Protein AF-A0A661E0C2-F1 (afdb_monomer)

Nearest PDB structures (foldseek):
  7e7v-assembly2_B  TM=5.915E-01  e=1.975E-06  Ralstonia solanacearum
  6rgr-assembly1_A-2  TM=5.591E-01  e=2.645E-05  Photorhabdus asymbiotica
  5yzm-assembly1_A  TM=5.815E-01  e=4.990E-04  Deinococcus radiodurans R1 = ATCC 13939 = DSM 20539
  5l8s-assembly2_D  TM=5.909E-01  e=1.616E-03  Sporosarcina psychrophila
  2p4o-assembly1_A  TM=6.168E-01  e=9.417E-03  Nostoc punctiforme PCC 73102

pLDDT: mean 78.76, std 13.68, range [32.53, 97.5]

Radius of gyration: 37.27 Å; Cα contacts (8 Å, |Δi|>4): 940; chains: 1; bounding box: 94×43×140 Å

Secondary structure (DSSP, 8-state):
------SSHHHHHHHHHHHHHHHHHHHHHHHHHHHHHHHHHHHHHHHHHHHHHHHHHHHHHHHHHHHHTT--GGGGTT-EEEETTEEEEEEEEEEETTEEEEEEEEEEE-SSSSPEEEEEEEEEEE--S-SEEEEEEETTEEEEEEE-SS-EEE---TTS--TTEEEEEEEETTEEEEEE-SSSSS-EEEEE-SS-EEE------SSEEEEEEEEEETTEEEEEEEETTTEEEEEEE-SS-EEEPPPP--SSEEEEEEEEEETTEEEEEEEETTTEEEEEEE-SS-EEE--------SEEEEEEEEETTEEEEEEEETTTEEEEEEE-SS-EEE---TT---SEEEEEEEEETTEEEEEEEETTEEEEEEE-SS-EEEEE--TTS--------

Solvent-accessible surface area (backbone atoms only — not comparable to full-atom values): 20642 Å² total; per-residue (Å²): 133,91,87,83,86,90,80,70,65,65,63,54,53,52,50,54,52,50,52,51,50,51,51,51,49,52,52,51,52,54,49,51,56,52,53,55,52,48,55,53,49,54,52,50,52,50,50,42,45,52,50,5,40,55,33,14,49,51,43,46,54,52,44,52,51,43,45,73,76,69,45,54,51,63,73,47,34,72,46,70,52,77,50,92,85,25,33,21,34,27,75,40,29,41,72,62,84,76,29,30,40,33,34,18,34,2,33,22,66,47,95,89,46,100,52,67,37,74,26,75,49,76,48,78,43,75,63,53,74,28,71,44,76,49,59,26,63,58,95,85,42,41,43,43,33,34,24,60,83,85,51,78,42,78,55,88,50,94,74,34,82,55,34,40,29,53,26,67,35,63,84,45,64,40,38,30,43,36,27,5,27,58,75,56,48,37,68,36,40,31,38,34,69,38,82,52,62,40,64,52,80,60,75,92,53,71,26,17,37,30,37,20,45,32,60,69,47,95,40,37,31,42,39,27,7,25,29,64,86,35,26,62,32,43,32,38,32,68,60,82,53,53,40,81,50,80,59,58,95,55,75,36,17,40,33,37,20,42,31,50,67,41,91,41,37,32,42,36,25,6,26,24,65,87,59,25,58,34,44,32,38,33,67,62,83,53,53,40,68,63,83,88,52,74,59,81,40,22,35,29,38,22,42,36,52,77,38,91,41,38,31,40,40,27,7,31,21,78,90,57,29,59,31,41,30,40,30,67,58,82,53,55,39,61,57,85,53,97,66,54,93,39,28,29,30,43,26,54,50,64,89,43,90,40,36,32,43,36,31,26,50,38,101,88,48,66,45,40,34,33,32,68,63,85,53,64,40,63,74,51,75,66,88,84,64,73,94,64,84,64,68,73,132

Mean predicted aligned error: 16.26 Å

Foldseek 3Di:
DDDDDPPPPVVVVVVVVVVVVVVVVVVVVVVVVVVVVVVVVVVQLVVLLVVFVVQQVVLVVVLQVCVVVDDDQQNSAADKDDDDQWIKHFHGWDDDDQKIKTKMKGWHQGPPDRDIRIDIDIDIDGALQAFDWDWADDPQDIFIWGHRVDDTDTDDQVQFLSTAWQEKDDPGLQWIWIWFDNPQFATFIWTGRSHHIHTADADRQTRDTWREKDAPDLQWIWTWWAGPQQDTWIWTGRNPHIYTDDEDPAGAHTWREKDAPDSQWIWIWWAGPPQDIWIWTGRNPDIDTDPPAPQQGRIWQYKDAQHSQWIWIWWAHPPQATGIWTGRNPGIDTDDAVADGGRTWQYKDAPHSQWIWTWHDDPVAIWIWIGRNPHIHTPDGPPPDPRDGCNDD

Structure (mmCIF, N/CA/C/O backbone):
data_AF-A0A661E0C2-F1
#
_entry.id   AF-A0A661E0C2-F1
#
loop_
_atom_site.group_PDB
_atom_site.id
_atom_site.type_symbol
_atom_site.label_atom_id
_atom_site.label_alt_id
_atom_site.label_comp_id
_atom_site.label_asym_id
_atom_site.label_entity_id
_atom_site.label_seq_id
_atom_site.pdbx_PDB_ins_code
_atom_site.Cartn_x
_atom_site.Cartn_y
_atom_site.Cartn_z
_atom_site.occupancy
_atom_site.B_iso_or_equiv
_atom_site.auth_seq_id
_atom_site.auth_comp_id
_atom_site.auth_asym_id
_atom_site.auth_atom_id
_atom_site.pdbx_PDB_model_num
ATOM 1 N N . MET A 1 1 ? 69.790 -15.481 -108.328 1.00 40.19 1 MET A N 1
ATOM 2 C CA . MET A 1 1 ? 69.823 -14.517 -107.203 1.00 40.19 1 MET A CA 1
ATOM 3 C C . MET A 1 1 ? 68.924 -15.071 -106.097 1.00 40.19 1 MET A C 1
ATOM 5 O O . MET A 1 1 ? 67.857 -15.574 -106.413 1.00 40.19 1 MET A O 1
ATOM 9 N N . LYS A 1 2 ? 69.436 -15.137 -104.864 1.00 44.50 2 LYS A N 1
ATOM 10 C CA . LYS A 1 2 ? 68.994 -15.991 -103.741 1.00 44.50 2 LYS A CA 1
ATOM 11 C C . LYS A 1 2 ? 67.501 -15.893 -103.375 1.00 44.50 2 LYS A C 1
ATOM 13 O O . LYS A 1 2 ? 67.005 -14.806 -103.111 1.00 44.50 2 LYS A O 1
ATOM 18 N N . VAL A 1 3 ? 66.859 -17.052 -103.209 1.00 51.47 3 VAL A N 1
ATOM 19 C CA . VAL A 1 3 ? 65.639 -17.237 -102.405 1.00 51.47 3 VAL A CA 1
ATOM 20 C C . VAL A 1 3 ? 66.074 -17.856 -101.076 1.00 51.47 3 VAL A C 1
ATOM 22 O O . VAL A 1 3 ? 66.578 -18.976 -101.067 1.00 51.47 3 VAL A O 1
ATOM 25 N N . ALA A 1 4 ? 65.926 -17.137 -99.961 1.00 48.66 4 ALA A N 1
ATOM 26 C CA . ALA A 1 4 ? 66.115 -17.705 -98.627 1.00 48.66 4 ALA A CA 1
ATOM 27 C C . ALA A 1 4 ? 65.296 -16.965 -97.556 1.00 48.66 4 ALA A C 1
ATOM 29 O O . ALA A 1 4 ? 65.343 -15.745 -97.453 1.00 48.66 4 ALA A O 1
ATOM 30 N N . SER A 1 5 ? 64.641 -17.773 -96.715 1.00 51.69 5 SER A N 1
ATOM 31 C CA . SER A 1 5 ? 64.178 -17.489 -95.349 1.00 51.69 5 SER A CA 1
ATOM 32 C C . SER A 1 5 ? 62.956 -16.578 -95.145 1.00 51.69 5 SER A C 1
ATOM 34 O O . SER A 1 5 ? 63.067 -15.411 -94.786 1.00 51.69 5 SER A O 1
ATOM 36 N N . LYS A 1 6 ? 61.755 -17.168 -95.237 1.00 53.53 6 LYS A N 1
ATOM 37 C CA . LYS A 1 6 ? 60.510 -16.616 -94.656 1.00 53.53 6 LYS A CA 1
ATOM 38 C C . LYS A 1 6 ? 59.762 -17.627 -93.766 1.00 53.53 6 LYS A C 1
ATOM 40 O O . LYS A 1 6 ? 58.550 -17.549 -93.618 1.00 53.53 6 LYS A O 1
ATOM 45 N N . LYS A 1 7 ? 60.475 -18.615 -93.198 1.00 51.03 7 LYS A N 1
ATOM 46 C CA . LYS A 1 7 ? 59.883 -19.727 -92.417 1.00 51.03 7 LYS A CA 1
ATOM 47 C C . LYS A 1 7 ? 60.106 -19.662 -90.895 1.00 51.03 7 LYS A C 1
ATOM 49 O O . LYS A 1 7 ? 59.527 -20.476 -90.189 1.00 51.03 7 LYS A O 1
ATOM 54 N N . HIS A 1 8 ? 60.866 -18.692 -90.373 1.00 52.81 8 HIS A N 1
ATOM 55 C CA . HIS A 1 8 ? 61.188 -18.611 -88.933 1.00 52.81 8 HIS A CA 1
ATOM 56 C C . HIS A 1 8 ? 60.380 -17.590 -88.108 1.00 52.81 8 HIS A C 1
ATOM 58 O O . HIS A 1 8 ? 60.481 -17.607 -86.887 1.00 52.81 8 HIS A O 1
ATOM 64 N N . GLN A 1 9 ? 59.547 -16.736 -88.716 1.00 55.16 9 GLN A N 1
ATOM 65 C CA . GLN A 1 9 ? 58.821 -15.695 -87.965 1.00 55.16 9 GLN A CA 1
ATOM 66 C C . GLN A 1 9 ? 57.492 -16.158 -87.348 1.00 55.16 9 GLN A C 1
ATOM 68 O O . GLN A 1 9 ? 57.066 -15.588 -86.350 1.00 55.16 9 GLN A O 1
ATOM 73 N N . HIS A 1 10 ? 56.856 -17.215 -87.865 1.00 56.66 10 HIS A N 1
ATOM 74 C CA . HIS A 1 10 ? 55.578 -17.681 -87.310 1.00 56.66 10 HIS A CA 1
ATOM 75 C C . HIS A 1 10 ? 55.733 -18.345 -85.935 1.00 56.66 10 HIS A C 1
ATOM 77 O O . HIS A 1 10 ? 54.915 -18.088 -85.062 1.00 56.66 10 HIS A O 1
ATOM 83 N N . GLY A 1 11 ? 56.812 -19.107 -85.706 1.00 60.66 11 GLY A N 1
ATOM 84 C CA . GLY A 1 11 ? 57.054 -19.787 -84.425 1.00 60.66 11 GLY A CA 1
ATOM 85 C C . GLY A 1 11 ? 57.294 -18.826 -83.254 1.00 60.66 11 GLY A C 1
ATOM 86 O O . GLY A 1 11 ? 56.762 -19.038 -82.166 1.00 60.66 11 GLY A O 1
ATOM 87 N N . ALA A 1 12 ? 58.033 -17.737 -83.491 1.00 66.50 12 ALA A N 1
ATOM 88 C CA . ALA A 1 12 ? 58.304 -16.716 -82.479 1.00 66.50 12 ALA A CA 1
ATOM 89 C C . ALA A 1 12 ? 57.042 -15.920 -82.103 1.00 66.50 12 ALA A C 1
ATOM 91 O O . ALA A 1 12 ? 56.810 -15.667 -80.926 1.00 66.50 12 ALA A O 1
ATOM 92 N N . VAL A 1 13 ? 56.191 -15.584 -83.080 1.00 71.38 13 VAL A N 1
ATOM 93 C CA . VAL A 1 13 ? 54.929 -14.864 -82.831 1.00 71.38 13 VAL A CA 1
ATOM 94 C C . VAL A 1 13 ? 53.941 -15.728 -82.042 1.00 71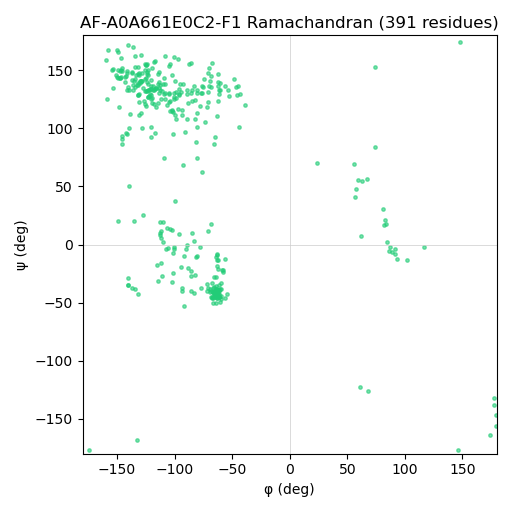.38 13 VAL A C 1
ATOM 96 O O . VAL A 1 13 ? 53.335 -15.235 -81.093 1.00 71.38 13 VAL A O 1
ATOM 99 N N . THR A 1 14 ? 53.827 -17.027 -82.347 1.00 76.31 14 THR A N 1
ATOM 100 C CA . THR A 1 14 ? 53.008 -17.951 -81.540 1.00 76.31 14 THR A CA 1
ATOM 101 C C . THR A 1 14 ? 53.551 -18.152 -80.127 1.00 76.31 14 THR A C 1
ATOM 103 O O . THR A 1 14 ? 52.761 -18.241 -79.194 1.00 76.31 14 THR A O 1
ATOM 106 N N . LEU A 1 15 ? 54.876 -18.184 -79.941 1.00 79.81 15 LEU A N 1
ATOM 107 C CA . LEU A 1 15 ? 55.485 -18.324 -78.614 1.00 79.81 15 LEU A CA 1
ATOM 108 C C . LEU A 1 15 ? 55.246 -17.074 -77.755 1.00 79.81 15 LEU A C 1
ATOM 110 O O . LEU A 1 15 ? 54.854 -17.190 -76.598 1.00 79.81 15 LEU A O 1
ATOM 114 N N . VAL A 1 16 ? 55.431 -15.880 -78.326 1.00 81.00 16 VAL A N 1
ATOM 115 C CA . VAL A 1 16 ? 55.163 -14.607 -77.638 1.00 81.00 16 VAL A CA 1
ATOM 116 C C . VAL A 1 16 ? 53.672 -14.466 -77.317 1.00 81.00 16 VAL A C 1
ATOM 118 O O . VAL A 1 16 ? 53.330 -14.072 -76.206 1.00 81.00 16 VAL A O 1
ATOM 121 N N . GLY A 1 17 ? 52.784 -14.861 -78.237 1.00 82.44 17 GLY A N 1
ATOM 122 C CA . GLY A 1 17 ? 51.341 -14.908 -77.987 1.00 82.44 17 GLY A CA 1
ATOM 123 C C . GLY A 1 17 ? 50.959 -15.877 -76.863 1.00 82.44 17 GLY A C 1
ATOM 124 O O . GLY A 1 17 ? 50.168 -15.520 -75.994 1.00 82.44 17 GLY A O 1
ATOM 125 N N . ALA A 1 18 ? 51.564 -17.069 -76.822 1.00 82.56 18 ALA A N 1
ATOM 126 C CA . ALA A 1 18 ? 51.344 -18.044 -75.754 1.00 82.56 18 ALA A CA 1
ATOM 127 C C . ALA A 1 18 ? 51.868 -17.551 -74.395 1.00 82.56 18 ALA A C 1
ATOM 129 O O . ALA A 1 18 ? 51.183 -17.699 -73.388 1.00 82.56 18 ALA A O 1
ATOM 130 N N . LEU A 1 19 ? 53.043 -16.914 -74.356 1.00 87.12 19 LEU A N 1
ATOM 131 C CA . LEU A 1 19 ? 53.600 -16.326 -73.132 1.00 87.12 19 LEU A CA 1
ATOM 132 C C . LEU A 1 19 ? 52.747 -15.164 -72.612 1.00 87.12 19 LEU A C 1
ATOM 134 O O . LEU A 1 19 ? 52.526 -15.066 -71.407 1.00 87.12 19 LEU A O 1
ATOM 138 N N . PHE A 1 20 ? 52.225 -14.319 -73.505 1.00 88.81 20 PHE A N 1
ATOM 139 C CA . PHE A 1 20 ? 51.297 -13.253 -73.133 1.00 88.81 20 PHE A CA 1
ATOM 140 C C . PHE A 1 20 ? 49.986 -13.818 -72.576 1.00 88.81 20 PHE A C 1
ATOM 142 O O . PHE A 1 20 ? 49.498 -13.340 -71.556 1.00 88.81 20 PHE A O 1
ATOM 149 N N . LEU A 1 21 ? 49.450 -14.879 -73.190 1.00 89.81 21 LEU A N 1
ATOM 150 C CA . LEU A 1 21 ? 48.253 -15.560 -72.698 1.00 89.81 21 LEU A CA 1
ATOM 151 C C . LEU A 1 21 ? 48.485 -16.176 -71.309 1.00 89.81 21 LEU A C 1
ATOM 153 O O . LEU A 1 21 ? 47.658 -16.004 -70.421 1.00 89.81 21 LEU A O 1
ATOM 157 N N . ILE A 1 22 ? 49.623 -16.846 -71.098 1.00 89.62 22 ILE A N 1
ATOM 158 C CA . ILE A 1 22 ? 49.996 -17.417 -69.795 1.00 89.62 22 ILE A CA 1
ATOM 159 C C . ILE A 1 22 ? 50.127 -16.310 -68.744 1.00 89.62 22 ILE A C 1
ATOM 161 O O . ILE A 1 22 ? 49.585 -16.449 -67.653 1.00 89.62 22 ILE A O 1
ATOM 165 N N . MET A 1 23 ? 50.786 -15.196 -69.074 1.00 91.12 23 MET A N 1
ATOM 166 C CA . MET A 1 23 ? 50.917 -14.044 -68.176 1.00 91.12 23 MET A CA 1
ATOM 167 C C . MET A 1 23 ? 49.556 -13.416 -67.840 1.00 91.12 23 MET A C 1
ATOM 169 O O . MET A 1 23 ? 49.294 -13.083 -66.688 1.00 91.12 23 MET A O 1
ATOM 173 N N . ALA A 1 24 ? 48.660 -13.284 -68.819 1.00 88.50 24 ALA A N 1
ATOM 174 C CA . ALA A 1 24 ? 47.310 -12.784 -68.581 1.00 88.50 24 ALA A CA 1
ATOM 175 C C . ALA A 1 24 ? 46.512 -13.729 -67.667 1.00 88.50 24 ALA A C 1
ATOM 177 O O . ALA A 1 24 ? 45.854 -13.276 -66.733 1.00 88.50 24 ALA A O 1
ATOM 178 N N . ILE A 1 25 ? 46.614 -15.043 -67.887 1.00 89.25 25 ILE A N 1
ATOM 179 C CA . ILE A 1 25 ? 45.956 -16.063 -67.063 1.00 89.25 25 ILE A CA 1
ATOM 180 C C . ILE A 1 25 ? 46.483 -16.035 -65.622 1.00 89.25 25 ILE A C 1
ATOM 182 O O . ILE A 1 25 ? 45.681 -16.079 -64.692 1.00 89.25 25 ILE A O 1
ATOM 186 N N . THR A 1 26 ? 47.797 -15.914 -65.403 1.00 91.25 26 THR A N 1
ATOM 187 C CA . THR A 1 26 ? 48.362 -15.856 -64.042 1.00 91.25 26 THR A CA 1
ATOM 188 C C . THR A 1 26 ? 47.954 -14.588 -63.296 1.00 91.25 26 THR A C 1
ATOM 190 O O . THR A 1 26 ? 47.647 -14.661 -62.106 1.00 91.25 26 THR A O 1
ATOM 193 N N . ILE A 1 27 ? 47.879 -13.443 -63.983 1.00 89.69 27 ILE A N 1
ATOM 194 C CA . ILE A 1 27 ? 47.374 -12.192 -63.400 1.00 89.69 27 ILE A CA 1
ATOM 195 C C . ILE A 1 27 ? 45.896 -12.336 -63.012 1.00 89.69 27 ILE A C 1
ATOM 197 O O . ILE A 1 27 ? 45.518 -11.963 -61.902 1.00 89.69 27 ILE A O 1
ATOM 201 N N . LEU A 1 28 ? 45.069 -12.919 -63.887 1.00 86.50 28 LEU A N 1
ATOM 202 C CA . LEU A 1 28 ? 43.647 -13.148 -63.613 1.00 86.50 28 LEU A CA 1
ATOM 203 C C . LEU A 1 28 ? 43.431 -14.125 -62.447 1.00 86.50 28 LEU A C 1
ATOM 205 O O . LEU A 1 28 ? 42.621 -13.845 -61.568 1.00 86.50 28 LEU A O 1
ATOM 209 N N . LEU A 1 29 ? 44.189 -15.224 -62.383 1.00 86.88 29 LEU A N 1
ATOM 210 C CA . LEU A 1 29 ? 44.165 -16.163 -61.253 1.00 86.88 29 LEU A CA 1
ATOM 211 C C . LEU A 1 29 ? 44.546 -15.474 -59.937 1.00 86.88 29 LEU A C 1
ATOM 213 O O . LEU A 1 29 ? 43.859 -15.653 -58.933 1.00 86.88 29 LEU A O 1
ATOM 217 N N . GLY A 1 30 ? 45.592 -14.643 -59.951 1.00 84.44 30 GLY A N 1
ATOM 218 C CA . GLY A 1 30 ? 46.001 -13.867 -58.781 1.00 84.44 30 GLY A CA 1
ATOM 219 C C . GLY A 1 30 ? 44.938 -12.861 -58.330 1.00 84.44 30 GLY A C 1
ATOM 220 O O . GLY A 1 30 ? 44.724 -12.693 -57.131 1.00 84.44 30 GLY A O 1
ATOM 221 N N . ALA A 1 31 ? 44.234 -12.223 -59.269 1.00 75.88 31 ALA A N 1
ATOM 222 C CA . ALA A 1 31 ? 43.127 -11.323 -58.956 1.00 75.88 31 ALA A CA 1
ATOM 223 C C . ALA A 1 31 ? 41.937 -12.075 -58.335 1.00 75.88 31 ALA A C 1
ATOM 225 O O . ALA A 1 31 ? 41.418 -11.641 -57.311 1.00 75.88 31 ALA A O 1
ATOM 226 N N . VAL A 1 32 ? 41.547 -13.227 -58.892 1.00 77.94 32 VAL A N 1
ATOM 227 C CA . VAL A 1 32 ? 40.449 -14.059 -58.363 1.00 77.94 32 VAL A CA 1
ATOM 228 C C . VAL A 1 32 ? 40.761 -14.584 -56.962 1.00 77.94 32 VAL A C 1
ATOM 230 O O . VAL A 1 32 ? 39.904 -14.522 -56.086 1.00 77.94 32 VAL A O 1
ATOM 233 N N . GLN A 1 33 ? 41.994 -15.037 -56.713 1.00 77.88 33 GLN A N 1
ATOM 234 C CA . GLN A 1 33 ? 42.417 -15.475 -55.378 1.00 77.88 33 GLN A CA 1
ATOM 235 C C . GLN A 1 33 ? 42.367 -14.340 -54.350 1.00 77.88 33 GLN A C 1
ATOM 237 O O . GLN A 1 33 ? 41.954 -14.565 -53.214 1.00 77.88 33 GLN A O 1
ATOM 242 N N . ARG A 1 34 ? 42.760 -13.121 -54.742 1.00 71.44 34 ARG A N 1
ATOM 243 C CA . ARG A 1 34 ? 42.685 -11.943 -53.868 1.00 71.44 34 ARG A CA 1
ATOM 244 C C . ARG A 1 34 ? 41.243 -11.546 -53.566 1.00 71.44 34 ARG A C 1
ATOM 246 O O . ARG A 1 34 ? 40.947 -11.339 -52.399 1.00 71.44 34 ARG A O 1
ATOM 253 N N . MET A 1 35 ? 40.370 -11.504 -54.577 1.00 68.88 35 MET A N 1
ATOM 254 C CA . MET A 1 35 ? 38.944 -11.186 -54.399 1.00 68.88 35 MET A CA 1
ATOM 255 C C . MET A 1 35 ? 38.240 -12.205 -53.491 1.00 68.88 35 MET A C 1
ATOM 257 O O . MET A 1 35 ? 37.550 -11.825 -52.554 1.00 68.88 35 MET A O 1
ATOM 261 N N . ALA A 1 36 ? 38.487 -13.504 -53.694 1.00 68.25 36 ALA A N 1
ATOM 262 C CA . ALA A 1 36 ? 37.910 -14.542 -52.842 1.00 68.25 36 ALA A CA 1
ATOM 263 C C . ALA A 1 36 ? 38.397 -14.444 -51.383 1.00 68.25 36 ALA A C 1
ATOM 265 O O . ALA A 1 36 ? 37.619 -14.642 -50.454 1.00 68.25 36 ALA A O 1
ATOM 266 N N . ALA A 1 37 ? 39.676 -14.121 -51.162 1.00 66.25 37 ALA A N 1
ATOM 267 C CA . ALA A 1 37 ? 40.227 -13.965 -49.817 1.00 66.25 37 ALA A CA 1
ATOM 268 C C . ALA A 1 37 ? 39.681 -12.722 -49.092 1.00 66.25 37 ALA A C 1
ATOM 270 O O . ALA A 1 37 ? 39.419 -12.787 -47.888 1.00 66.25 37 ALA A O 1
ATOM 271 N N . THR A 1 38 ? 39.492 -11.606 -49.805 1.00 68.75 38 THR A N 1
ATOM 272 C CA . THR A 1 38 ? 38.895 -10.392 -49.232 1.00 68.75 38 THR A CA 1
ATOM 273 C C . THR A 1 38 ? 37.436 -10.615 -48.857 1.00 68.75 38 THR A C 1
ATOM 275 O O . THR A 1 38 ? 37.079 -10.343 -47.716 1.00 68.75 38 THR A O 1
ATOM 278 N N . ASP A 1 39 ? 36.632 -11.223 -49.735 1.00 66.94 39 ASP A N 1
ATOM 279 C CA . ASP A 1 39 ? 35.205 -11.463 -49.469 1.00 66.94 39 ASP A CA 1
ATOM 280 C C . ASP A 1 39 ? 34.988 -12.376 -48.250 1.00 66.94 39 ASP A C 1
ATOM 282 O O . ASP A 1 39 ? 34.105 -12.133 -47.424 1.00 66.94 39 ASP A O 1
ATOM 286 N N . ILE A 1 40 ? 35.823 -13.413 -48.095 1.00 68.88 40 ILE A N 1
ATOM 287 C CA . ILE A 1 40 ? 35.782 -14.313 -46.931 1.00 68.88 40 ILE A CA 1
ATOM 288 C C . ILE A 1 40 ? 36.136 -13.558 -45.644 1.00 68.88 40 ILE A C 1
ATOM 290 O O . ILE A 1 40 ? 35.476 -13.749 -44.622 1.00 68.88 40 ILE A O 1
ATOM 294 N N . THR A 1 41 ? 37.158 -12.700 -45.690 1.00 73.19 41 THR A N 1
ATOM 295 C CA . THR A 1 41 ? 37.607 -11.933 -44.519 1.00 73.19 41 THR A CA 1
ATOM 296 C C . THR A 1 41 ? 36.553 -10.910 -44.099 1.00 73.19 41 THR A C 1
ATOM 298 O O . THR A 1 41 ? 36.215 -10.839 -42.919 1.00 73.19 41 THR A O 1
ATOM 301 N N . ASP A 1 42 ? 35.976 -10.178 -45.053 1.00 73.75 42 ASP A N 1
ATOM 302 C CA . ASP A 1 42 ? 34.936 -9.181 -44.786 1.00 73.75 42 ASP A CA 1
ATOM 303 C C . ASP A 1 42 ? 33.658 -9.835 -44.249 1.00 73.75 42 ASP A C 1
ATOM 305 O O . ASP A 1 42 ? 33.059 -9.336 -43.296 1.00 73.75 42 ASP A O 1
ATOM 309 N N . THR A 1 43 ? 33.274 -10.998 -44.786 1.00 77.06 43 THR A N 1
ATOM 310 C CA . THR A 1 43 ? 32.116 -11.759 -44.290 1.00 77.06 43 THR A CA 1
ATOM 311 C C . THR A 1 43 ? 32.351 -12.284 -42.871 1.00 77.06 43 THR A C 1
ATOM 313 O O . THR A 1 43 ? 31.458 -12.205 -42.027 1.00 77.06 43 THR A O 1
ATOM 316 N N . ALA A 1 44 ? 33.549 -12.798 -42.576 1.00 75.88 44 ALA A N 1
ATOM 317 C CA . ALA A 1 44 ? 33.894 -13.281 -41.240 1.00 75.88 44 ALA A CA 1
ATOM 318 C C . ALA A 1 44 ? 33.910 -12.142 -40.208 1.00 75.88 44 ALA A C 1
ATOM 320 O O . ALA A 1 44 ? 33.297 -12.270 -39.152 1.00 75.88 44 ALA A O 1
ATOM 321 N N . LEU A 1 45 ? 34.523 -11.001 -40.543 1.00 79.88 45 LEU A N 1
ATOM 322 C CA . LEU A 1 45 ? 34.528 -9.813 -39.685 1.00 79.88 45 LEU A CA 1
ATOM 323 C C . LEU A 1 45 ? 33.124 -9.233 -39.489 1.00 79.88 45 LEU A C 1
ATOM 325 O O . LEU A 1 45 ? 32.806 -8.760 -38.400 1.00 79.88 45 LEU A O 1
ATOM 329 N N . HIS A 1 46 ? 32.274 -9.278 -40.517 1.00 81.81 46 HIS A N 1
ATOM 330 C CA . HIS A 1 46 ? 30.877 -8.873 -40.396 1.00 81.81 46 HIS A CA 1
ATOM 331 C C . HIS A 1 46 ? 30.118 -9.766 -39.407 1.00 81.81 46 HIS A C 1
ATOM 333 O O . HIS A 1 46 ? 29.436 -9.247 -38.527 1.00 81.81 46 HIS A O 1
ATOM 339 N N . ASN A 1 47 ? 30.285 -11.087 -39.501 1.00 83.19 47 ASN A N 1
ATOM 340 C CA . ASN A 1 47 ? 29.655 -12.032 -38.578 1.00 83.19 47 ASN A CA 1
ATOM 341 C C . ASN A 1 47 ? 30.151 -11.845 -37.136 1.00 83.19 47 ASN A C 1
ATOM 343 O O . ASN A 1 47 ? 29.328 -11.743 -36.228 1.00 83.19 47 ASN A O 1
ATOM 347 N N . ASP A 1 48 ? 31.466 -11.710 -36.931 1.00 87.25 48 ASP A N 1
ATOM 348 C CA . ASP A 1 48 ? 32.051 -11.448 -35.607 1.00 87.25 48 ASP A CA 1
ATOM 349 C C . ASP A 1 48 ? 31.546 -10.109 -35.029 1.00 87.25 48 ASP A C 1
ATOM 351 O O . ASP A 1 48 ? 31.306 -9.981 -33.829 1.00 87.25 48 ASP A O 1
ATOM 355 N N . ALA A 1 49 ? 31.315 -9.107 -35.884 1.00 84.94 49 ALA A N 1
ATOM 356 C CA . ALA A 1 49 ? 30.756 -7.822 -35.477 1.00 84.94 49 ALA A CA 1
ATOM 357 C C . ALA A 1 49 ? 29.268 -7.883 -35.106 1.00 84.94 49 ALA A C 1
ATOM 359 O O . ALA A 1 49 ? 28.845 -7.129 -34.231 1.00 84.94 49 ALA A O 1
ATOM 360 N N . VAL A 1 50 ? 28.480 -8.733 -35.767 1.00 85.44 50 VAL A N 1
ATOM 361 C CA . VAL A 1 50 ? 27.079 -8.994 -35.398 1.00 85.44 50 VAL A CA 1
ATOM 362 C C . VAL A 1 50 ? 27.020 -9.757 -34.074 1.00 85.44 50 VAL A C 1
ATOM 364 O O . VAL A 1 50 ? 26.221 -9.423 -33.205 1.00 85.44 50 VAL A O 1
ATOM 367 N N . GLU A 1 51 ? 27.906 -10.728 -33.867 1.00 87.50 51 GLU A N 1
ATOM 368 C CA . GLU A 1 51 ? 27.985 -11.475 -32.609 1.00 87.50 51 GLU A CA 1
ATOM 369 C C . GLU A 1 51 ? 28.405 -10.576 -31.434 1.00 87.50 51 GLU A C 1
ATOM 371 O O . GLU A 1 51 ? 27.785 -10.616 -30.372 1.00 87.50 51 GLU A O 1
ATOM 376 N N . ALA A 1 52 ? 29.377 -9.681 -31.637 1.00 87.69 52 ALA A N 1
ATOM 377 C CA . ALA A 1 52 ? 29.757 -8.680 -30.640 1.00 87.69 52 ALA A CA 1
ATOM 378 C C . ALA A 1 52 ? 28.596 -7.739 -30.263 1.00 87.69 52 ALA A C 1
ATOM 380 O O . ALA A 1 52 ? 28.504 -7.323 -29.109 1.00 87.69 52 ALA A O 1
ATOM 381 N N . LEU A 1 53 ? 27.693 -7.427 -31.203 1.00 87.31 53 LEU A N 1
ATOM 382 C CA . LEU A 1 53 ? 26.484 -6.649 -30.922 1.00 87.31 53 LEU A CA 1
ATOM 383 C C . LEU A 1 53 ? 25.517 -7.421 -30.012 1.00 87.31 53 LEU A C 1
ATOM 385 O O . LEU A 1 53 ? 25.126 -6.890 -28.977 1.00 87.31 53 LEU A O 1
ATOM 389 N N . PHE A 1 54 ? 25.197 -8.677 -30.338 1.00 90.12 54 PHE A N 1
ATOM 390 C CA . PHE A 1 54 ? 24.312 -9.510 -29.507 1.00 90.12 54 PHE A CA 1
ATOM 391 C C . PHE A 1 54 ? 24.854 -9.714 -28.086 1.00 90.12 54 PHE A C 1
ATOM 393 O O . PHE A 1 54 ? 24.101 -9.691 -27.113 1.00 90.12 54 PHE A O 1
ATOM 400 N N . ILE A 1 55 ? 26.171 -9.871 -27.943 1.00 91.88 55 ILE A N 1
ATOM 401 C CA . ILE A 1 55 ? 26.817 -9.970 -26.628 1.00 91.88 55 ILE A CA 1
ATOM 402 C C . ILE A 1 55 ? 26.669 -8.658 -25.845 1.00 91.88 55 ILE A C 1
ATOM 404 O O . ILE A 1 55 ? 26.405 -8.684 -24.642 1.00 91.88 55 ILE A O 1
ATOM 408 N N . ALA A 1 56 ? 26.800 -7.510 -26.513 1.00 89.88 56 ALA A N 1
ATOM 409 C CA . ALA A 1 56 ? 26.568 -6.216 -25.883 1.00 89.88 56 ALA A CA 1
ATOM 410 C C . ALA A 1 56 ? 25.098 -6.054 -25.440 1.00 89.88 56 ALA A C 1
ATOM 412 O O . ALA A 1 56 ? 24.845 -5.551 -24.345 1.00 89.88 56 ALA A O 1
ATOM 413 N N . GLU A 1 57 ? 24.137 -6.538 -26.238 1.00 89.06 57 GLU A N 1
ATOM 414 C CA . GLU A 1 57 ? 22.707 -6.567 -25.887 1.00 89.06 57 GLU A CA 1
ATOM 415 C C . GLU A 1 57 ? 22.440 -7.451 -24.664 1.00 89.06 57 GLU A C 1
ATOM 417 O O . GLU A 1 57 ? 21.742 -7.026 -23.748 1.00 89.06 57 GLU A O 1
ATOM 422 N N . SER A 1 58 ? 23.079 -8.621 -24.564 1.00 91.75 58 SER A N 1
ATOM 423 C CA . SER A 1 58 ? 22.983 -9.474 -23.367 1.00 91.75 58 SER A CA 1
ATOM 424 C C . SER A 1 58 ? 23.495 -8.767 -22.103 1.00 91.75 58 SER A C 1
ATOM 426 O O . SER A 1 58 ? 22.917 -8.902 -21.023 1.00 91.75 58 SER A O 1
ATOM 428 N N . GLY A 1 59 ? 24.568 -7.977 -22.220 1.00 91.94 59 GLY A N 1
ATOM 429 C CA . GLY A 1 59 ? 25.061 -7.164 -21.107 1.00 91.94 59 GLY A CA 1
ATOM 430 C C . GLY A 1 59 ? 24.099 -6.034 -20.719 1.00 91.94 59 GLY A C 1
ATOM 431 O O . GLY A 1 59 ? 23.969 -5.725 -19.532 1.00 91.94 59 GLY A O 1
ATOM 432 N N . LEU A 1 60 ? 23.368 -5.458 -21.682 1.00 91.75 60 LEU A N 1
ATOM 433 C CA . LEU A 1 60 ? 22.258 -4.550 -21.385 1.00 91.75 60 LEU A CA 1
ATOM 434 C C . LEU A 1 60 ? 21.131 -5.289 -20.649 1.00 91.75 60 LEU A C 1
ATOM 436 O O . LEU A 1 60 ? 20.744 -4.851 -19.570 1.00 91.75 60 LEU A O 1
ATOM 440 N N . GLU A 1 61 ? 20.664 -6.437 -21.138 1.00 91.38 61 GLU A N 1
ATOM 441 C CA . GLU A 1 61 ? 19.619 -7.228 -20.465 1.00 91.38 61 GLU A CA 1
ATOM 442 C C . GLU A 1 61 ? 19.989 -7.565 -19.012 1.00 91.38 61 GLU A C 1
ATOM 444 O O . GLU A 1 61 ? 19.174 -7.411 -18.097 1.00 91.38 61 GLU A O 1
ATOM 449 N N . ARG A 1 62 ? 21.251 -7.943 -18.774 1.00 91.19 62 ARG A N 1
ATOM 450 C CA . ARG A 1 62 ? 21.801 -8.172 -17.433 1.00 91.19 62 ARG A CA 1
ATOM 451 C C . ARG A 1 62 ? 21.726 -6.922 -16.554 1.00 91.19 62 ARG A C 1
ATOM 453 O O . ARG A 1 62 ? 21.283 -7.011 -15.405 1.00 91.19 62 ARG A O 1
ATOM 460 N N . ALA A 1 63 ? 22.139 -5.770 -17.084 1.00 89.75 63 ALA A N 1
ATOM 461 C CA . ALA A 1 63 ? 22.071 -4.488 -16.387 1.00 89.75 63 ALA A CA 1
ATOM 462 C C . ALA A 1 63 ? 20.621 -4.106 -16.053 1.00 89.75 63 ALA A C 1
ATOM 464 O O . ALA A 1 63 ? 20.334 -3.722 -14.920 1.00 89.75 63 ALA A O 1
ATOM 465 N N . GLY A 1 64 ? 19.705 -4.277 -17.010 1.00 84.06 64 GLY A N 1
ATOM 466 C CA . GLY A 1 64 ? 18.277 -4.022 -16.846 1.00 84.06 64 GLY A CA 1
ATOM 467 C C . GLY A 1 64 ? 17.652 -4.900 -15.765 1.00 84.06 64 GLY A C 1
ATOM 468 O O . GLY A 1 64 ? 16.958 -4.387 -14.888 1.00 84.06 64 GLY A O 1
ATOM 469 N N . TRP A 1 65 ? 17.966 -6.200 -15.750 1.00 85.56 65 TRP A N 1
ATOM 470 C CA . TRP A 1 65 ? 17.506 -7.110 -14.700 1.00 85.56 65 TRP A CA 1
ATOM 471 C C . TRP A 1 65 ? 18.006 -6.677 -13.318 1.00 85.56 65 TRP A C 1
ATOM 473 O O . TRP A 1 65 ? 17.205 -6.514 -12.402 1.00 85.56 65 TRP A O 1
ATOM 483 N N . ARG A 1 66 ? 19.308 -6.398 -13.168 1.00 85.81 66 ARG A N 1
ATOM 484 C CA . ARG A 1 66 ? 19.881 -5.942 -11.888 1.00 85.81 66 ARG A CA 1
ATOM 485 C C . ARG A 1 66 ? 19.288 -4.617 -11.414 1.00 85.81 66 ARG A C 1
ATOM 487 O O . ARG A 1 66 ? 19.078 -4.430 -10.213 1.00 85.81 66 ARG A O 1
ATOM 494 N N . TYR A 1 67 ? 19.049 -3.698 -12.345 1.00 80.69 67 TYR A N 1
ATOM 495 C CA . TYR A 1 67 ? 18.444 -2.402 -12.066 1.00 80.69 67 TYR A CA 1
ATOM 496 C C . TYR A 1 67 ? 16.985 -2.550 -11.611 1.00 80.69 67 TYR A C 1
ATOM 498 O O . TYR A 1 67 ? 16.575 -1.925 -10.628 1.00 80.69 67 TYR A O 1
ATOM 506 N N . ALA A 1 68 ? 16.227 -3.456 -12.238 1.00 70.56 68 ALA A N 1
ATOM 507 C CA . ALA A 1 68 ? 14.876 -3.815 -11.816 1.00 70.56 68 ALA A CA 1
ATOM 508 C C . ALA A 1 68 ? 14.861 -4.481 -10.426 1.00 70.56 68 ALA A C 1
ATOM 510 O O . ALA A 1 68 ? 14.030 -4.142 -9.586 1.00 70.56 68 ALA A O 1
ATOM 511 N N . THR A 1 69 ? 15.829 -5.351 -10.119 1.00 74.44 69 THR A N 1
ATOM 512 C CA . THR A 1 69 ? 15.889 -6.088 -8.843 1.00 74.44 69 THR A CA 1
ATOM 513 C C . THR A 1 69 ? 16.560 -5.331 -7.689 1.00 74.44 69 THR A C 1
ATOM 515 O O . THR A 1 69 ? 16.813 -5.930 -6.647 1.00 74.44 69 THR A O 1
ATOM 518 N N . GLY A 1 70 ? 16.858 -4.031 -7.831 1.00 66.38 70 GLY A N 1
ATOM 519 C CA . GLY A 1 70 ? 17.283 -3.183 -6.701 1.00 66.38 70 GLY A CA 1
ATOM 520 C C . GLY A 1 70 ? 18.697 -2.604 -6.761 1.00 66.38 70 GLY A C 1
ATOM 521 O O . GLY A 1 70 ? 19.064 -1.852 -5.862 1.00 66.38 70 GLY A O 1
ATOM 522 N N . SER A 1 71 ? 19.501 -2.908 -7.784 1.00 77.38 71 SER A N 1
ATOM 523 C CA . SER A 1 71 ? 20.823 -2.276 -7.925 1.00 77.38 71 SER A CA 1
ATOM 524 C C . SER A 1 71 ? 20.674 -0.797 -8.299 1.00 77.38 71 SER A C 1
ATOM 526 O O . SER A 1 71 ? 19.886 -0.456 -9.179 1.00 77.38 71 SER A O 1
ATOM 528 N N . SER A 1 72 ? 21.451 0.089 -7.667 1.00 81.12 72 SER A N 1
ATOM 529 C CA . SER A 1 72 ? 21.518 1.500 -8.073 1.00 81.12 72 SER A CA 1
ATOM 530 C C . SER A 1 72 ? 22.169 1.642 -9.454 1.00 81.12 72 SER A C 1
ATOM 532 O O . SER A 1 72 ? 22.960 0.790 -9.857 1.00 81.12 72 SER A O 1
ATOM 534 N N . CYS A 1 73 ? 21.878 2.733 -10.175 1.00 83.75 73 CYS A N 1
ATOM 535 C CA . CYS A 1 73 ? 22.409 2.944 -11.530 1.00 83.75 73 CYS A CA 1
ATOM 536 C C . CYS A 1 73 ? 23.948 2.879 -11.567 1.00 83.75 73 CYS A C 1
ATOM 538 O O . CYS A 1 73 ? 24.523 2.157 -12.374 1.00 83.75 73 CYS A O 1
ATOM 540 N N . ALA A 1 74 ? 24.627 3.545 -10.627 1.00 86.25 74 ALA A N 1
ATOM 541 C CA . ALA A 1 74 ? 26.089 3.533 -10.549 1.00 86.25 74 ALA A CA 1
ATOM 542 C C . ALA A 1 74 ? 26.676 2.137 -10.252 1.00 86.25 74 ALA A C 1
ATOM 544 O O . ALA A 1 74 ? 27.794 1.842 -10.667 1.00 86.25 74 ALA A O 1
ATOM 545 N N . ALA A 1 75 ? 25.927 1.264 -9.566 1.00 86.50 75 ALA A N 1
ATOM 546 C CA . ALA A 1 75 ? 26.366 -0.088 -9.213 1.00 86.50 75 ALA A CA 1
ATOM 547 C C . ALA A 1 75 ? 26.291 -1.096 -10.378 1.00 86.50 75 ALA A C 1
ATOM 549 O O . ALA A 1 75 ? 26.652 -2.266 -10.201 1.00 86.50 75 ALA A O 1
ATOM 550 N N . LEU A 1 76 ? 25.800 -0.669 -11.547 1.00 90.38 76 LEU A N 1
ATOM 551 C CA . LEU A 1 76 ? 25.798 -1.473 -12.770 1.00 90.38 76 LEU A CA 1
ATOM 552 C C . LEU A 1 76 ? 27.154 -1.416 -13.493 1.00 90.38 76 LEU A C 1
ATOM 554 O O . LEU A 1 76 ? 27.502 -2.347 -14.212 1.00 90.38 76 LEU A O 1
ATOM 558 N N . ALA A 1 77 ? 27.931 -0.344 -13.312 1.00 94.62 77 ALA A N 1
ATOM 559 C CA . ALA A 1 77 ? 29.207 -0.171 -14.000 1.00 94.62 77 ALA A CA 1
ATOM 560 C C . ALA A 1 77 ? 30.270 -1.174 -13.517 1.00 94.62 77 ALA A C 1
ATOM 562 O O . ALA A 1 77 ? 30.348 -1.504 -12.334 1.00 94.62 77 ALA A O 1
ATOM 563 N N . GLY A 1 78 ? 31.132 -1.617 -14.435 1.00 91.44 78 GLY A N 1
ATOM 564 C CA . GLY A 1 78 ? 32.276 -2.480 -14.134 1.00 91.44 78 GLY A CA 1
ATOM 565 C C . GLY A 1 78 ? 31.987 -3.983 -14.133 1.00 91.44 78 GLY A C 1
ATOM 566 O O . GLY A 1 78 ? 32.920 -4.765 -13.964 1.00 91.44 78 GLY A O 1
ATOM 567 N N . GLU A 1 79 ? 30.740 -4.415 -14.352 1.00 92.12 79 GLU A N 1
ATOM 568 C CA . GLU A 1 79 ? 30.426 -5.839 -14.526 1.00 92.12 79 GLU A CA 1
ATOM 569 C C . GLU A 1 79 ? 30.993 -6.357 -15.852 1.00 92.12 79 GLU A C 1
ATOM 571 O O . GLU A 1 79 ? 30.983 -5.667 -16.874 1.00 92.12 79 GLU A O 1
ATOM 576 N N . THR A 1 80 ? 31.516 -7.579 -15.821 1.00 94.88 80 THR A N 1
ATOM 577 C CA . THR A 1 80 ? 32.032 -8.294 -16.988 1.00 94.88 80 THR A CA 1
ATOM 578 C C . THR A 1 80 ? 31.614 -9.748 -16.872 1.00 94.88 80 THR A C 1
ATOM 580 O O . THR A 1 80 ? 31.786 -10.342 -15.807 1.00 94.88 80 THR A O 1
ATOM 583 N N . ASP A 1 81 ? 31.091 -10.320 -17.952 1.00 93.69 81 ASP A N 1
ATOM 584 C CA . ASP A 1 81 ? 30.769 -11.745 -18.010 1.00 93.69 81 ASP A CA 1
ATOM 585 C C . ASP A 1 81 ? 30.983 -12.299 -19.424 1.00 93.69 81 ASP A C 1
ATOM 587 O O . ASP A 1 81 ? 31.036 -11.557 -20.411 1.00 93.69 81 ASP A O 1
ATOM 591 N N . ASN A 1 82 ? 31.124 -13.618 -19.512 1.00 92.81 82 ASN A N 1
ATOM 592 C CA . ASN A 1 82 ? 31.326 -14.334 -20.763 1.00 92.81 82 ASN A CA 1
ATOM 593 C C . ASN A 1 82 ? 29.989 -14.835 -21.312 1.00 92.81 82 ASN A C 1
ATOM 595 O O . ASN A 1 82 ? 29.220 -15.494 -20.614 1.00 92.81 82 ASN A O 1
ATOM 599 N N . VAL A 1 83 ? 29.742 -14.582 -22.595 1.00 85.12 83 VAL A N 1
ATOM 600 C CA . VAL A 1 83 ? 28.541 -15.026 -23.307 1.00 85.12 83 VAL A CA 1
ATOM 601 C C . VAL A 1 83 ? 28.979 -15.680 -24.611 1.00 85.12 83 VAL A C 1
ATOM 603 O O . VAL A 1 83 ? 29.517 -15.034 -25.511 1.00 85.12 83 VAL A O 1
ATOM 606 N N . GLY A 1 84 ? 28.783 -16.995 -24.707 1.00 84.69 84 GLY A N 1
ATOM 607 C CA . GLY A 1 84 ? 29.225 -17.767 -25.867 1.00 84.69 84 GLY A CA 1
ATOM 608 C C . GLY A 1 84 ? 30.743 -17.695 -26.062 1.00 84.69 84 GLY A C 1
ATOM 609 O O . GLY A 1 84 ? 31.503 -18.082 -25.177 1.00 84.69 84 GLY A O 1
ATOM 610 N N . ARG A 1 85 ? 31.187 -17.231 -27.239 1.00 85.44 85 ARG A N 1
ATOM 611 C CA . ARG A 1 85 ? 32.616 -17.108 -27.596 1.00 85.44 85 ARG A CA 1
ATOM 612 C C . ARG A 1 85 ? 33.251 -15.765 -27.219 1.00 85.44 85 ARG A C 1
ATOM 614 O O . ARG A 1 85 ? 34.417 -15.541 -27.541 1.00 85.44 85 ARG A O 1
ATOM 621 N N . GLY A 1 86 ? 32.482 -14.854 -26.634 1.00 89.69 86 GLY A N 1
ATOM 622 C CA . GLY A 1 86 ? 32.934 -13.510 -26.305 1.00 89.69 86 GLY A CA 1
ATOM 623 C C . GLY A 1 86 ? 32.561 -13.110 -24.886 1.00 89.69 86 GLY A C 1
ATOM 624 O O . GLY A 1 86 ? 32.142 -13.930 -24.070 1.00 89.69 86 GLY A O 1
ATOM 625 N N . SER A 1 87 ? 32.723 -11.827 -24.599 1.00 94.06 87 SER A N 1
ATOM 626 C CA . SER A 1 87 ? 32.449 -11.243 -23.288 1.00 94.06 87 SER A CA 1
ATOM 627 C C . SER A 1 87 ? 31.812 -9.874 -23.441 1.00 94.06 87 SER A C 1
ATOM 629 O O . SER A 1 87 ? 32.152 -9.152 -24.382 1.00 94.06 87 SER A O 1
ATOM 631 N N . PHE A 1 88 ? 30.958 -9.483 -22.502 1.00 96.44 88 PHE A N 1
ATOM 632 C CA . PHE A 1 88 ? 30.526 -8.093 -22.383 1.00 96.44 88 PHE A CA 1
ATOM 633 C C . PHE A 1 88 ? 31.210 -7.413 -21.201 1.00 96.44 88 PHE A C 1
ATOM 635 O O . PHE A 1 88 ? 31.548 -8.059 -20.212 1.00 96.44 88 PHE A O 1
ATOM 642 N N . GLN A 1 89 ? 31.349 -6.095 -21.289 1.00 97.19 89 GLN A N 1
ATOM 643 C CA . GLN A 1 89 ? 31.747 -5.225 -20.192 1.00 97.19 89 GLN A CA 1
ATOM 644 C C . GLN A 1 89 ? 30.791 -4.034 -20.117 1.00 97.19 89 GLN A C 1
ATOM 646 O O . GLN A 1 89 ? 30.576 -3.335 -21.112 1.00 97.19 89 GLN A O 1
ATOM 651 N N . ILE A 1 90 ? 30.247 -3.766 -18.930 1.00 96.94 90 ILE A N 1
ATOM 652 C CA . ILE A 1 90 ? 29.491 -2.540 -18.665 1.00 96.94 90 ILE A CA 1
ATOM 653 C C . ILE A 1 90 ? 30.498 -1.420 -18.394 1.00 96.94 90 ILE A C 1
ATOM 655 O O . ILE A 1 90 ? 31.079 -1.334 -17.310 1.00 96.94 90 ILE A O 1
ATOM 659 N N . ASN A 1 91 ? 30.740 -0.574 -19.395 1.00 95.44 91 ASN A N 1
ATOM 660 C CA . ASN A 1 91 ? 31.780 0.457 -19.336 1.00 95.44 91 ASN A CA 1
ATOM 661 C C . ASN A 1 91 ? 31.395 1.591 -18.386 1.00 95.44 91 ASN A C 1
ATOM 663 O O . ASN A 1 91 ? 32.238 2.123 -17.666 1.00 95.44 91 ASN A O 1
ATOM 667 N N . SER A 1 92 ? 30.123 1.983 -18.418 1.00 95.62 92 SER A N 1
ATOM 668 C CA . SER A 1 92 ? 29.596 3.087 -17.630 1.00 95.62 92 SER A CA 1
ATOM 669 C C . SER A 1 92 ? 28.104 2.895 -17.377 1.00 95.62 92 SER A C 1
ATOM 671 O O . SER A 1 92 ? 27.391 2.266 -18.163 1.00 95.62 92 SER A O 1
ATOM 673 N N . ALA A 1 93 ? 27.645 3.438 -16.255 1.00 93.94 93 ALA A N 1
ATOM 674 C CA . ALA A 1 93 ? 26.239 3.538 -15.915 1.00 93.94 93 ALA A CA 1
ATOM 675 C C . ALA A 1 93 ? 26.032 4.809 -15.087 1.00 93.94 93 ALA A C 1
ATOM 677 O O . ALA A 1 93 ? 26.642 4.971 -14.026 1.00 93.94 93 ALA A O 1
ATOM 678 N N . ALA A 1 94 ? 25.233 5.740 -15.601 1.00 87.19 94 ALA A N 1
ATOM 679 C CA . ALA A 1 94 ? 25.031 7.048 -14.993 1.00 87.19 94 ALA A CA 1
ATOM 680 C C . ALA A 1 94 ? 23.606 7.557 -15.217 1.00 87.19 94 ALA A C 1
ATOM 682 O O . ALA A 1 94 ? 22.966 7.257 -16.223 1.00 87.19 94 ALA A O 1
ATOM 683 N N . LEU A 1 95 ? 23.114 8.359 -14.275 1.00 80.75 95 LEU A N 1
ATOM 684 C CA . LEU A 1 95 ? 21.814 9.005 -14.411 1.00 80.75 95 LEU A CA 1
ATOM 685 C C . LEU A 1 95 ? 21.903 10.197 -15.371 1.00 80.75 95 LEU A C 1
ATOM 687 O O . LEU A 1 95 ? 22.756 11.071 -15.218 1.00 80.75 95 LEU A O 1
ATOM 691 N N . VAL A 1 96 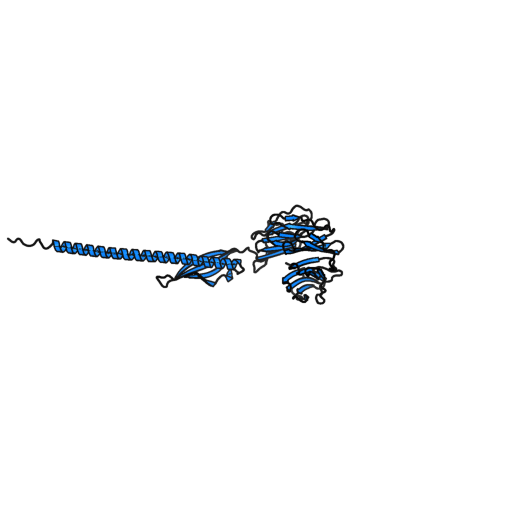? 20.980 10.246 -16.329 1.00 78.19 96 VAL A N 1
ATOM 692 C CA . VAL A 1 96 ? 20.721 11.383 -17.216 1.00 78.19 96 VAL A CA 1
ATOM 693 C C . VAL A 1 96 ? 19.268 11.799 -16.990 1.00 78.19 96 VAL A C 1
ATOM 695 O O . VAL A 1 96 ? 18.338 11.241 -17.571 1.00 78.19 96 VAL A O 1
ATOM 698 N N . GLY A 1 97 ? 19.058 12.746 -16.073 1.00 72.12 97 GLY A N 1
ATOM 699 C CA . GLY A 1 97 ? 17.723 13.026 -15.537 1.00 72.12 97 GLY A CA 1
ATOM 700 C C . GLY A 1 97 ? 17.221 11.857 -14.682 1.00 72.12 97 GLY A C 1
ATOM 701 O O . GLY A 1 97 ? 17.916 11.431 -13.764 1.00 72.12 97 GLY A O 1
ATOM 702 N N . THR A 1 98 ? 16.031 11.336 -14.990 1.00 64.81 98 THR A N 1
ATOM 703 C CA . THR A 1 98 ? 15.422 10.170 -14.314 1.00 64.81 98 THR A CA 1
ATOM 704 C C . THR A 1 98 ? 15.779 8.828 -14.960 1.00 64.81 98 THR A C 1
ATOM 706 O O . THR A 1 98 ? 15.383 7.778 -14.457 1.00 64.81 98 THR A O 1
ATOM 709 N N . LEU A 1 99 ? 16.514 8.843 -16.076 1.00 76.94 99 LEU A N 1
ATOM 710 C CA . LEU A 1 99 ? 16.911 7.639 -16.801 1.00 76.94 99 LEU A CA 1
ATOM 711 C C . LEU A 1 99 ? 18.319 7.214 -16.392 1.00 76.94 99 LEU A C 1
ATOM 713 O O . LEU A 1 99 ? 19.240 8.027 -16.363 1.00 76.94 99 LEU A O 1
ATOM 717 N N . CYS A 1 100 ? 18.506 5.926 -16.131 1.00 83.12 100 CYS A N 1
ATOM 718 C CA . CYS A 1 100 ? 19.818 5.307 -16.041 1.00 83.12 100 CYS A CA 1
ATOM 719 C C . CYS A 1 100 ? 20.314 4.973 -17.452 1.00 83.12 100 CYS A C 1
ATOM 721 O O . CYS A 1 100 ? 19.800 4.060 -18.095 1.00 83.12 100 CYS A O 1
ATOM 723 N N . LEU A 1 101 ? 21.301 5.728 -17.931 1.00 93.62 101 LEU A N 1
ATOM 724 C CA . LEU A 1 101 ? 22.020 5.458 -19.171 1.00 93.62 101 LEU A CA 1
ATOM 725 C C . LEU A 1 101 ? 23.150 4.469 -18.883 1.00 93.62 101 LEU A C 1
ATOM 727 O O . LEU A 1 101 ? 24.011 4.739 -18.045 1.00 93.62 101 LEU A O 1
ATOM 731 N N . VAL A 1 102 ? 23.164 3.348 -19.595 1.00 95.12 102 VAL A N 1
ATOM 732 C CA . VAL A 1 102 ? 24.172 2.292 -19.468 1.00 95.12 102 VAL A CA 1
ATOM 733 C C . VAL A 1 102 ? 24.852 2.081 -20.813 1.00 95.12 102 VAL A C 1
ATOM 735 O O . VAL A 1 102 ? 24.175 1.894 -21.822 1.00 95.12 102 VAL A O 1
ATOM 738 N N . GLN A 1 103 ? 26.186 2.084 -20.831 1.00 97.50 103 GLN A N 1
ATOM 739 C CA . GLN A 1 103 ? 26.981 1.773 -22.019 1.00 97.50 103 GLN A CA 1
ATOM 740 C C . GLN A 1 103 ? 27.655 0.412 -21.859 1.00 97.50 103 GLN A C 1
ATOM 742 O O . GLN A 1 103 ? 28.431 0.202 -20.922 1.00 97.50 103 GLN A O 1
ATOM 747 N N . VAL A 1 104 ? 27.437 -0.491 -22.811 1.00 97.00 104 VAL A N 1
ATOM 748 C CA . VAL A 1 104 ? 27.976 -1.857 -22.781 1.00 97.00 104 VAL A CA 1
ATOM 749 C C . VAL A 1 104 ? 28.797 -2.117 -24.030 1.00 97.00 104 VAL A C 1
ATOM 751 O O . VAL A 1 104 ? 28.357 -1.810 -25.134 1.00 97.00 104 VAL A O 1
ATOM 754 N N . THR A 1 105 ? 29.989 -2.688 -23.857 1.00 97.31 105 THR A N 1
ATOM 755 C CA . THR A 1 105 ? 30.824 -3.176 -24.959 1.00 97.31 105 THR A CA 1
ATOM 756 C C . THR A 1 105 ? 30.787 -4.695 -24.984 1.00 97.31 105 THR A C 1
ATOM 758 O O . THR A 1 105 ? 31.195 -5.326 -24.014 1.00 97.31 105 THR A O 1
ATOM 761 N N . GLY A 1 106 ? 30.327 -5.277 -26.087 1.00 94.19 106 GLY A N 1
ATOM 762 C CA . GLY A 1 106 ? 30.506 -6.691 -26.398 1.00 94.19 106 GLY A CA 1
ATOM 763 C C . GLY A 1 106 ? 31.761 -6.896 -27.238 1.00 94.19 106 GLY A C 1
ATOM 764 O O . GLY A 1 106 ? 32.032 -6.111 -28.150 1.00 94.19 106 GLY A O 1
ATOM 765 N N . SER A 1 107 ? 32.521 -7.940 -26.925 1.00 93.69 107 SER A N 1
ATOM 766 C CA . SER A 1 107 ? 33.827 -8.224 -27.520 1.00 93.69 107 SER A CA 1
ATOM 767 C C . SER A 1 107 ? 33.901 -9.681 -27.968 1.00 93.69 107 SER A C 1
ATOM 769 O O . SER A 1 107 ? 33.644 -10.589 -27.176 1.00 93.69 107 SER A O 1
ATOM 771 N N . VAL A 1 108 ? 34.298 -9.910 -29.221 1.00 91.38 108 VAL A N 1
ATOM 772 C CA . VAL A 1 108 ? 34.514 -11.246 -29.802 1.00 91.38 108 VAL A CA 1
ATOM 773 C C . VAL A 1 108 ? 35.943 -11.344 -30.319 1.00 91.38 108 VAL A C 1
ATOM 775 O O . VAL A 1 108 ? 36.389 -10.507 -31.102 1.00 91.38 108 VAL A O 1
ATOM 778 N N . VAL A 1 109 ? 36.682 -12.368 -29.890 1.00 83.12 109 VAL A N 1
ATOM 779 C CA . VAL A 1 109 ? 38.033 -12.633 -30.406 1.00 83.12 109 VAL A CA 1
ATOM 780 C C . VAL A 1 109 ? 37.910 -13.305 -31.770 1.00 83.12 109 VAL A C 1
ATOM 782 O O . VAL A 1 109 ? 37.335 -14.389 -31.871 1.00 83.12 109 VAL A O 1
ATOM 785 N N . THR A 1 110 ? 38.439 -12.670 -32.822 1.00 70.38 110 THR A N 1
ATOM 786 C CA . THR A 1 110 ? 38.313 -13.224 -34.178 1.00 70.38 110 THR A CA 1
ATOM 787 C C . THR A 1 110 ? 39.159 -14.481 -34.343 1.00 70.38 110 THR A C 1
ATOM 789 O O . THR A 1 110 ? 40.214 -14.649 -33.728 1.00 70.38 110 THR A O 1
ATOM 792 N N . THR A 1 111 ? 38.723 -15.365 -35.235 1.00 64.50 111 THR A N 1
ATOM 793 C CA . THR A 1 111 ? 39.439 -16.615 -35.536 1.00 64.50 111 THR A CA 1
ATOM 794 C C . THR A 1 111 ? 40.622 -16.429 -36.496 1.00 64.50 111 THR A C 1
ATOM 796 O O . THR A 1 111 ? 41.417 -17.351 -36.670 1.00 64.50 111 THR A O 1
ATOM 799 N N . ILE A 1 112 ? 40.757 -15.247 -37.112 1.00 59.72 112 ILE A N 1
ATOM 800 C CA . ILE A 1 112 ? 41.666 -14.989 -38.246 1.00 59.72 112 ILE A CA 1
ATOM 801 C C . ILE A 1 112 ? 42.779 -13.981 -37.874 1.00 59.72 112 ILE A C 1
ATOM 803 O O . ILE A 1 112 ? 43.824 -13.942 -38.522 1.00 59.72 112 ILE A O 1
ATOM 807 N N . ALA A 1 113 ? 42.616 -13.216 -36.787 1.00 55.69 113 ALA A N 1
ATOM 808 C CA . ALA A 1 113 ? 43.647 -12.363 -36.195 1.00 55.69 113 ALA A CA 1
ATOM 809 C C . ALA A 1 113 ? 43.455 -12.256 -34.669 1.00 55.69 113 ALA A C 1
ATOM 811 O O . ALA A 1 113 ? 42.332 -12.271 -34.180 1.00 55.69 113 ALA A O 1
ATOM 812 N N . ALA A 1 114 ? 44.526 -12.066 -33.894 1.00 58.59 114 ALA A N 1
ATOM 813 C CA . ALA A 1 114 ? 44.455 -11.906 -32.429 1.00 58.59 114 ALA A CA 1
ATOM 814 C C . ALA A 1 114 ? 43.790 -10.586 -31.958 1.00 58.59 114 ALA A C 1
ATOM 816 O O . ALA A 1 114 ? 43.980 -10.163 -30.820 1.00 58.59 114 ALA A O 1
ATOM 817 N N . ASN A 1 115 ? 43.038 -9.918 -32.833 1.00 67.81 115 ASN A N 1
ATOM 818 C CA . ASN A 1 115 ? 42.328 -8.684 -32.539 1.00 67.81 115 ASN A CA 1
ATOM 819 C C . ASN A 1 115 ? 40.885 -9.015 -32.146 1.00 67.81 115 ASN A C 1
ATOM 821 O O . ASN A 1 115 ? 40.245 -9.862 -32.771 1.00 67.81 115 ASN A O 1
ATOM 825 N N . ALA A 1 116 ? 40.376 -8.341 -31.117 1.00 78.00 116 ALA A N 1
ATOM 826 C CA . ALA A 1 116 ? 38.971 -8.418 -30.742 1.00 78.00 116 ALA A CA 1
ATOM 827 C C . ALA A 1 116 ? 38.140 -7.451 -31.597 1.00 78.00 116 ALA A C 1
ATOM 829 O O . ALA A 1 116 ? 38.540 -6.303 -31.815 1.00 78.00 116 ALA A O 1
ATOM 830 N N . VAL A 1 117 ? 36.984 -7.913 -32.069 1.00 87.75 117 VAL A N 1
ATOM 831 C CA . VAL A 1 117 ? 35.940 -7.057 -32.633 1.00 87.75 117 VAL A CA 1
ATOM 832 C C . VAL A 1 117 ? 35.042 -6.616 -31.491 1.00 87.75 117 VAL A C 1
ATOM 834 O O . VAL A 1 117 ? 34.457 -7.448 -30.800 1.00 87.75 117 VAL A O 1
ATOM 837 N N . ASN A 1 118 ? 34.934 -5.301 -31.316 1.00 91.69 118 ASN A N 1
ATOM 838 C CA . ASN A 1 118 ? 34.173 -4.696 -30.233 1.00 91.69 118 ASN A CA 1
ATOM 839 C C . ASN A 1 118 ? 32.971 -3.931 -30.793 1.00 91.69 118 ASN A C 1
ATOM 841 O O . ASN A 1 118 ? 33.092 -3.198 -31.780 1.00 91.69 118 ASN A O 1
ATOM 845 N N . ARG A 1 119 ? 31.820 -4.055 -30.131 1.00 92.00 119 ARG A N 1
ATOM 846 C CA . ARG A 1 119 ? 30.630 -3.235 -30.374 1.00 92.00 119 ARG A CA 1
ATOM 847 C C . ARG A 1 119 ? 30.168 -2.621 -29.070 1.00 92.00 119 ARG A C 1
ATOM 849 O O . ARG A 1 119 ? 29.892 -3.339 -28.117 1.00 92.00 119 ARG A O 1
ATOM 856 N N . THR A 1 120 ? 30.073 -1.298 -29.052 1.00 95.25 120 THR A N 1
ATOM 857 C CA . THR A 1 120 ? 29.546 -0.550 -27.913 1.00 95.25 120 THR A CA 1
ATOM 858 C C . THR A 1 120 ? 28.149 -0.055 -28.243 1.00 95.25 120 THR A C 1
ATOM 860 O O . THR A 1 120 ? 27.948 0.551 -29.297 1.00 95.25 120 THR A O 1
ATOM 863 N N . ILE A 1 121 ? 27.203 -0.319 -27.348 1.00 89.38 121 ILE A N 1
ATOM 864 C CA . ILE A 1 121 ? 25.815 0.136 -27.439 1.00 89.38 121 ILE A CA 1
ATOM 865 C C . ILE A 1 121 ? 25.381 0.806 -26.139 1.00 89.38 121 ILE A C 1
ATOM 867 O O . ILE A 1 121 ? 26.012 0.635 -25.093 1.00 89.38 121 ILE A O 1
ATOM 871 N N . GLU A 1 122 ? 24.288 1.556 -26.221 1.00 93.44 122 GLU A N 1
ATOM 872 C CA . GLU A 1 122 ? 23.707 2.287 -25.101 1.00 93.44 122 GLU A CA 1
ATOM 873 C C . GLU A 1 122 ? 22.270 1.825 -24.854 1.00 93.44 122 GLU A C 1
ATOM 875 O O . GLU A 1 122 ? 21.519 1.582 -25.799 1.00 93.44 122 GLU A O 1
ATOM 880 N N . GLY A 1 123 ? 21.888 1.727 -23.583 1.00 83.56 123 GLY A N 1
ATOM 881 C CA . GLY A 1 123 ? 20.520 1.459 -23.154 1.00 83.56 123 GLY A CA 1
ATOM 882 C C . GLY A 1 123 ? 20.077 2.447 -22.082 1.00 83.56 123 GLY A C 1
ATOM 883 O O . GLY A 1 123 ? 20.880 2.877 -21.253 1.00 83.56 123 GLY A O 1
ATOM 884 N N . TYR A 1 124 ? 18.793 2.798 -22.100 1.00 85.12 124 TYR A N 1
ATOM 885 C CA . TYR A 1 124 ? 18.170 3.666 -21.105 1.00 85.12 124 TYR A CA 1
ATOM 886 C C . TYR A 1 124 ? 17.187 2.853 -20.267 1.00 85.12 124 TYR A C 1
ATOM 888 O O . TYR A 1 124 ? 16.264 2.249 -20.813 1.00 85.12 124 TYR A O 1
ATOM 896 N N . TYR A 1 125 ? 17.353 2.882 -18.947 1.00 81.06 125 TYR A N 1
ATOM 897 C CA . TYR A 1 125 ? 16.425 2.271 -18.001 1.00 81.06 125 TYR A CA 1
ATOM 898 C C . TYR A 1 125 ? 15.745 3.338 -17.157 1.00 81.06 125 TYR A C 1
ATOM 900 O O . TYR A 1 125 ? 16.404 4.182 -16.556 1.00 81.06 125 TYR A O 1
ATOM 908 N N . SER A 1 126 ? 14.425 3.274 -17.061 1.00 70.81 126 SER A N 1
ATOM 909 C CA . SER A 1 126 ? 13.655 4.006 -16.061 1.00 70.81 126 SER A CA 1
ATOM 910 C C . SER A 1 126 ? 13.293 3.053 -14.929 1.00 70.81 126 SER A C 1
ATOM 912 O O . SER A 1 126 ? 12.751 1.978 -15.181 1.00 70.81 126 SER A O 1
ATOM 914 N N . ARG A 1 127 ? 13.550 3.452 -13.688 1.00 64.94 127 ARG A N 1
ATOM 915 C CA . ARG A 1 127 ? 12.839 2.921 -12.523 1.00 64.94 127 ARG A CA 1
ATOM 916 C C . ARG A 1 127 ? 11.782 3.964 -12.169 1.00 64.94 127 ARG A C 1
ATOM 918 O O . ARG A 1 127 ? 12.089 5.153 -12.287 1.00 64.94 127 ARG A O 1
ATOM 925 N N . GLY A 1 128 ? 10.572 3.550 -11.780 1.00 55.22 128 GLY A N 1
ATOM 926 C CA . GLY A 1 128 ? 9.606 4.471 -11.171 1.00 55.22 128 GLY A CA 1
ATOM 927 C C . GLY A 1 128 ? 10.343 5.346 -10.155 1.00 55.22 128 GLY A C 1
ATOM 928 O O . GLY A 1 128 ? 11.171 4.845 -9.389 1.00 55.22 128 GLY A O 1
ATOM 929 N N . SER A 1 129 ? 10.163 6.665 -10.243 1.00 60.78 129 SER A N 1
ATOM 930 C CA . SER A 1 129 ? 11.060 7.656 -9.624 1.00 60.78 129 SER A CA 1
ATOM 931 C C . SER A 1 129 ? 11.107 7.590 -8.096 1.00 60.78 129 SER A C 1
ATOM 933 O O . SER A 1 129 ? 11.950 8.241 -7.484 1.00 60.78 129 SER A O 1
ATOM 935 N N . PHE A 1 130 ? 10.220 6.804 -7.484 1.00 65.62 130 PHE A N 1
ATOM 936 C CA . PHE A 1 130 ? 10.092 6.656 -6.047 1.00 65.62 130 PHE A CA 1
ATOM 937 C C . PHE A 1 130 ? 9.966 5.179 -5.660 1.00 65.62 130 PHE A C 1
ATOM 939 O O . PHE A 1 130 ? 9.243 4.410 -6.282 1.00 65.62 130 PHE A O 1
ATOM 946 N N . THR A 1 131 ? 10.690 4.781 -4.619 1.00 67.44 131 THR A N 1
ATOM 947 C CA . THR A 1 131 ? 10.677 3.437 -4.022 1.00 67.44 131 THR A CA 1
ATOM 948 C C . THR A 1 131 ? 9.942 3.396 -2.680 1.00 67.44 131 THR A C 1
ATOM 950 O O . THR A 1 131 ? 9.787 2.325 -2.103 1.00 67.44 131 THR A O 1
ATOM 953 N N . GLY A 1 132 ? 9.472 4.548 -2.196 1.00 73.44 132 GLY A N 1
ATOM 954 C CA . GLY A 1 132 ? 8.665 4.682 -0.989 1.00 73.44 132 GLY A CA 1
ATOM 955 C C . GLY A 1 132 ? 7.893 5.997 -0.984 1.00 73.44 132 GLY A C 1
ATOM 956 O O . GLY A 1 132 ? 8.259 6.943 -1.686 1.00 73.44 132 GLY A O 1
ATOM 957 N N . TRP A 1 133 ? 6.829 6.044 -0.187 1.00 81.56 133 TRP A N 1
ATOM 958 C CA . TRP A 1 133 ? 5.930 7.189 -0.087 1.00 81.56 133 TRP A CA 1
ATOM 959 C C . TRP A 1 133 ? 5.650 7.525 1.371 1.00 81.56 133 TRP A C 1
ATOM 961 O O . TRP A 1 133 ? 5.552 6.633 2.207 1.00 81.56 133 TRP A O 1
ATOM 971 N N . ALA A 1 134 ? 5.494 8.812 1.660 1.00 80.81 134 ALA A N 1
ATOM 972 C CA . ALA A 1 134 ? 5.003 9.297 2.939 1.00 80.81 134 ALA A CA 1
ATOM 973 C C . ALA A 1 134 ? 3.923 10.348 2.692 1.00 80.81 134 ALA A C 1
ATOM 975 O O . ALA A 1 134 ? 4.061 11.208 1.816 1.00 80.81 134 ALA A O 1
ATOM 976 N N . VAL A 1 135 ? 2.850 10.269 3.471 1.00 80.88 135 VAL A N 1
ATOM 977 C CA . VAL A 1 135 ? 1.719 11.194 3.398 1.00 80.88 135 VAL A CA 1
ATOM 978 C C . VAL A 1 135 ? 1.446 11.806 4.762 1.00 80.88 135 VAL A C 1
ATOM 980 O O . VAL A 1 135 ? 1.788 11.226 5.790 1.00 80.88 135 VAL A O 1
ATOM 983 N N . GLY A 1 136 ? 0.828 12.979 4.775 1.00 73.12 136 GLY A N 1
ATOM 984 C CA . GLY A 1 136 ? 0.367 13.598 6.008 1.00 73.12 136 GLY A CA 1
ATOM 985 C C . GLY A 1 136 ? -0.174 14.998 5.787 1.00 73.12 136 GLY A C 1
ATOM 986 O O . GLY A 1 136 ? -0.440 15.416 4.660 1.00 73.12 136 GLY A O 1
ATOM 987 N N . ASP A 1 137 ? -0.292 15.740 6.880 1.00 69.88 137 ASP A N 1
ATOM 988 C CA . ASP A 1 137 ? -0.713 17.136 6.887 1.00 69.88 137 ASP A CA 1
ATOM 989 C C . ASP A 1 137 ? 0.240 17.975 7.744 1.00 69.88 137 ASP A C 1
ATOM 991 O O . ASP A 1 137 ? 0.624 17.576 8.845 1.00 69.88 137 ASP A O 1
ATOM 995 N N . ALA A 1 138 ? 0.604 19.156 7.249 1.00 62.03 138 ALA A N 1
ATOM 996 C CA . ALA A 1 138 ? 1.247 20.197 8.033 1.00 62.03 138 ALA A CA 1
ATOM 997 C C . ALA A 1 138 ? 0.387 21.461 8.016 1.00 62.03 138 ALA A C 1
ATOM 999 O O . ALA A 1 138 ? 0.425 22.252 7.074 1.00 62.03 138 ALA A O 1
ATOM 1000 N N . SER A 1 139 ? -0.349 21.683 9.108 1.00 64.44 139 SER A N 1
ATOM 1001 C CA . SER A 1 139 ? -1.164 22.890 9.321 1.00 64.44 139 SER A CA 1
ATOM 1002 C C . SER A 1 139 ? -2.197 23.142 8.210 1.00 64.44 139 SER A C 1
ATOM 1004 O O . SER A 1 139 ? -2.385 24.284 7.790 1.00 64.44 139 SER A O 1
ATOM 1006 N N . GLY A 1 140 ? -2.859 22.088 7.722 1.00 57.25 140 GLY A N 1
ATOM 1007 C CA . GLY A 1 140 ? -3.847 22.161 6.643 1.00 57.25 140 GLY A CA 1
ATOM 1008 C C . GLY A 1 140 ? -3.255 22.125 5.232 1.00 57.25 140 GLY A C 1
ATOM 1009 O O . GLY A 1 140 ? -4.001 22.232 4.261 1.00 57.25 140 GLY A O 1
ATOM 1010 N N . THR A 1 141 ? -1.930 21.996 5.098 1.00 60.56 141 THR A N 1
ATOM 1011 C CA . THR A 1 141 ? -1.283 21.691 3.820 1.00 60.56 141 THR A CA 1
ATOM 1012 C C . THR A 1 141 ? -0.900 20.228 3.799 1.00 60.56 141 THR A C 1
ATOM 1014 O O . THR A 1 141 ? -0.014 19.790 4.535 1.00 60.56 141 THR A O 1
ATOM 1017 N N . ALA A 1 142 ? -1.524 19.484 2.901 1.00 64.81 142 ALA A N 1
ATOM 1018 C CA . ALA A 1 142 ? -1.138 18.111 2.694 1.00 64.81 142 ALA A CA 1
ATOM 1019 C C . ALA A 1 142 ? 0.295 17.963 2.203 1.00 64.81 142 ALA A C 1
ATOM 1021 O O . ALA A 1 142 ? 0.768 18.691 1.326 1.00 64.81 142 ALA A O 1
ATOM 1022 N N . ILE A 1 143 ? 0.945 16.948 2.749 1.00 73.56 143 ILE A N 1
ATOM 1023 C CA . ILE A 1 143 ? 2.284 16.536 2.395 1.00 73.56 143 ILE A CA 1
ATOM 1024 C C . ILE A 1 143 ? 2.186 15.207 1.656 1.00 73.56 143 ILE A C 1
ATOM 1026 O O . ILE A 1 143 ? 1.579 14.253 2.137 1.00 73.56 143 ILE A O 1
ATOM 1030 N N . LEU A 1 144 ? 2.839 15.156 0.500 1.00 78.31 144 LEU A N 1
ATOM 1031 C CA . LEU A 1 144 ? 3.134 13.939 -0.238 1.00 78.31 144 LEU A CA 1
ATOM 1032 C C . LEU A 1 144 ? 4.629 13.951 -0.555 1.00 78.31 144 LEU A C 1
ATOM 1034 O O . LEU A 1 144 ? 5.102 14.813 -1.303 1.00 78.31 144 LEU A O 1
ATOM 1038 N N . LEU A 1 145 ? 5.374 13.026 0.045 1.00 80.75 145 LEU A N 1
ATOM 1039 C CA . LEU A 1 145 ? 6.805 12.857 -0.186 1.00 80.75 145 LEU A CA 1
ATOM 1040 C C . LEU A 1 145 ? 7.066 11.533 -0.893 1.00 80.75 145 LEU A C 1
ATOM 1042 O O . LEU A 1 145 ? 6.516 10.503 -0.506 1.00 80.75 145 LEU A O 1
ATOM 1046 N N . GLY A 1 146 ? 7.947 11.568 -1.884 1.00 79.62 146 GLY A N 1
ATOM 1047 C CA . GLY A 1 146 ? 8.486 10.385 -2.539 1.00 79.62 146 GLY A CA 1
ATOM 1048 C C . GLY A 1 146 ? 9.945 10.165 -2.144 1.00 79.62 146 GLY A C 1
ATOM 1049 O O . GLY A 1 146 ? 10.729 11.117 -2.077 1.00 79.62 146 GLY A O 1
ATOM 1050 N N . TRP A 1 147 ? 10.305 8.910 -1.882 1.00 74.69 147 TRP A N 1
ATOM 1051 C CA . TRP A 1 147 ? 11.672 8.470 -1.601 1.00 74.69 147 TRP A CA 1
ATOM 1052 C C . TRP A 1 147 ? 12.328 7.925 -2.865 1.00 74.69 147 TRP A C 1
ATOM 1054 O O . TRP A 1 147 ? 11.899 6.898 -3.384 1.00 74.69 147 TRP A O 1
ATOM 1064 N N . ASP A 1 148 ? 13.394 8.552 -3.350 1.00 67.81 148 ASP A N 1
ATOM 1065 C CA . ASP A 1 148 ? 14.080 8.127 -4.585 1.00 67.81 148 ASP A CA 1
ATOM 1066 C C . ASP A 1 148 ? 15.095 6.977 -4.381 1.00 67.81 148 ASP A C 1
ATOM 1068 O O . ASP A 1 148 ? 15.778 6.563 -5.317 1.00 67.81 148 ASP A O 1
ATOM 1072 N N . GLY A 1 149 ? 15.202 6.443 -3.158 1.00 66.19 149 GLY A N 1
ATOM 1073 C CA . GLY A 1 149 ? 16.256 5.503 -2.757 1.00 66.19 149 GLY A CA 1
ATOM 1074 C C . GLY A 1 149 ? 17.381 6.151 -1.938 1.00 66.19 149 GLY A C 1
ATOM 1075 O O . GLY A 1 149 ? 18.168 5.438 -1.317 1.00 66.19 149 GLY A O 1
ATOM 1076 N N . SER A 1 150 ? 17.450 7.483 -1.911 1.00 68.81 150 SER A N 1
ATOM 1077 C CA . SER A 1 150 ? 18.499 8.261 -1.242 1.00 68.81 150 SER A CA 1
ATOM 1078 C C . SER A 1 150 ? 18.002 9.519 -0.527 1.00 68.81 150 SER A C 1
ATOM 1080 O O . SER A 1 150 ? 18.608 9.934 0.464 1.00 68.81 150 SER A O 1
ATOM 1082 N N . SER A 1 151 ? 16.915 10.128 -1.002 1.00 66.31 151 SER A N 1
ATOM 1083 C CA . SER A 1 151 ? 16.364 11.359 -0.452 1.00 66.31 151 SER A CA 1
ATOM 1084 C C . SER A 1 151 ? 14.837 11.401 -0.533 1.00 66.31 151 SER A C 1
ATOM 1086 O O . SER A 1 151 ? 14.219 10.820 -1.429 1.00 66.31 151 SER A O 1
ATOM 1088 N N . TRP A 1 152 ? 14.227 12.088 0.436 1.00 75.94 152 TRP A N 1
ATOM 1089 C CA . TRP A 1 152 ? 12.807 12.427 0.413 1.00 75.94 152 TRP A CA 1
ATOM 1090 C C . TRP A 1 152 ? 12.624 13.760 -0.300 1.00 75.94 152 TRP A C 1
ATOM 1092 O O . TRP A 1 152 ? 13.271 14.749 0.050 1.00 75.94 152 TRP A O 1
ATOM 1102 N N . SER A 1 153 ? 11.709 13.804 -1.262 1.00 74.31 153 SER A N 1
ATOM 1103 C CA . SER A 1 153 ? 11.353 15.033 -1.971 1.00 74.31 153 SER A CA 1
ATOM 1104 C C . SER A 1 153 ? 9.842 15.205 -2.039 1.00 74.31 153 SER A C 1
ATOM 1106 O O . SER A 1 153 ? 9.097 14.225 -2.088 1.00 74.31 153 SER A O 1
ATOM 1108 N N . SER A 1 154 ? 9.376 16.456 -2.000 1.00 76.44 154 SER A N 1
ATOM 1109 C CA . SER A 1 154 ? 7.954 16.748 -2.150 1.00 76.44 154 SER A CA 1
ATOM 1110 C C . SER A 1 154 ? 7.508 16.505 -3.585 1.00 76.44 154 SER A C 1
ATOM 1112 O O . SER A 1 154 ? 8.122 16.980 -4.542 1.00 76.44 154 SER A O 1
ATOM 1114 N N . VAL A 1 155 ? 6.406 15.777 -3.732 1.00 72.00 155 VAL A N 1
ATOM 1115 C CA . VAL A 1 155 ? 5.798 15.504 -5.030 1.00 72.00 155 VAL A CA 1
ATOM 1116 C C . VAL A 1 155 ? 4.592 16.411 -5.182 1.00 72.00 155 VAL A C 1
ATOM 1118 O O . VAL A 1 155 ? 3.621 16.327 -4.432 1.00 72.00 155 VAL A O 1
ATOM 1121 N N . SER A 1 156 ? 4.656 17.308 -6.163 1.00 66.00 156 SER A N 1
ATOM 1122 C CA . SER A 1 156 ? 3.484 18.081 -6.554 1.00 66.00 156 SER A CA 1
ATOM 1123 C C . SER A 1 156 ? 2.517 17.143 -7.273 1.00 66.00 156 SER A C 1
ATOM 1125 O O . SER A 1 156 ? 2.855 16.595 -8.321 1.00 66.00 156 SER A O 1
ATOM 1127 N N . ALA A 1 157 ? 1.321 16.962 -6.717 1.00 58.97 157 ALA A N 1
ATOM 1128 C CA . ALA A 1 157 ? 0.235 16.220 -7.350 1.00 58.97 157 ALA A CA 1
ATOM 1129 C C . ALA A 1 157 ? -0.875 17.199 -7.781 1.00 58.97 157 ALA A C 1
ATOM 1131 O O . ALA A 1 157 ? -1.918 17.264 -7.137 1.00 58.97 157 ALA A O 1
ATOM 1132 N N . PRO A 1 158 ? -0.678 17.991 -8.855 1.00 52.88 158 PRO A N 1
ATOM 1133 C CA . PRO A 1 158 ? -1.623 19.037 -9.261 1.00 52.88 158 PRO A CA 1
ATOM 1134 C C . PRO A 1 158 ? -3.012 18.512 -9.674 1.00 52.88 158 PRO A C 1
ATOM 1136 O O . PRO A 1 158 ? -3.941 19.305 -9.793 1.00 52.88 158 PRO A O 1
ATOM 1139 N N . ALA A 1 159 ? -3.164 17.199 -9.886 1.00 52.69 159 ALA A N 1
ATOM 1140 C CA . ALA A 1 159 ? -4.425 16.538 -10.237 1.00 52.69 159 ALA A CA 1
ATOM 1141 C C . ALA A 1 159 ? -5.131 15.849 -9.050 1.00 52.69 159 ALA A C 1
ATOM 1143 O O . ALA A 1 159 ? -6.226 15.315 -9.215 1.00 52.69 159 ALA A O 1
ATOM 1144 N N . VAL A 1 160 ? -4.518 15.846 -7.865 1.00 56.88 160 VAL A N 1
ATOM 1145 C CA . VAL A 1 160 ? -5.056 15.202 -6.666 1.00 56.88 160 VAL A CA 1
ATOM 1146 C C . VAL A 1 160 ? -5.404 16.292 -5.663 1.00 56.88 160 VAL A C 1
ATOM 1148 O O . VAL A 1 160 ? -4.572 17.167 -5.422 1.00 56.88 160 VAL A O 1
ATOM 1151 N N . PRO A 1 161 ? -6.593 16.266 -5.035 1.00 61.84 161 PRO A N 1
ATOM 1152 C CA . PRO A 1 161 ? -6.786 16.995 -3.797 1.00 61.84 161 PRO A CA 1
ATOM 1153 C C . PRO A 1 161 ? -5.879 16.317 -2.774 1.00 61.84 161 PRO A C 1
ATOM 1155 O O . PRO A 1 161 ? -6.277 15.365 -2.114 1.00 61.84 161 PRO A O 1
ATOM 1158 N N . VAL A 1 162 ? -4.612 16.730 -2.714 1.00 59.28 162 VAL A N 1
ATOM 1159 C CA . VAL A 1 162 ? -3.631 16.143 -1.794 1.00 59.28 162 VAL A CA 1
ATOM 1160 C C . VAL A 1 162 ? -4.076 16.380 -0.356 1.00 59.28 162 VAL A C 1
ATOM 1162 O O . VAL A 1 162 ? -3.676 15.636 0.521 1.00 59.28 162 VAL A O 1
ATOM 1165 N N . GLU A 1 163 ? -4.942 17.373 -0.134 1.00 65.44 163 GLU A N 1
ATOM 1166 C CA . GLU A 1 163 ? -5.540 17.757 1.140 1.00 65.44 163 GLU A CA 1
ATOM 1167 C C . GLU A 1 163 ? -5.901 16.543 2.021 1.00 65.44 163 GLU A C 1
ATOM 1169 O O . GLU A 1 163 ? -6.706 15.676 1.661 1.00 65.44 163 GLU A O 1
ATOM 1174 N N . ASN A 1 164 ? -5.282 16.524 3.206 1.00 72.69 164 ASN A N 1
ATOM 1175 C CA . ASN A 1 164 ? -5.594 15.652 4.329 1.00 72.69 164 ASN A CA 1
ATOM 1176 C C . ASN A 1 164 ? -5.519 14.137 4.034 1.00 72.69 164 ASN A C 1
ATOM 1178 O O . ASN A 1 164 ? -6.439 13.384 4.377 1.00 72.69 164 ASN A O 1
ATOM 1182 N N . LEU A 1 165 ? -4.434 13.691 3.389 1.00 81.00 165 LEU A N 1
ATOM 1183 C CA . LEU A 1 165 ? -4.062 12.273 3.321 1.00 81.00 165 LEU A CA 1
ATOM 1184 C C . LEU A 1 165 ? -3.626 11.761 4.702 1.00 81.00 165 LEU A C 1
ATOM 1186 O O . LEU A 1 165 ? -2.868 12.417 5.410 1.00 81.00 165 LEU A O 1
ATOM 1190 N N . GLN A 1 166 ? -4.121 10.581 5.061 1.00 81.56 166 GLN A N 1
ATOM 1191 C CA . GLN A 1 166 ? -3.975 9.956 6.378 1.00 81.56 166 GLN A CA 1
ATOM 1192 C C . GLN A 1 166 ? -3.144 8.672 6.329 1.00 81.56 166 GLN A C 1
ATOM 1194 O O . GLN A 1 166 ? -2.460 8.345 7.289 1.00 81.56 166 GLN A O 1
ATOM 1199 N N . SER A 1 167 ? -3.191 7.941 5.215 1.00 86.12 167 SER A N 1
ATOM 1200 C CA . SER A 1 167 ? -2.481 6.671 5.070 1.00 86.12 167 SER A CA 1
ATOM 1201 C C . SER A 1 167 ? -2.109 6.426 3.617 1.00 86.12 167 SER A C 1
ATOM 1203 O O . SER A 1 167 ? -2.846 6.813 2.707 1.00 86.12 167 SER A O 1
ATOM 1205 N N . VAL A 1 168 ? -0.957 5.789 3.413 1.00 89.12 168 VAL A N 1
ATOM 1206 C CA . VAL A 1 168 ? -0.476 5.310 2.119 1.00 89.12 168 VAL A CA 1
ATOM 1207 C C . VAL A 1 168 ? -0.042 3.856 2.253 1.00 89.12 168 VAL A C 1
ATOM 1209 O O . VAL A 1 168 ? 0.570 3.483 3.248 1.00 89.12 168 VAL A O 1
ATOM 1212 N N . TYR A 1 169 ? -0.363 3.037 1.258 1.00 90.12 169 TYR A N 1
ATOM 1213 C CA . TYR A 1 169 ? 0.084 1.653 1.171 1.00 90.12 169 TYR A CA 1
ATOM 1214 C C . TYR A 1 169 ? 0.540 1.344 -0.247 1.00 90.12 169 TYR A C 1
ATOM 1216 O O . TYR A 1 169 ? -0.165 1.649 -1.208 1.00 90.12 169 TYR A O 1
ATOM 1224 N N . CYS A 1 170 ? 1.702 0.714 -0.371 1.00 86.62 170 CYS A N 1
ATOM 1225 C CA . CYS A 1 170 ? 2.285 0.325 -1.646 1.00 86.62 170 CYS A CA 1
ATOM 1226 C C . CYS A 1 170 ? 2.467 -1.183 -1.702 1.00 86.62 170 CYS A C 1
ATOM 1228 O O . CYS A 1 170 ? 3.128 -1.764 -0.847 1.00 86.62 170 CYS A O 1
ATOM 1230 N N . ILE A 1 171 ? 1.920 -1.798 -2.745 1.00 86.56 171 ILE A N 1
ATOM 1231 C CA . ILE A 1 171 ? 2.138 -3.219 -3.046 1.00 86.56 171 ILE A CA 1
ATOM 1232 C C . ILE A 1 171 ? 3.455 -3.372 -3.801 1.00 86.56 171 ILE A C 1
ATOM 1234 O O . ILE A 1 171 ? 4.253 -4.272 -3.552 1.00 86.56 171 ILE A O 1
ATOM 1238 N N . THR A 1 172 ? 3.680 -2.457 -4.740 1.00 82.06 172 THR A N 1
ATOM 1239 C CA . THR A 1 172 ? 4.908 -2.323 -5.516 1.00 82.06 172 THR A CA 1
ATOM 1240 C C . THR A 1 172 ? 5.278 -0.842 -5.581 1.00 82.06 172 THR A C 1
ATOM 1242 O O . THR A 1 172 ? 4.481 0.022 -5.215 1.00 82.06 172 THR A O 1
ATOM 1245 N N . ALA A 1 173 ? 6.480 -0.527 -6.072 1.00 79.00 173 ALA A N 1
ATOM 1246 C CA . ALA A 1 173 ? 6.906 0.863 -6.275 1.00 79.00 173 ALA A CA 1
ATOM 1247 C C . ALA A 1 173 ? 5.971 1.652 -7.217 1.00 79.00 173 ALA A C 1
ATOM 1249 O O . ALA A 1 173 ? 5.883 2.877 -7.127 1.00 79.00 173 ALA A O 1
ATOM 1250 N N . ASP A 1 174 ? 5.241 0.933 -8.071 1.00 82.06 174 ASP A N 1
ATOM 1251 C CA . ASP A 1 174 ? 4.397 1.488 -9.125 1.00 82.06 174 ASP A CA 1
ATOM 1252 C C . ASP A 1 174 ? 2.901 1.251 -8.872 1.00 82.06 174 ASP A C 1
ATOM 1254 O O . ASP A 1 174 ? 2.077 1.504 -9.743 1.00 82.06 174 ASP A O 1
ATOM 1258 N N . TYR A 1 175 ? 2.540 0.742 -7.691 1.00 85.75 175 TYR A N 1
ATOM 1259 C CA . TYR A 1 175 ? 1.153 0.474 -7.332 1.00 85.75 175 TYR A CA 1
ATOM 1260 C C . TYR A 1 175 ? 0.920 0.798 -5.863 1.00 85.75 175 TYR A C 1
ATOM 1262 O O . TYR A 1 175 ? 1.185 -0.017 -4.968 1.00 85.75 175 TYR A O 1
ATOM 1270 N N . CYS A 1 176 ? 0.423 2.010 -5.626 1.00 89.81 176 CYS A N 1
ATOM 1271 C CA . CYS A 1 176 ? 0.124 2.495 -4.287 1.00 89.81 176 CYS A CA 1
ATOM 1272 C C . CYS A 1 176 ? -1.266 3.110 -4.199 1.00 89.81 176 CYS A C 1
ATOM 1274 O O . CYS A 1 176 ? -1.779 3.694 -5.151 1.00 89.81 176 CYS A O 1
ATOM 1276 N N . TRP A 1 177 ? -1.828 3.048 -3.000 1.00 91.69 177 TRP A N 1
ATOM 1277 C CA . TRP A 1 177 ? -3.055 3.727 -2.627 1.00 91.69 177 TRP A CA 1
ATOM 1278 C C . TRP A 1 177 ? -2.781 4.708 -1.502 1.00 91.69 177 TRP A C 1
ATOM 1280 O O . TRP A 1 177 ? -2.100 4.367 -0.541 1.00 91.69 177 TRP A O 1
ATOM 1290 N N . ALA A 1 178 ? -3.345 5.906 -1.600 1.00 88.69 178 ALA A N 1
ATOM 1291 C CA . ALA A 1 178 ? -3.341 6.891 -0.530 1.00 88.69 178 ALA A CA 1
ATOM 1292 C C . ALA A 1 178 ? -4.774 7.316 -0.215 1.00 88.69 178 ALA A C 1
ATOM 1294 O O . ALA A 1 178 ? -5.548 7.631 -1.123 1.00 88.69 178 ALA A O 1
ATOM 1295 N N . VAL A 1 179 ? -5.131 7.331 1.068 1.00 88.12 179 VAL A N 1
ATOM 1296 C CA . VAL A 1 179 ? -6.487 7.644 1.529 1.00 88.12 179 VAL A CA 1
ATOM 1297 C C . VAL A 1 179 ? -6.507 8.790 2.526 1.00 88.12 179 VAL A C 1
ATOM 1299 O O . VAL A 1 179 ? -5.519 9.049 3.207 1.00 88.12 179 VAL A O 1
ATOM 1302 N N . GLY A 1 180 ? -7.640 9.482 2.613 1.00 84.88 180 GLY A N 1
ATOM 1303 C CA . GLY A 1 180 ? -7.811 10.617 3.513 1.00 84.88 180 GLY A CA 1
ATOM 1304 C C . GLY A 1 180 ? -9.191 11.263 3.433 1.00 84.88 180 GLY A C 1
ATOM 1305 O O . GLY A 1 180 ? -10.170 10.634 3.014 1.00 84.88 180 GLY A O 1
ATOM 1306 N N . ALA A 1 181 ? -9.267 12.540 3.815 1.00 77.25 181 ALA A N 1
ATOM 1307 C CA . ALA A 1 181 ? -10.513 13.310 3.824 1.00 77.25 181 ALA A CA 1
ATOM 1308 C C . ALA A 1 181 ? -10.282 14.786 3.476 1.00 77.25 181 ALA A C 1
ATOM 1310 O O . ALA A 1 181 ? -10.070 15.586 4.390 1.00 77.25 181 ALA A O 1
ATOM 1311 N N . PRO A 1 182 ? -10.404 15.203 2.203 1.00 63.66 182 PRO A N 1
ATOM 1312 C CA . PRO A 1 182 ? -9.917 16.510 1.782 1.00 63.66 182 PRO A CA 1
ATOM 1313 C C . PRO A 1 182 ? -10.698 17.647 2.451 1.00 63.66 182 PRO A C 1
ATOM 1315 O O . PRO A 1 182 ? -10.147 18.702 2.702 1.00 63.66 182 PRO A O 1
ATOM 1318 N N . ASN A 1 183 ? -11.969 17.415 2.813 1.00 65.25 183 ASN A N 1
ATOM 1319 C CA . ASN A 1 183 ? -12.857 18.420 3.406 1.00 65.25 183 ASN A CA 1
ATOM 1320 C C . ASN A 1 183 ? -13.894 17.821 4.380 1.00 65.25 183 ASN A C 1
ATOM 1322 O O . ASN A 1 183 ? -14.965 18.390 4.579 1.00 65.25 183 ASN A O 1
ATOM 1326 N N . GLY A 1 184 ? -13.648 16.612 4.907 1.00 62.56 184 GLY A N 1
ATOM 1327 C CA . GLY A 1 184 ? -14.579 15.893 5.799 1.00 62.56 184 GLY A CA 1
ATOM 1328 C C . GLY A 1 184 ? -15.943 15.526 5.187 1.00 62.56 184 GLY A C 1
ATOM 1329 O O . GLY A 1 184 ? -16.832 15.060 5.893 1.00 62.56 184 GLY A O 1
ATOM 1330 N N . THR A 1 185 ? -16.138 15.746 3.883 1.00 63.81 185 THR A N 1
ATOM 1331 C CA . THR A 1 185 ? -17.423 15.576 3.181 1.00 63.81 185 THR A CA 1
ATOM 1332 C C . THR A 1 185 ? -17.426 14.417 2.187 1.00 63.81 185 THR A C 1
ATOM 1334 O O . THR A 1 185 ? -18.502 13.973 1.784 1.00 63.81 185 THR A O 1
ATOM 1337 N N . SER A 1 186 ? -16.263 13.894 1.789 1.00 71.62 186 SER A N 1
ATOM 1338 C CA . SER A 1 186 ? -16.117 12.796 0.823 1.00 71.62 186 SER A CA 1
ATOM 1339 C C . SER A 1 186 ? -14.815 12.032 1.056 1.00 71.62 186 SER A C 1
ATOM 1341 O O . SER A 1 186 ? -13.825 12.623 1.492 1.00 71.62 186 SER A O 1
ATOM 1343 N N . ALA A 1 187 ? -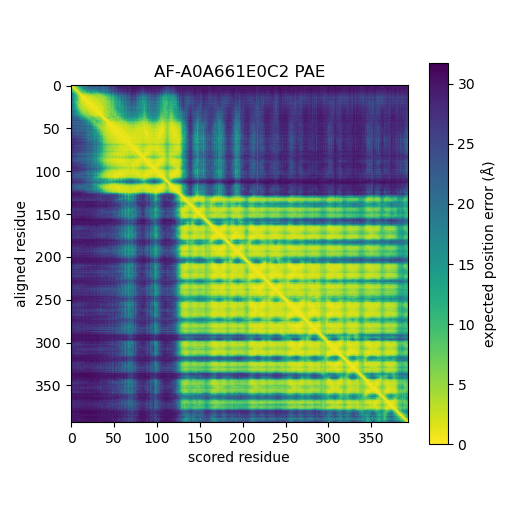14.820 10.737 0.731 1.00 77.56 187 ALA A N 1
ATOM 1344 C CA . ALA A 1 187 ? -13.621 9.909 0.754 1.00 77.56 187 ALA A CA 1
ATOM 1345 C C . ALA A 1 187 ? -12.577 10.452 -0.231 1.00 77.56 187 ALA A C 1
ATOM 1347 O O . ALA A 1 187 ? -12.893 10.659 -1.404 1.00 77.56 187 ALA A O 1
ATOM 1348 N N . ASN A 1 188 ? -11.340 10.639 0.231 1.00 82.50 188 ASN A N 1
ATOM 1349 C CA . ASN A 1 188 ? -10.196 10.834 -0.652 1.00 82.50 188 ASN A CA 1
ATOM 1350 C C . ASN A 1 188 ? -9.542 9.475 -0.880 1.00 82.50 188 ASN A C 1
ATOM 1352 O O . ASN A 1 188 ? -9.058 8.891 0.087 1.00 82.50 188 ASN A O 1
ATOM 1356 N N . ILE A 1 189 ? -9.534 8.970 -2.110 1.00 87.44 189 ILE A N 1
ATOM 1357 C CA . ILE A 1 189 ? -8.772 7.774 -2.474 1.00 87.44 189 ILE A CA 1
ATOM 1358 C C . ILE A 1 189 ? -7.987 8.093 -3.738 1.00 87.44 189 ILE A C 1
ATOM 1360 O O . ILE A 1 189 ? -8.566 8.472 -4.754 1.00 87.44 189 ILE A O 1
ATOM 1364 N N . ASN A 1 190 ? -6.671 7.941 -3.673 1.00 87.69 190 ASN A N 1
ATOM 1365 C CA . ASN A 1 190 ? -5.763 8.235 -4.769 1.00 87.69 190 ASN A CA 1
ATOM 1366 C C . ASN A 1 190 ? -4.916 7.015 -5.086 1.00 87.69 190 ASN A C 1
ATOM 1368 O O . ASN A 1 190 ? -4.508 6.292 -4.180 1.00 87.69 190 ASN A O 1
ATOM 1372 N N . HIS A 1 191 ? -4.655 6.821 -6.370 1.00 88.12 191 HIS A N 1
ATOM 1373 C CA . HIS A 1 191 ? -3.884 5.717 -6.905 1.00 88.12 191 HIS A CA 1
ATOM 1374 C C . HIS A 1 191 ? -2.610 6.229 -7.566 1.00 88.12 191 HIS A C 1
ATOM 1376 O O . HIS A 1 191 ? -2.659 7.190 -8.338 1.00 88.12 191 HIS A O 1
ATOM 1382 N N . TRP A 1 192 ? -1.494 5.573 -7.275 1.00 87.62 192 TRP A N 1
ATOM 1383 C CA . TRP A 1 192 ? -0.216 5.751 -7.950 1.00 87.62 192 TRP A CA 1
ATOM 1384 C C . TRP A 1 192 ? -0.016 4.627 -8.954 1.00 87.62 192 TRP A C 1
ATOM 1386 O O . TRP A 1 192 ? -0.047 3.461 -8.569 1.00 87.62 192 TRP A O 1
ATOM 1396 N N . ASP A 1 193 ? 0.225 4.989 -10.212 1.00 82.94 193 ASP A N 1
ATOM 1397 C CA . ASP A 1 193 ? 0.419 4.047 -11.322 1.00 82.94 193 ASP A CA 1
ATOM 1398 C C . ASP A 1 193 ? 1.892 3.843 -11.734 1.00 82.94 193 ASP A C 1
ATOM 1400 O O . ASP A 1 193 ? 2.168 3.321 -12.814 1.00 82.94 193 ASP A O 1
ATOM 1404 N N . GLY A 1 194 ? 2.846 4.306 -10.917 1.00 80.44 194 GLY A N 1
ATOM 1405 C CA . GLY A 1 194 ? 4.277 4.331 -11.259 1.00 80.44 194 GLY A CA 1
ATOM 1406 C C . GLY A 1 194 ? 4.754 5.639 -11.877 1.00 80.44 194 GLY A C 1
ATOM 1407 O O . GLY A 1 194 ? 5.961 5.880 -11.956 1.00 80.44 194 GLY A O 1
ATOM 1408 N N . SER A 1 195 ? 3.831 6.515 -12.275 1.00 78.38 195 SER A N 1
ATOM 1409 C CA . SER A 1 195 ? 4.160 7.785 -12.921 1.00 78.38 195 SER A CA 1
ATOM 1410 C C . SER A 1 195 ? 3.422 8.979 -12.329 1.00 78.38 195 SER A C 1
ATOM 1412 O O . SER A 1 195 ? 4.021 10.039 -12.130 1.00 78.38 195 SER A O 1
ATOM 1414 N N . THR A 1 196 ? 2.131 8.828 -12.037 1.00 79.69 196 THR A N 1
ATOM 1415 C CA . THR A 1 196 ? 1.282 9.913 -11.562 1.00 79.69 196 THR A CA 1
ATOM 1416 C C . THR A 1 196 ? 0.308 9.433 -10.501 1.00 79.69 196 THR A C 1
ATOM 1418 O O . THR A 1 196 ? -0.156 8.293 -10.505 1.00 79.69 196 THR A O 1
ATOM 1421 N N . TRP A 1 197 ? -0.006 10.333 -9.571 1.00 84.88 197 TRP A N 1
ATOM 1422 C CA . TRP A 1 197 ? -1.118 10.134 -8.658 1.00 84.88 197 TRP A CA 1
ATOM 1423 C C . TRP A 1 197 ? -2.410 10.606 -9.322 1.00 84.88 197 TRP A C 1
ATOM 1425 O O . TRP A 1 197 ? -2.469 11.715 -9.861 1.00 84.88 197 TRP A O 1
ATOM 1435 N N . SER A 1 198 ? -3.451 9.785 -9.244 1.00 84.06 198 SER A N 1
ATOM 1436 C CA . SER A 1 198 ? -4.784 10.087 -9.762 1.00 84.06 198 SER A CA 1
ATOM 1437 C C . SER A 1 198 ? -5.850 9.826 -8.703 1.00 84.06 198 SER A C 1
ATOM 1439 O O . SER A 1 198 ? -5.764 8.862 -7.944 1.00 84.06 198 SER A O 1
ATOM 1441 N N . ASN A 1 199 ? -6.860 10.694 -8.628 1.00 84.56 199 ASN A N 1
ATOM 1442 C CA . ASN A 1 199 ? -7.992 10.475 -7.735 1.00 84.56 199 ASN A CA 1
ATOM 1443 C C . ASN A 1 199 ? -8.926 9.415 -8.324 1.00 84.56 199 ASN A C 1
ATOM 1445 O O . ASN A 1 199 ? -9.326 9.510 -9.486 1.00 84.56 199 ASN A O 1
ATOM 1449 N N . VAL A 1 200 ? -9.286 8.419 -7.519 1.00 85.00 200 VAL A N 1
ATOM 1450 C CA . VAL A 1 200 ? -10.200 7.351 -7.918 1.00 85.00 200 VAL A CA 1
ATOM 1451 C C . VAL A 1 200 ? -11.555 7.603 -7.284 1.00 85.00 200 VAL A C 1
ATOM 1453 O O . VAL A 1 200 ? -11.694 7.712 -6.065 1.00 85.00 200 VAL A O 1
ATOM 1456 N N . SER A 1 201 ? -12.579 7.683 -8.132 1.00 76.44 201 SER A N 1
ATOM 1457 C CA . SER A 1 201 ? -13.945 7.923 -7.687 1.00 76.44 201 SER A CA 1
ATOM 1458 C C . SER A 1 201 ? -14.426 6.810 -6.760 1.00 76.44 201 SER A C 1
ATOM 1460 O O . SER A 1 201 ? -14.334 5.627 -7.093 1.00 76.44 201 SER A O 1
ATOM 1462 N N . THR A 1 202 ? -15.026 7.199 -5.641 1.00 70.81 202 THR A N 1
ATOM 1463 C CA . THR A 1 202 ? -15.786 6.304 -4.766 1.00 70.81 202 THR A CA 1
ATOM 1464 C C . THR A 1 202 ? -17.283 6.543 -4.960 1.00 70.81 202 THR A C 1
ATOM 1466 O O . THR A 1 202 ? -17.684 7.641 -5.366 1.00 70.81 202 THR A O 1
ATOM 1469 N N . PRO A 1 203 ? -18.149 5.554 -4.674 1.00 67.38 203 PRO A N 1
ATOM 1470 C CA . PRO A 1 203 ? -19.573 5.811 -4.537 1.00 67.38 203 PRO A CA 1
ATOM 1471 C C . PRO A 1 203 ? -19.774 6.941 -3.525 1.00 67.38 203 PRO A C 1
ATOM 1473 O O . PRO A 1 203 ? -19.233 6.882 -2.421 1.00 67.38 203 PRO A O 1
ATOM 1476 N N . ALA A 1 204 ? -20.523 7.977 -3.905 1.00 58.56 204 ALA A N 1
ATOM 1477 C CA . ALA A 1 204 ? -20.722 9.160 -3.078 1.00 58.56 204 ALA A CA 1
ATOM 1478 C C . ALA A 1 204 ? -21.480 8.798 -1.790 1.00 58.56 204 ALA A C 1
ATOM 1480 O O . ALA A 1 204 ? -22.709 8.793 -1.752 1.00 58.56 204 ALA A O 1
ATOM 1481 N N . VAL A 1 205 ? -20.741 8.491 -0.725 1.00 57.09 205 VAL A N 1
ATOM 1482 C CA . VAL A 1 205 ? -21.264 8.415 0.638 1.00 57.09 205 VAL A CA 1
ATOM 1483 C C . VAL A 1 205 ? -20.899 9.737 1.320 1.00 57.09 205 VAL A C 1
ATOM 1485 O O . VAL A 1 205 ? -19.713 10.003 1.526 1.00 57.09 205 VAL A O 1
ATOM 1488 N N . PRO A 1 206 ? -21.877 10.605 1.635 1.00 54.00 206 PRO A N 1
ATOM 1489 C CA . PRO A 1 206 ? -21.599 11.893 2.262 1.00 54.00 206 PRO A CA 1
ATOM 1490 C C . PRO A 1 206 ? -20.941 11.748 3.641 1.00 54.00 206 PRO A C 1
ATOM 1492 O O . PRO A 1 206 ? -21.397 10.962 4.473 1.00 54.00 206 PRO A O 1
ATOM 1495 N N . GLY A 1 207 ? -19.917 12.567 3.896 1.00 59.66 207 GLY A N 1
ATOM 1496 C CA . GLY A 1 207 ? -19.220 12.676 5.183 1.00 59.66 207 GLY A CA 1
ATOM 1497 C C . GLY A 1 207 ? -18.439 11.432 5.565 1.00 59.66 207 GLY A C 1
ATOM 1498 O O . GLY A 1 207 ? -18.675 10.820 6.606 1.00 59.66 207 GLY A O 1
ATOM 1499 N N . VAL A 1 208 ? -17.535 11.049 4.674 1.00 76.06 208 VAL A N 1
ATOM 1500 C CA . VAL A 1 208 ? -16.609 9.946 4.872 1.00 76.06 208 VAL A CA 1
ATOM 1501 C C . VAL A 1 208 ? -15.220 10.490 5.166 1.00 76.06 208 VAL A C 1
ATOM 1503 O O . VAL A 1 208 ? -14.697 11.289 4.391 1.00 76.06 208 VAL A O 1
ATOM 1506 N N . THR A 1 209 ? -14.612 9.971 6.230 1.00 84.56 209 THR A N 1
ATOM 1507 C CA . THR A 1 209 ? -13.172 10.061 6.476 1.00 84.56 209 THR A CA 1
ATOM 1508 C C . THR A 1 209 ? -12.566 8.669 6.400 1.00 84.56 209 THR A C 1
ATOM 1510 O O . THR A 1 209 ? -13.135 7.724 6.949 1.00 84.56 209 THR A O 1
ATOM 1513 N N . LEU A 1 210 ? -11.432 8.538 5.712 1.00 87.81 210 LEU A N 1
ATOM 1514 C CA . LEU A 1 210 ? -10.629 7.317 5.670 1.00 87.81 210 LEU A CA 1
ATOM 1515 C C . LEU A 1 210 ? -9.320 7.554 6.415 1.00 87.81 210 LEU A C 1
ATOM 1517 O O . LEU A 1 210 ? -8.668 8.572 6.192 1.00 87.81 210 LEU A O 1
ATOM 1521 N N . TYR A 1 211 ? -8.965 6.617 7.289 1.00 87.81 211 TYR A N 1
ATOM 1522 C CA . TYR A 1 211 ? -7.787 6.711 8.152 1.00 87.81 211 TYR A CA 1
ATOM 1523 C C . TYR A 1 211 ? -6.701 5.708 7.774 1.00 87.81 211 TYR A C 1
ATOM 1525 O O . TYR A 1 211 ? -5.529 5.978 7.994 1.00 87.81 211 TYR A O 1
ATOM 1533 N N . SER A 1 212 ? -7.068 4.573 7.178 1.00 91.31 212 SER A N 1
ATOM 1534 C CA . SER A 1 212 ? -6.113 3.519 6.844 1.00 91.31 212 SER A CA 1
ATOM 1535 C C . SER A 1 212 ? -6.516 2.788 5.573 1.00 91.31 212 SER A C 1
ATOM 1537 O O . SER A 1 212 ? -7.707 2.587 5.316 1.00 91.31 212 SER A O 1
ATOM 1539 N N . VAL A 1 213 ? -5.512 2.411 4.782 1.00 93.25 213 VAL A N 1
ATOM 1540 C CA . VAL A 1 213 ? -5.641 1.537 3.617 1.00 93.25 213 VAL A CA 1
ATOM 1541 C C . VAL A 1 213 ? -4.619 0.409 3.701 1.00 93.25 213 VAL A C 1
ATOM 1543 O O . VAL A 1 213 ? -3.482 0.628 4.108 1.00 93.25 213 VAL A O 1
ATOM 1546 N N . HIS A 1 214 ? -5.022 -0.794 3.306 1.00 95.06 214 HIS A N 1
ATOM 1547 C CA . HIS A 1 214 ? -4.136 -1.943 3.175 1.00 95.06 214 HIS A CA 1
ATOM 1548 C C . HIS A 1 214 ? -4.551 -2.778 1.968 1.00 95.06 214 HIS A C 1
ATOM 1550 O O . HIS A 1 214 ? -5.742 -3.005 1.751 1.00 95.06 214 HIS A O 1
ATOM 1556 N N . CYS A 1 215 ? -3.577 -3.273 1.211 1.00 94.12 215 CYS A N 1
ATOM 1557 C CA . CYS A 1 215 ? -3.816 -4.152 0.074 1.00 94.12 215 CYS A CA 1
ATOM 1558 C C . CYS A 1 215 ? -3.098 -5.480 0.261 1.00 94.12 215 CYS A C 1
ATOM 1560 O O . CYS A 1 215 ? -1.921 -5.504 0.595 1.00 94.12 215 CYS A O 1
ATOM 1562 N N . VAL A 1 216 ? -3.792 -6.584 0.004 1.00 93.00 216 VAL A N 1
ATOM 1563 C CA . VAL A 1 216 ? -3.160 -7.913 -0.065 1.00 93.00 216 VAL A CA 1
ATOM 1564 C C . VAL A 1 216 ? -2.609 -8.149 -1.466 1.00 93.00 216 VAL A C 1
ATOM 1566 O O . VAL A 1 216 ? -1.523 -8.693 -1.647 1.00 93.00 216 VAL A O 1
ATOM 1569 N N . THR A 1 217 ? -3.370 -7.726 -2.472 1.00 92.94 217 THR A N 1
ATOM 1570 C CA . THR A 1 217 ? -3.017 -7.817 -3.890 1.00 92.94 217 THR A CA 1
ATOM 1571 C C . THR A 1 217 ? -3.462 -6.544 -4.599 1.00 92.94 217 THR A C 1
ATOM 1573 O O . THR A 1 217 ? -4.169 -5.722 -4.015 1.00 92.94 217 THR A O 1
ATOM 1576 N N . THR A 1 218 ? -3.070 -6.363 -5.863 1.00 92.75 218 THR A N 1
ATOM 1577 C CA . THR A 1 218 ? -3.525 -5.214 -6.667 1.00 92.75 218 THR A CA 1
ATOM 1578 C C . THR A 1 218 ? -5.045 -5.155 -6.797 1.00 92.75 218 THR A C 1
ATOM 1580 O O . THR A 1 218 ? -5.598 -4.074 -6.996 1.00 92.75 218 THR A O 1
ATOM 1583 N N . ASP A 1 219 ? -5.717 -6.290 -6.603 1.00 93.25 219 ASP A N 1
ATOM 1584 C CA . ASP A 1 219 ? -7.151 -6.452 -6.815 1.00 93.25 219 ASP A CA 1
ATOM 1585 C C . ASP A 1 219 ? -7.939 -6.646 -5.514 1.00 93.25 219 ASP A C 1
ATOM 1587 O O . ASP A 1 219 ? -9.155 -6.811 -5.559 1.00 93.25 219 ASP A O 1
ATOM 1591 N N . ASP A 1 220 ? -7.269 -6.606 -4.360 1.00 95.00 220 ASP A N 1
ATOM 1592 C CA . ASP A 1 220 ? -7.903 -6.752 -3.052 1.00 95.00 220 ASP A CA 1
ATOM 1593 C C . ASP A 1 220 ? -7.286 -5.773 -2.055 1.00 95.00 220 ASP A C 1
ATOM 1595 O O . ASP A 1 220 ? -6.194 -5.996 -1.511 1.00 95.00 220 ASP A O 1
ATOM 1599 N N . CYS A 1 221 ? -8.004 -4.671 -1.846 1.00 95.56 221 CYS A N 1
ATOM 1600 C CA . CYS A 1 221 ? -7.642 -3.650 -0.878 1.00 95.56 221 CYS A CA 1
ATOM 1601 C C . CYS A 1 221 ? -8.822 -3.271 0.003 1.00 95.56 221 CYS A C 1
ATOM 1603 O O . CYS A 1 221 ? -9.965 -3.180 -0.448 1.00 95.56 221 CYS A O 1
ATOM 1605 N N . TRP A 1 222 ? -8.512 -2.929 1.246 1.00 95.56 222 TRP A N 1
ATOM 1606 C CA . TRP A 1 222 ? -9.452 -2.393 2.212 1.00 95.56 222 TRP A CA 1
ATOM 1607 C C . TRP A 1 222 ? -9.049 -0.988 2.621 1.00 95.56 222 TRP A C 1
ATOM 1609 O O . TRP A 1 222 ? -7.892 -0.740 2.942 1.00 95.56 222 TRP A O 1
ATOM 1619 N N . ALA A 1 223 ? -10.022 -0.082 2.648 1.00 93.06 223 ALA A N 1
ATOM 1620 C CA . ALA A 1 223 ? -9.876 1.246 3.221 1.00 93.06 223 ALA A CA 1
ATOM 1621 C C . ALA A 1 223 ? -10.936 1.460 4.300 1.00 93.06 223 ALA A C 1
ATOM 1623 O O . ALA A 1 223 ? -12.138 1.280 4.057 1.00 93.06 223 ALA A O 1
ATOM 1624 N N . VAL A 1 224 ? -10.494 1.855 5.491 1.00 92.06 224 VAL A N 1
ATOM 1625 C CA . VAL A 1 224 ? -11.356 1.966 6.668 1.00 92.06 224 VAL A CA 1
ATOM 1626 C C . VAL A 1 224 ? -11.398 3.376 7.223 1.00 92.06 224 VAL A C 1
ATOM 1628 O O . VAL A 1 224 ? -10.461 4.165 7.085 1.00 92.06 224 VAL A O 1
ATOM 1631 N N . GLY A 1 225 ? -12.519 3.691 7.860 1.00 90.19 225 GLY A N 1
ATOM 1632 C CA . GLY A 1 225 ? -12.654 4.919 8.612 1.00 90.19 225 GLY A CA 1
ATOM 1633 C C . GLY A 1 225 ? -14.033 5.114 9.210 1.00 90.19 225 GLY A C 1
ATOM 1634 O O . GLY A 1 225 ? -14.598 4.204 9.821 1.00 90.19 225 GLY A O 1
ATOM 1635 N N . GLN A 1 226 ? -14.582 6.308 9.023 1.00 86.56 226 GLN A N 1
ATOM 1636 C CA . GLN A 1 226 ? -15.828 6.737 9.642 1.00 86.56 226 GLN A CA 1
ATOM 1637 C C . GLN A 1 226 ? -16.758 7.414 8.636 1.00 86.56 226 GLN A C 1
ATOM 1639 O O . GLN A 1 226 ? -16.319 8.158 7.760 1.00 86.56 226 GLN A O 1
ATOM 1644 N N . LYS A 1 227 ? -18.059 7.157 8.792 1.00 82.44 227 LYS A N 1
ATOM 1645 C CA . LYS A 1 227 ? -19.160 7.875 8.141 1.00 82.44 227 LYS A CA 1
ATOM 1646 C C . LYS A 1 227 ? -19.791 8.880 9.108 1.00 82.44 227 LYS A C 1
ATOM 1648 O O . LYS A 1 227 ? -19.703 8.731 10.333 1.00 82.44 227 LYS A O 1
ATOM 1653 N N . ASN A 1 228 ? -20.522 9.846 8.555 1.00 74.50 228 ASN A N 1
ATOM 1654 C CA . ASN A 1 228 ? -21.398 10.748 9.301 1.00 74.50 228 ASN A CA 1
ATOM 1655 C C . ASN A 1 228 ? -22.254 10.004 10.340 1.00 74.50 228 ASN A C 1
ATOM 1657 O O . ASN A 1 228 ? -22.833 8.956 10.055 1.00 74.50 228 ASN A O 1
ATOM 1661 N N . GLY A 1 229 ? -22.358 10.579 11.543 1.00 68.88 229 GLY A N 1
ATOM 1662 C CA . GLY A 1 229 ? -23.098 9.977 12.657 1.00 68.88 229 GLY A CA 1
ATOM 1663 C C . GLY A 1 229 ? -22.324 8.908 13.436 1.00 68.88 229 GLY A C 1
ATOM 1664 O O . GLY A 1 229 ? -22.943 8.162 14.191 1.00 68.88 229 GLY A O 1
ATOM 1665 N N . ASN A 1 230 ? -20.994 8.853 13.278 1.00 70.00 230 ASN A N 1
ATOM 1666 C CA . ASN A 1 230 ? -20.102 7.893 13.939 1.00 70.00 230 ASN A CA 1
ATOM 1667 C C . ASN A 1 230 ? -20.477 6.448 13.581 1.00 70.00 230 ASN A C 1
ATOM 1669 O O . ASN A 1 230 ? -20.785 5.642 14.454 1.00 70.00 230 ASN A O 1
ATOM 1673 N N . ALA A 1 231 ? -20.516 6.131 12.290 1.00 79.94 231 ALA A N 1
ATOM 1674 C CA . ALA A 1 231 ? -20.720 4.762 11.825 1.00 79.94 231 ALA A CA 1
ATOM 1675 C C . ALA A 1 231 ? -19.467 4.240 11.121 1.00 79.94 231 ALA A C 1
ATOM 1677 O O . ALA A 1 231 ? -18.758 5.003 10.462 1.00 79.94 231 ALA A O 1
ATOM 1678 N N . GLU A 1 232 ? -19.235 2.931 11.223 1.00 84.31 232 GLU A N 1
ATOM 1679 C CA . GLU A 1 232 ? -18.120 2.269 10.552 1.00 84.31 232 GLU A CA 1
ATOM 1680 C C . GLU A 1 232 ? -18.146 2.521 9.045 1.00 84.31 232 GLU A C 1
ATOM 1682 O O . GLU A 1 232 ? -19.189 2.427 8.375 1.00 84.31 232 GLU A O 1
ATOM 1687 N N . ASN A 1 233 ? -16.966 2.809 8.503 1.00 87.12 233 ASN A N 1
ATOM 1688 C CA . ASN A 1 233 ? -16.761 2.851 7.074 1.00 87.12 233 ASN A CA 1
ATOM 1689 C C . ASN A 1 233 ? -15.769 1.783 6.640 1.00 87.12 233 ASN A C 1
ATOM 1691 O O . ASN A 1 233 ? -14.608 1.832 7.032 1.00 87.12 233 ASN A O 1
ATOM 1695 N N . LEU A 1 234 ? -16.236 0.859 5.808 1.00 90.06 234 LEU A N 1
ATOM 1696 C CA . LEU A 1 234 ? -15.446 -0.211 5.216 1.00 90.06 234 LEU A CA 1
ATOM 1697 C C . LEU A 1 234 ? -15.609 -0.110 3.703 1.00 90.06 234 LEU A C 1
ATOM 1699 O O . LEU A 1 234 ? -16.729 -0.197 3.197 1.00 90.06 234 LEU A O 1
ATOM 1703 N N . ASN A 1 235 ? -14.514 0.109 2.986 1.00 91.31 235 ASN A N 1
ATOM 1704 C CA . ASN A 1 235 ? -14.510 0.161 1.529 1.00 91.31 235 ASN A CA 1
ATOM 1705 C C . ASN A 1 235 ? -13.583 -0.919 1.001 1.00 91.31 235 ASN A C 1
ATOM 1707 O O . ASN A 1 235 ? -12.484 -1.091 1.524 1.00 91.31 235 ASN A O 1
ATOM 1711 N 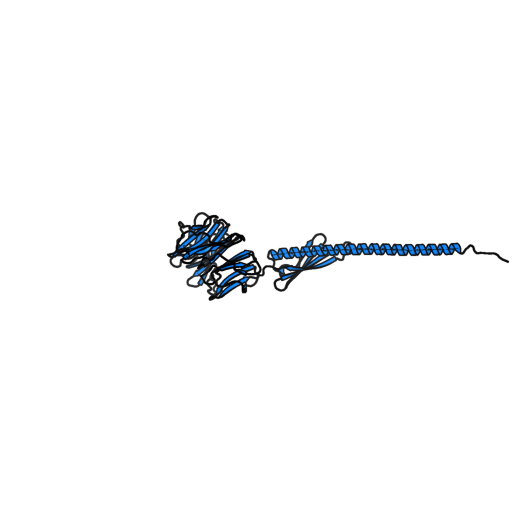N . HIS A 1 236 ? -14.040 -1.619 -0.029 1.00 93.00 236 HIS A N 1
ATOM 1712 C CA . HIS A 1 236 ? -13.325 -2.711 -0.668 1.00 93.00 236 HIS A CA 1
ATOM 1713 C C . HIS A 1 236 ? -13.045 -2.379 -2.124 1.00 93.00 236 HIS A C 1
ATOM 1715 O O . HIS A 1 236 ? -13.940 -1.924 -2.845 1.00 93.00 236 HIS A O 1
ATOM 1721 N N . TRP A 1 237 ? -11.806 -2.604 -2.532 1.00 94.56 237 TRP A N 1
ATOM 1722 C CA . TRP A 1 237 ? -11.366 -2.599 -3.915 1.00 94.56 237 TRP A CA 1
ATOM 1723 C C . TRP A 1 237 ? -11.355 -4.028 -4.435 1.00 94.56 237 TRP A C 1
ATOM 1725 O O . TRP A 1 237 ? -10.762 -4.901 -3.811 1.00 94.56 237 TRP A O 1
ATOM 1735 N N . ASN A 1 238 ? -11.977 -4.236 -5.591 1.00 91.31 238 ASN A N 1
ATOM 1736 C CA . ASN A 1 238 ? -12.107 -5.543 -6.236 1.00 91.31 238 ASN A CA 1
ATOM 1737 C C . ASN A 1 238 ? -11.275 -5.677 -7.528 1.00 91.31 238 ASN A C 1
ATOM 1739 O O . ASN A 1 238 ? -11.629 -6.473 -8.398 1.00 91.31 238 ASN A O 1
ATOM 1743 N N . GLY A 1 239 ? -10.263 -4.826 -7.723 1.00 91.50 239 GLY A N 1
ATOM 1744 C CA . GLY A 1 239 ? -9.486 -4.751 -8.970 1.00 91.50 239 GLY A CA 1
ATOM 1745 C C . GLY A 1 239 ? -10.060 -3.803 -10.022 1.00 91.50 239 GLY A C 1
ATOM 1746 O O . GLY A 1 239 ? -9.437 -3.573 -11.054 1.00 91.50 239 GLY A O 1
ATOM 1747 N N . SER A 1 240 ? -11.251 -3.237 -9.809 1.00 90.75 240 SER A N 1
ATOM 1748 C CA . SER A 1 240 ? -11.872 -2.332 -10.790 1.00 90.75 240 SER A CA 1
ATOM 1749 C C . SER A 1 240 ? -12.583 -1.130 -10.183 1.00 90.75 240 SER A C 1
ATOM 1751 O O . SER A 1 240 ? -12.597 -0.056 -10.782 1.00 90.75 240 SER A O 1
ATOM 1753 N N . SER A 1 241 ? -13.199 -1.286 -9.014 1.00 90.50 241 SER A N 1
ATOM 1754 C CA . SER A 1 241 ? -13.944 -0.209 -8.366 1.00 90.50 241 SER A CA 1
ATOM 1755 C C . SER A 1 241 ? -13.907 -0.332 -6.852 1.00 90.50 241 SER A C 1
ATOM 1757 O O . SER A 1 241 ? -14.036 -1.431 -6.312 1.00 90.50 241 SER A O 1
ATOM 1759 N N . TRP A 1 242 ? -13.833 0.810 -6.171 1.00 92.00 242 TRP A N 1
ATOM 1760 C CA . TRP A 1 242 ? -14.087 0.880 -4.738 1.00 92.00 242 TRP A CA 1
ATOM 1761 C C . TRP A 1 242 ? -15.586 0.782 -4.475 1.00 92.00 242 TRP A C 1
ATOM 1763 O O . TRP A 1 242 ? -16.391 1.448 -5.127 1.00 92.00 242 TRP A O 1
ATOM 1773 N N . SER A 1 243 ? -15.969 -0.022 -3.492 1.00 88.94 243 SER A N 1
ATOM 1774 C CA . SER A 1 243 ? -17.358 -0.171 -3.067 1.00 88.94 243 SER A CA 1
ATOM 1775 C C . SER A 1 243 ? -17.465 -0.198 -1.551 1.00 88.94 243 SER A C 1
ATOM 1777 O O . SER A 1 243 ? -16.555 -0.647 -0.859 1.00 88.94 243 SER A O 1
ATOM 1779 N N . ASN A 1 244 ? -18.574 0.310 -1.018 1.00 87.44 244 ASN A N 1
ATOM 1780 C CA . ASN A 1 244 ? -18.818 0.261 0.414 1.00 87.44 244 ASN A CA 1
ATOM 1781 C C . ASN A 1 244 ? -19.346 -1.118 0.812 1.00 87.44 244 ASN A C 1
ATOM 1783 O O . ASN A 1 244 ? -20.318 -1.596 0.226 1.00 87.44 244 ASN A O 1
ATOM 1787 N N . VAL A 1 245 ? -18.745 -1.725 1.830 1.00 88.56 245 VAL A N 1
ATOM 1788 C CA . VAL A 1 245 ? -19.163 -3.026 2.354 1.00 88.56 245 VAL A CA 1
ATOM 1789 C C . VAL A 1 245 ? -19.951 -2.832 3.642 1.00 88.56 245 VAL A C 1
ATOM 1791 O O . VAL A 1 245 ? -19.709 -1.909 4.424 1.00 88.56 245 VAL A O 1
ATOM 1794 N N . SER A 1 246 ? -20.933 -3.708 3.852 1.00 86.50 246 SER A N 1
ATOM 1795 C CA . SER A 1 246 ? -21.736 -3.699 5.072 1.00 86.50 246 SER A CA 1
ATOM 1796 C C . SER A 1 246 ? -20.857 -3.973 6.287 1.00 86.50 246 SER A C 1
ATOM 1798 O O . SER A 1 246 ? -20.176 -4.994 6.363 1.00 86.50 246 SER A O 1
ATOM 1800 N N . ALA A 1 247 ? -20.903 -3.047 7.235 1.00 81.62 247 ALA A N 1
ATOM 1801 C CA . ALA A 1 247 ? -20.246 -3.156 8.521 1.00 81.62 247 ALA A CA 1
ATOM 1802 C C . ALA A 1 247 ? -21.140 -3.867 9.550 1.00 81.62 247 ALA A C 1
ATOM 1804 O O . ALA A 1 247 ? -22.373 -3.801 9.436 1.00 81.62 247 ALA A O 1
ATOM 1805 N N . PRO A 1 248 ? -20.557 -4.495 10.587 1.00 81.75 248 PRO A N 1
ATOM 1806 C CA . PRO A 1 248 ? -21.275 -4.818 11.810 1.00 81.75 248 PRO A CA 1
ATOM 1807 C C . PRO A 1 248 ? -22.095 -3.616 12.302 1.00 81.75 248 PRO A C 1
ATOM 1809 O O . PRO A 1 248 ? -21.622 -2.482 12.314 1.00 81.75 248 PRO A O 1
ATOM 1812 N N . ALA A 1 249 ? -23.344 -3.850 12.713 1.00 72.75 249 ALA A N 1
ATOM 1813 C CA . ALA A 1 249 ? -24.264 -2.795 13.144 1.00 72.75 249 ALA A CA 1
ATOM 1814 C C . ALA A 1 249 ? -23.930 -2.279 14.559 1.00 72.75 249 ALA A C 1
ATOM 1816 O O . ALA A 1 249 ? -24.726 -2.413 15.490 1.00 72.75 249 ALA A O 1
ATOM 1817 N N . VAL A 1 250 ? -22.738 -1.706 14.725 1.00 72.44 250 VAL A N 1
ATOM 1818 C CA . VAL A 1 250 ? -22.250 -1.126 15.977 1.00 72.44 250 VAL A CA 1
ATOM 1819 C C . VAL A 1 250 ? -22.343 0.402 15.871 1.00 72.44 250 VAL A C 1
ATOM 1821 O O . VAL A 1 250 ? -21.672 1.007 15.034 1.00 72.44 250 VAL A O 1
ATOM 1824 N N . PRO A 1 251 ? -23.193 1.065 16.677 1.00 70.31 251 PRO A N 1
ATOM 1825 C CA . PRO A 1 251 ? -23.290 2.519 16.665 1.00 70.31 251 PRO A CA 1
ATOM 1826 C C . PRO A 1 251 ? -22.054 3.172 17.282 1.00 70.31 251 PRO A C 1
ATOM 1828 O O . PRO A 1 251 ? -21.525 2.691 18.286 1.00 70.31 251 PRO A O 1
ATOM 1831 N N . GLY A 1 252 ? -21.678 4.345 16.778 1.00 76.88 252 GLY A N 1
ATOM 1832 C CA . GLY A 1 252 ? -20.677 5.176 17.434 1.00 76.88 252 GLY A CA 1
ATOM 1833 C C . GLY A 1 252 ? -19.238 4.779 17.161 1.00 76.88 252 GLY A C 1
ATOM 1834 O O . GLY A 1 252 ? -18.423 4.934 18.062 1.00 76.88 252 GLY A O 1
ATOM 1835 N N . VAL A 1 253 ? -18.943 4.216 15.993 1.00 83.69 253 VAL A N 1
ATOM 1836 C CA . VAL A 1 253 ? -17.650 3.605 15.705 1.00 83.69 253 VAL A CA 1
ATOM 1837 C C . VAL A 1 253 ? -16.835 4.409 14.706 1.00 83.69 253 VAL A C 1
ATOM 1839 O O . VAL A 1 253 ? -17.342 4.863 13.678 1.00 83.69 253 VAL A O 1
ATOM 1842 N N . THR A 1 254 ? -15.547 4.502 15.010 1.00 87.56 254 THR A N 1
ATOM 1843 C CA . THR A 1 254 ? -14.491 4.983 14.124 1.00 87.56 254 THR A CA 1
ATOM 1844 C C . THR A 1 254 ? -13.458 3.872 13.993 1.00 87.56 254 THR A C 1
ATOM 1846 O O . THR A 1 254 ? -12.997 3.361 15.011 1.00 87.56 254 THR A O 1
ATOM 1849 N N . LEU A 1 255 ? -13.101 3.492 12.765 1.00 90.19 255 LEU A N 1
ATOM 1850 C CA . LEU A 1 255 ? -11.994 2.569 12.495 1.00 90.19 255 LEU A CA 1
ATOM 1851 C C . LEU A 1 255 ? -10.735 3.371 12.173 1.00 90.19 255 LEU A C 1
ATOM 1853 O O . LEU A 1 255 ? -10.785 4.248 11.318 1.00 90.19 255 LEU A O 1
ATOM 1857 N N . TYR A 1 256 ? -9.623 3.076 12.835 1.00 89.06 256 TYR A N 1
ATOM 18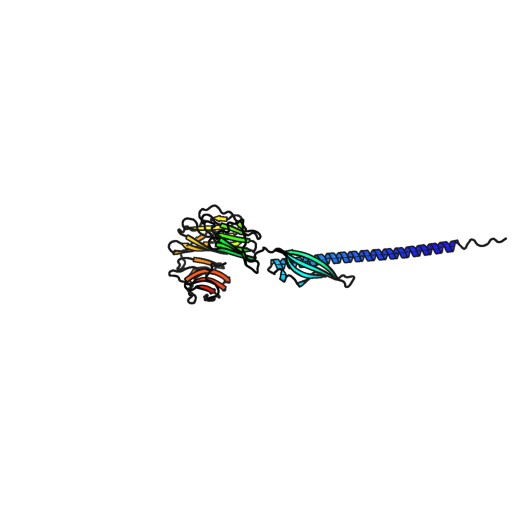58 C CA . TYR A 1 256 ? -8.362 3.799 12.661 1.00 89.06 256 TYR A CA 1
ATOM 1859 C C . TYR A 1 256 ? -7.355 3.042 11.802 1.00 89.06 256 TYR A C 1
ATOM 1861 O O . TYR A 1 256 ? -6.611 3.664 11.053 1.00 89.06 256 TYR A O 1
ATOM 1869 N N . SER A 1 257 ? -7.359 1.711 11.859 1.00 92.25 257 SER A N 1
ATOM 1870 C CA . SER A 1 257 ? -6.365 0.887 11.172 1.00 92.25 257 SER A CA 1
ATOM 1871 C C . SER A 1 257 ? -6.981 -0.396 10.630 1.00 92.25 257 SER A C 1
ATOM 1873 O O . SER A 1 257 ? -7.877 -0.971 11.254 1.00 92.25 257 SER A O 1
ATOM 1875 N N . VAL A 1 258 ? -6.506 -0.826 9.461 1.00 94.88 258 VAL A N 1
ATOM 1876 C CA . VAL A 1 258 ? -6.798 -2.129 8.863 1.00 94.88 258 VAL A CA 1
ATOM 1877 C C . VAL A 1 258 ? -5.502 -2.806 8.438 1.00 94.88 258 VAL A C 1
ATOM 1879 O O . VAL A 1 258 ? -4.612 -2.163 7.889 1.00 94.88 258 VAL A O 1
ATOM 1882 N N . HIS A 1 259 ? -5.411 -4.112 8.664 1.00 95.81 259 HIS A N 1
ATOM 1883 C CA . HIS A 1 259 ? -4.328 -4.943 8.158 1.00 95.81 259 HIS A CA 1
ATOM 1884 C C . HIS A 1 259 ? -4.881 -6.291 7.708 1.00 95.81 259 HIS A C 1
ATOM 1886 O O . HIS A 1 259 ? -5.672 -6.912 8.420 1.00 95.81 259 HIS A O 1
ATOM 1892 N N . CYS A 1 260 ? -4.442 -6.754 6.543 1.00 95.00 260 CYS A N 1
ATOM 1893 C CA . CYS A 1 260 ? -4.850 -8.033 5.976 1.00 95.00 260 CYS A CA 1
ATOM 1894 C C . CYS A 1 260 ? -3.630 -8.915 5.763 1.00 95.00 260 CYS A C 1
ATOM 1896 O O . CYS A 1 260 ? -2.692 -8.508 5.085 1.00 95.00 260 CYS A O 1
ATOM 1898 N N . VAL A 1 261 ? -3.647 -10.125 6.316 1.00 93.75 261 VAL A N 1
ATOM 1899 C CA . VAL A 1 261 ? -2.591 -11.115 6.054 1.00 93.75 261 VAL A CA 1
ATOM 1900 C C . VAL A 1 261 ? -2.889 -11.920 4.787 1.00 93.75 261 VAL A C 1
ATOM 1902 O O . VAL A 1 261 ? -1.978 -12.399 4.117 1.00 93.75 261 VAL A O 1
ATOM 1905 N N . ALA A 1 262 ? -4.174 -12.049 4.461 1.00 94.56 262 ALA A N 1
ATOM 1906 C CA . ALA A 1 262 ? -4.699 -12.712 3.280 1.00 94.56 262 ALA A CA 1
ATOM 1907 C C . ALA A 1 262 ? -6.018 -12.040 2.868 1.00 94.56 262 ALA A C 1
ATOM 1909 O O . ALA A 1 262 ? -6.594 -11.259 3.628 1.00 94.56 262 ALA A O 1
ATOM 1910 N N . THR A 1 263 ? -6.508 -12.337 1.664 1.00 95.25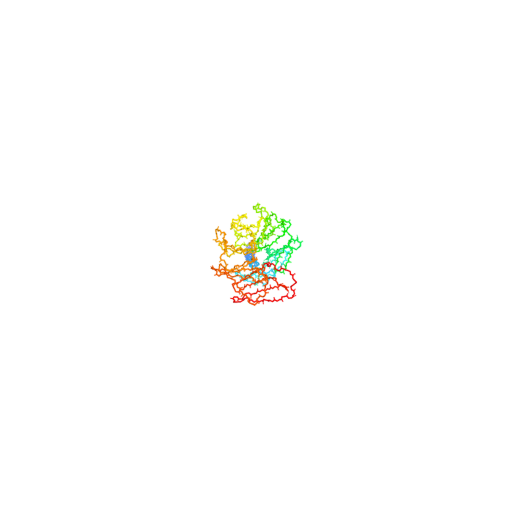 263 THR A N 1
ATOM 1911 C CA . THR A 1 263 ? -7.769 -11.780 1.131 1.00 95.25 263 THR A CA 1
ATOM 1912 C C . THR A 1 263 ? -8.998 -12.193 1.951 1.00 95.25 263 THR A C 1
ATOM 1914 O O . THR A 1 263 ? -10.053 -11.558 1.895 1.00 95.25 263 THR A O 1
ATOM 1917 N N . ASP A 1 264 ? -8.864 -13.248 2.750 1.00 95.31 264 ASP A N 1
ATOM 1918 C CA . ASP A 1 264 ? -9.879 -13.808 3.631 1.00 95.31 264 ASP A CA 1
ATOM 1919 C C . ASP A 1 264 ? -9.575 -13.647 5.127 1.00 95.31 264 ASP A C 1
ATOM 1921 O O . ASP A 1 264 ? -10.349 -14.131 5.950 1.00 95.31 264 ASP A O 1
ATOM 1925 N N . ASP A 1 265 ? -8.505 -12.935 5.488 1.00 95.56 265 ASP A N 1
ATOM 1926 C CA . ASP A 1 265 ? -8.114 -12.713 6.880 1.00 95.56 265 ASP A CA 1
ATOM 1927 C C . ASP A 1 265 ? -7.596 -11.285 7.072 1.00 95.56 265 ASP A C 1
ATOM 1929 O O . ASP A 1 265 ? -6.424 -10.964 6.825 1.00 95.56 265 ASP A O 1
ATOM 1933 N N . CYS A 1 266 ? -8.511 -10.419 7.510 1.00 96.44 266 CYS A N 1
ATOM 1934 C CA . CYS A 1 266 ? -8.215 -9.031 7.836 1.00 96.44 266 CYS A CA 1
ATOM 1935 C C . CYS A 1 266 ? -8.719 -8.657 9.221 1.00 96.44 266 CYS A C 1
ATOM 1937 O O . CYS A 1 266 ? -9.800 -9.061 9.652 1.00 96.44 266 CYS A O 1
ATOM 1939 N N . TRP A 1 267 ? -7.980 -7.764 9.865 1.00 95.56 267 TRP A N 1
ATOM 1940 C CA . TRP A 1 267 ? -8.371 -7.123 11.107 1.00 95.56 267 TRP A CA 1
ATOM 1941 C C . TRP A 1 267 ? -8.521 -5.626 10.893 1.00 95.56 267 TRP A C 1
ATOM 1943 O O . TRP A 1 267 ? -7.660 -4.992 10.289 1.00 95.56 267 TRP A O 1
ATOM 1953 N N . ALA A 1 268 ? -9.606 -5.060 11.416 1.00 93.69 268 ALA A N 1
ATOM 19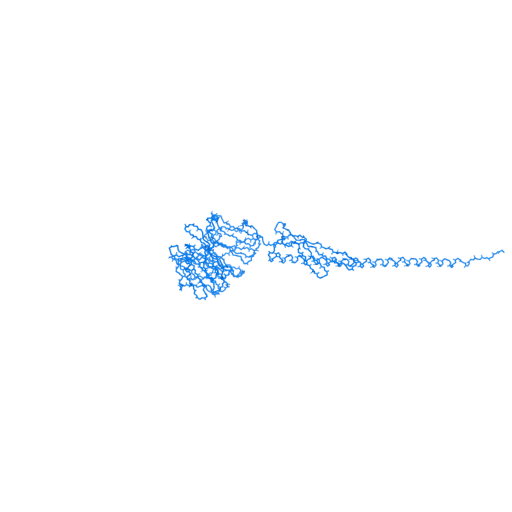54 C CA . ALA A 1 268 ? -9.808 -3.621 11.489 1.00 93.69 268 ALA A CA 1
ATOM 1955 C C . ALA A 1 268 ? -10.069 -3.217 12.939 1.00 93.69 268 ALA A C 1
ATOM 1957 O O . ALA A 1 268 ? -10.877 -3.839 13.634 1.00 93.69 268 ALA A O 1
ATOM 1958 N N . VAL A 1 269 ? -9.380 -2.179 13.400 1.00 91.38 269 VAL A N 1
ATOM 1959 C CA . VAL A 1 269 ? -9.429 -1.730 14.792 1.00 91.38 269 VAL A CA 1
ATOM 1960 C C . VAL A 1 269 ? -9.803 -0.267 14.902 1.00 91.38 269 VAL A C 1
ATOM 1962 O O . VAL A 1 269 ? -9.599 0.520 13.978 1.00 91.38 269 VAL A O 1
ATOM 1965 N N . GLY A 1 270 ? -10.367 0.094 16.047 1.00 89.19 270 GLY A N 1
ATOM 1966 C CA . GLY A 1 270 ? -10.749 1.463 16.325 1.00 89.19 270 GLY A CA 1
ATOM 1967 C C . GLY A 1 270 ? -11.398 1.643 17.688 1.00 89.19 270 GLY A C 1
ATOM 1968 O O . GLY A 1 270 ? -11.099 0.930 18.650 1.00 89.19 270 GLY A O 1
ATOM 1969 N N . GLN A 1 271 ? -12.331 2.586 17.744 1.00 85.19 271 GLN A N 1
ATOM 1970 C CA . GLN A 1 271 ? -13.082 2.945 18.943 1.00 85.19 271 GLN A CA 1
ATOM 1971 C C . GLN A 1 271 ? -14.588 2.882 18.706 1.00 85.19 271 GLN A C 1
ATOM 1973 O O . GLN A 1 271 ? -15.056 3.170 17.606 1.00 85.19 271 GLN A O 1
ATOM 1978 N N . LYS A 1 272 ? -15.351 2.575 19.756 1.00 81.56 272 LYS A N 1
ATOM 1979 C CA . LYS A 1 272 ? -16.810 2.722 19.834 1.00 81.56 272 LYS A CA 1
ATOM 1980 C C . LYS A 1 272 ? -17.195 3.724 20.927 1.00 81.56 272 LYS A C 1
ATOM 1982 O O . LYS A 1 272 ? -16.445 3.966 21.876 1.00 81.56 272 LYS A O 1
ATOM 1987 N N . ASN A 1 273 ? -18.401 4.284 20.819 1.00 77.25 273 ASN A N 1
ATOM 1988 C CA . ASN A 1 273 ? -18.948 5.245 21.777 1.00 77.25 273 ASN A CA 1
ATOM 1989 C C . ASN A 1 273 ? -18.796 4.780 23.235 1.00 77.25 273 ASN A C 1
ATOM 1991 O O . ASN A 1 273 ? -19.005 3.614 23.582 1.00 77.25 273 ASN A O 1
ATOM 1995 N N . GLY A 1 274 ? -18.512 5.745 24.113 1.00 70.50 274 GLY A N 1
ATOM 1996 C CA . GLY A 1 274 ? -18.255 5.481 25.527 1.00 70.50 274 GLY A CA 1
ATOM 1997 C C . GLY A 1 274 ? -16.815 5.062 25.818 1.00 70.50 274 GLY A C 1
ATOM 1998 O O . GLY A 1 274 ? -16.581 4.548 26.911 1.00 70.50 274 GLY A O 1
ATOM 1999 N N . ASN A 1 275 ? -15.888 5.326 24.884 1.00 69.19 275 ASN A N 1
ATOM 2000 C CA . ASN A 1 275 ? -14.469 4.978 24.958 1.00 69.19 275 ASN A CA 1
ATOM 2001 C C . ASN A 1 275 ? -14.312 3.478 25.195 1.00 69.19 275 ASN A C 1
ATOM 2003 O O . ASN A 1 275 ? -14.006 3.039 26.308 1.00 69.19 275 ASN A O 1
ATOM 2007 N N . LYS A 1 276 ? -14.654 2.687 24.189 1.00 76.88 276 LYS A N 1
ATOM 2008 C CA . LYS A 1 276 ? -14.454 1.246 24.242 1.00 76.88 276 LYS A CA 1
ATOM 2009 C C . LYS A 1 276 ? -13.848 0.775 22.927 1.00 76.88 276 LYS A C 1
ATOM 2011 O O . LYS A 1 276 ? -14.089 1.365 21.879 1.00 76.88 276 LYS A O 1
ATOM 2016 N N . GLU A 1 277 ? -13.105 -0.315 22.969 1.00 78.12 277 GLU A N 1
ATOM 2017 C CA . GLU A 1 277 ? -12.452 -0.859 21.787 1.00 78.12 277 GLU A CA 1
ATOM 2018 C C . GLU A 1 277 ? -13.457 -1.286 20.711 1.00 78.12 277 GLU A C 1
ATOM 2020 O O . GLU A 1 277 ? -14.548 -1.791 21.006 1.00 78.12 277 GLU A O 1
ATOM 2025 N N . ASN A 1 278 ? -13.060 -1.135 19.452 1.00 85.69 278 ASN A N 1
ATOM 2026 C CA . ASN A 1 278 ? -13.711 -1.803 18.340 1.00 85.69 278 ASN A CA 1
ATOM 2027 C C . ASN A 1 278 ? -12.703 -2.682 17.609 1.00 85.69 278 ASN A C 1
ATOM 2029 O O . ASN A 1 278 ? -11.619 -2.222 17.255 1.00 85.69 278 ASN A O 1
ATOM 2033 N N . LEU A 1 279 ? -13.064 -3.945 17.412 1.00 88.81 279 LEU A N 1
ATOM 2034 C CA . LEU A 1 279 ? -12.217 -4.949 16.792 1.00 88.81 279 LEU A CA 1
ATOM 2035 C C . LEU A 1 279 ? -13.086 -5.781 15.855 1.00 88.81 279 LEU A C 1
ATOM 2037 O O . LEU A 1 279 ? -13.956 -6.529 16.302 1.00 88.81 279 LEU A O 1
ATOM 2041 N N . ASN A 1 280 ? -12.834 -5.639 14.564 1.00 91.69 280 ASN A N 1
ATOM 2042 C CA . ASN A 1 280 ? -13.558 -6.324 13.512 1.00 91.69 280 ASN A CA 1
ATOM 2043 C C . ASN A 1 280 ? -12.638 -7.314 12.803 1.00 91.69 280 ASN A C 1
ATOM 2045 O O . ASN A 1 280 ? -11.481 -7.002 12.527 1.00 91.69 280 ASN A O 1
ATOM 2049 N N . HIS A 1 281 ? -13.180 -8.486 12.486 1.00 93.44 281 HIS A N 1
ATOM 2050 C CA . HIS A 1 281 ? -12.509 -9.539 11.735 1.00 93.44 281 HIS A CA 1
ATOM 2051 C C . HIS A 1 281 ? -13.245 -9.822 10.431 1.00 93.44 281 HIS A C 1
ATOM 2053 O O . HIS A 1 281 ? -14.473 -9.966 10.427 1.00 93.44 281 HIS A O 1
ATOM 2059 N N . TRP A 1 282 ? -12.491 -9.899 9.343 1.00 95.81 282 TRP A N 1
ATOM 2060 C CA . TRP A 1 282 ? -12.940 -10.357 8.038 1.00 95.81 282 TRP A CA 1
ATOM 2061 C C . TRP A 1 282 ? -12.541 -11.813 7.853 1.00 95.81 282 TRP A C 1
ATOM 2063 O O . TRP A 1 282 ? -11.385 -12.163 8.059 1.00 95.81 282 TRP A O 1
ATOM 2073 N N . ASN A 1 283 ? -13.498 -12.631 7.424 1.00 93.25 283 ASN A N 1
ATOM 2074 C CA . ASN A 1 283 ? -13.323 -14.069 7.213 1.00 93.25 283 ASN A CA 1
ATOM 2075 C C . ASN A 1 283 ? -13.408 -14.484 5.730 1.00 93.25 283 ASN A C 1
ATOM 2077 O O . ASN A 1 283 ? -13.769 -15.621 5.431 1.00 93.25 283 ASN A O 1
ATOM 2081 N N . GLY A 1 284 ? -13.227 -13.541 4.800 1.00 93.62 284 GLY A N 1
ATOM 2082 C CA . GLY A 1 284 ? -13.406 -13.776 3.362 1.00 93.62 284 GLY A CA 1
ATOM 2083 C C . GLY A 1 284 ? -14.833 -13.605 2.849 1.00 93.62 284 GLY A C 1
ATOM 2084 O O . GLY A 1 284 ? -15.062 -13.685 1.645 1.00 93.62 284 GLY A O 1
ATOM 2085 N N . SER A 1 285 ? -15.819 -13.383 3.721 1.00 92.88 285 SER A N 1
ATOM 2086 C CA . SER A 1 285 ? -17.221 -13.211 3.307 1.00 92.88 285 SER A CA 1
ATOM 2087 C C . SER A 1 285 ? -17.949 -12.080 4.023 1.00 92.88 285 SER A C 1
ATOM 2089 O O . SER A 1 285 ? -18.778 -11.398 3.421 1.00 92.88 285 SER A O 1
ATOM 2091 N N . SER A 1 286 ? -17.679 -11.878 5.310 1.00 93.94 286 SER A N 1
ATOM 2092 C CA . SER A 1 286 ? -18.350 -10.858 6.112 1.00 93.94 286 SER A CA 1
ATOM 2093 C C . SER A 1 286 ? -17.447 -10.335 7.217 1.00 93.94 286 SER A C 1
ATOM 2095 O O . SER A 1 286 ? -16.728 -11.106 7.852 1.00 93.94 286 SER A O 1
ATOM 2097 N N . TRP A 1 287 ? -17.563 -9.041 7.508 1.00 94.56 287 TRP A N 1
ATOM 2098 C CA . TRP A 1 287 ? -16.976 -8.453 8.703 1.00 94.56 287 TRP A CA 1
ATOM 2099 C C . TRP A 1 287 ? -17.809 -8.809 9.934 1.00 94.56 287 TRP A C 1
ATOM 2101 O O . TRP A 1 287 ? -19.039 -8.725 9.914 1.00 94.56 287 TRP A O 1
ATOM 2111 N N . SER A 1 288 ? -17.136 -9.177 11.019 1.00 91.88 288 SER A N 1
ATOM 2112 C CA . SER A 1 288 ? -17.753 -9.504 12.303 1.00 91.88 288 SER A CA 1
ATOM 2113 C C . SER A 1 288 ? -17.045 -8.781 13.444 1.00 91.88 288 SER A C 1
ATOM 2115 O O . SER A 1 288 ? -15.823 -8.670 13.447 1.00 91.88 288 SER A O 1
ATOM 2117 N N . ASN A 1 289 ? -17.808 -8.267 14.409 1.00 88.19 289 ASN A N 1
ATOM 2118 C CA . ASN A 1 289 ? -17.245 -7.607 15.585 1.00 88.19 289 ASN A CA 1
ATOM 2119 C C . ASN A 1 289 ? -16.913 -8.640 16.668 1.00 88.19 289 ASN A C 1
ATOM 2121 O O . ASN A 1 289 ? -17.762 -9.454 17.038 1.00 88.19 289 ASN A O 1
ATOM 2125 N N . ILE A 1 290 ? -15.697 -8.587 17.208 1.00 85.12 290 ILE A N 1
ATOM 2126 C CA . ILE A 1 290 ? -15.249 -9.478 18.276 1.00 85.12 290 ILE A CA 1
ATOM 2127 C C . ILE A 1 290 ? -15.555 -8.838 19.632 1.00 85.12 290 ILE A C 1
ATOM 2129 O O . ILE A 1 290 ? -14.795 -8.027 20.155 1.00 85.12 290 ILE A O 1
ATOM 2133 N N . THR A 1 291 ? -16.681 -9.230 20.228 1.00 72.38 291 THR A N 1
ATOM 2134 C CA . THR A 1 291 ? -17.174 -8.656 21.494 1.00 72.38 291 THR A CA 1
ATOM 2135 C C . THR A 1 291 ? -16.637 -9.343 22.751 1.00 72.38 291 THR A C 1
ATOM 2137 O O . THR A 1 291 ? -16.698 -8.767 23.833 1.00 72.38 291 THR A O 1
ATOM 2140 N N . ALA A 1 292 ? -16.154 -10.585 22.643 1.00 59.44 292 ALA A N 1
ATOM 2141 C CA . ALA A 1 292 ? -15.721 -11.422 23.770 1.00 59.44 292 ALA A CA 1
ATOM 2142 C C . ALA A 1 292 ? -14.192 -11.423 23.954 1.00 59.44 292 ALA A C 1
ATOM 2144 O O . ALA A 1 292 ? -13.589 -12.452 24.252 1.00 59.44 292 ALA A O 1
ATOM 2145 N N . SER A 1 293 ? -13.557 -10.274 23.730 1.00 61.53 293 SER A N 1
ATOM 2146 C CA . SER A 1 293 ? -12.111 -10.134 23.853 1.00 61.53 293 SER A CA 1
ATOM 2147 C C . SER A 1 293 ? -11.734 -9.739 25.289 1.00 61.53 293 SER A C 1
ATOM 2149 O O . SER A 1 293 ? -12.328 -8.801 25.818 1.00 61.53 293 SER A O 1
ATOM 2151 N N . PRO A 1 294 ? -10.744 -10.378 25.944 1.00 63.62 294 PRO A N 1
ATOM 2152 C CA . PRO A 1 294 ? -10.250 -9.964 27.265 1.00 63.62 294 PRO A CA 1
ATOM 2153 C C . PRO A 1 294 ? -9.437 -8.652 27.219 1.00 63.62 294 PRO A C 1
ATOM 2155 O O . PRO A 1 294 ? -8.761 -8.309 28.186 1.00 63.62 294 PRO A O 1
ATOM 2158 N N . VAL A 1 295 ? -9.482 -7.943 26.089 1.00 64.19 295 VAL A N 1
ATOM 2159 C CA . VAL A 1 295 ? -8.795 -6.693 25.751 1.00 64.19 295 VAL A CA 1
ATOM 2160 C C . VAL A 1 295 ? -9.472 -5.534 26.504 1.00 64.19 295 VAL A C 1
ATOM 2162 O O . VAL A 1 295 ? -10.591 -5.155 26.168 1.00 64.19 295 VAL A O 1
ATOM 2165 N N . PRO A 1 296 ? -8.855 -4.985 27.565 1.00 57.91 296 PRO A N 1
ATOM 2166 C CA . PRO A 1 296 ? -9.532 -4.109 28.517 1.00 57.91 296 PRO A CA 1
ATOM 2167 C C . PRO A 1 296 ? -9.396 -2.625 28.133 1.00 57.91 296 PRO A C 1
ATOM 2169 O O . PRO A 1 296 ? -8.675 -1.909 28.827 1.00 57.91 296 PRO A O 1
ATOM 2172 N N . ASN A 1 297 ? -10.010 -2.132 27.045 1.00 64.94 297 ASN A N 1
ATOM 2173 C CA . ASN A 1 297 ? -9.533 -0.870 26.444 1.00 64.94 297 ASN A CA 1
ATOM 2174 C C . ASN A 1 297 ? -10.568 0.182 26.060 1.00 64.94 297 ASN A C 1
ATOM 2176 O O . ASN A 1 297 ? -11.764 -0.070 25.985 1.00 64.94 297 ASN A O 1
ATOM 2180 N N . LYS A 1 298 ? -10.057 1.408 25.874 1.00 69.81 298 LYS A N 1
ATOM 2181 C CA . LYS A 1 298 ? -10.833 2.551 25.407 1.00 69.81 298 LYS A CA 1
ATOM 2182 C C . LYS A 1 298 ? -10.779 2.665 23.891 1.00 69.81 298 LYS A C 1
ATOM 2184 O O . LYS A 1 298 ? -11.836 2.629 23.292 1.00 69.81 298 LYS A O 1
ATOM 2189 N N . ASP A 1 299 ? -9.590 2.688 23.289 1.00 78.31 299 ASP A N 1
ATOM 2190 C CA . ASP A 1 299 ? -9.429 2.914 21.847 1.00 78.31 299 ASP A CA 1
ATOM 2191 C C . ASP A 1 299 ? -8.222 2.104 21.309 1.00 78.31 299 ASP A C 1
ATOM 2193 O O . ASP A 1 299 ? -7.229 1.906 22.020 1.00 78.31 299 ASP A O 1
ATOM 2197 N N . LEU A 1 300 ? -8.314 1.583 20.077 1.00 86.31 300 LEU A N 1
ATOM 2198 C CA . LEU A 1 300 ? -7.218 0.904 19.364 1.00 86.31 300 LEU A CA 1
ATOM 2199 C C . LEU A 1 300 ? -6.812 1.721 18.138 1.00 86.31 300 LEU A C 1
ATOM 2201 O O . LEU A 1 300 ? -7.645 1.948 17.268 1.00 86.31 300 LEU A O 1
ATOM 2205 N N . HIS A 1 301 ? -5.548 2.122 18.049 1.00 85.50 301 HIS A N 1
ATOM 2206 C CA . HIS A 1 301 ? -5.044 3.004 16.996 1.00 85.50 301 HIS A CA 1
ATOM 2207 C C . HIS A 1 301 ? -4.460 2.244 15.804 1.00 85.50 301 HIS A C 1
ATOM 2209 O O . HIS A 1 301 ? -4.673 2.649 14.666 1.00 85.50 301 HIS A O 1
ATOM 2215 N N . SER A 1 302 ? -3.773 1.123 16.046 1.00 88.62 302 SER A N 1
ATOM 2216 C CA . SER A 1 302 ? -3.078 0.379 14.991 1.00 88.62 302 SER A CA 1
ATOM 2217 C C . SER A 1 302 ? -3.179 -1.126 15.185 1.00 88.62 302 SER A C 1
ATOM 2219 O O . SER A 1 302 ? -3.140 -1.617 16.315 1.00 88.62 302 SER A O 1
ATOM 2221 N N . VAL A 1 303 ? -3.273 -1.857 14.074 1.00 92.62 303 VAL A N 1
ATOM 2222 C CA . VAL A 1 303 ? -3.182 -3.319 14.023 1.00 92.62 303 VAL A CA 1
ATOM 2223 C C . VAL A 1 303 ? -2.171 -3.742 12.965 1.00 92.62 303 VAL A C 1
ATOM 2225 O O . VAL A 1 303 ? -2.104 -3.145 11.896 1.00 92.62 303 VAL A O 1
ATOM 2228 N N . TYR A 1 304 ? -1.385 -4.770 13.266 1.00 93.38 304 TYR A N 1
ATOM 2229 C CA . TYR A 1 304 ? -0.439 -5.372 12.333 1.00 93.38 304 TYR A CA 1
ATOM 2230 C C . TYR A 1 304 ? -0.442 -6.887 12.511 1.00 93.38 304 TYR A C 1
ATOM 2232 O O . TYR A 1 304 ? -0.370 -7.372 13.640 1.00 93.38 304 TYR A O 1
ATOM 2240 N N . CYS A 1 305 ? -0.512 -7.639 11.415 1.00 91.75 305 CYS A N 1
ATOM 2241 C CA . CYS A 1 305 ? -0.473 -9.100 11.442 1.00 91.75 305 CYS A CA 1
ATOM 2242 C C . CYS A 1 305 ? 0.739 -9.610 10.676 1.00 91.75 305 CYS A C 1
ATOM 2244 O O . CYS A 1 305 ? 0.845 -9.385 9.477 1.00 91.75 305 CYS A O 1
ATOM 2246 N N . VAL A 1 306 ? 1.616 -10.349 11.352 1.00 90.12 306 VAL A N 1
ATOM 2247 C CA . VAL A 1 306 ? 2.711 -11.070 10.687 1.00 90.12 306 VAL A CA 1
ATOM 2248 C C . VAL A 1 306 ? 2.178 -12.340 10.024 1.00 90.12 306 VAL A C 1
ATOM 2250 O O . VAL A 1 306 ? 2.609 -12.720 8.939 1.00 90.12 306 VAL A O 1
ATOM 2253 N N . ALA A 1 307 ? 1.222 -12.995 10.681 1.00 89.88 307 ALA A N 1
ATOM 2254 C CA . ALA A 1 307 ? 0.535 -14.187 10.204 1.00 89.88 307 ALA A CA 1
ATOM 2255 C C . ALA A 1 307 ? -0.902 -14.205 10.752 1.00 89.88 307 ALA A C 1
ATOM 2257 O O . ALA A 1 307 ? -1.215 -13.490 11.704 1.00 89.88 307 ALA A O 1
ATOM 2258 N N . GLY A 1 308 ? -1.776 -15.056 10.205 1.00 90.44 308 GLY A N 1
ATOM 2259 C CA . GLY A 1 308 ? -3.180 -15.151 10.655 1.00 90.44 308 GLY A CA 1
ATOM 2260 C C . GLY A 1 308 ? -3.337 -15.599 12.115 1.00 90.44 308 GLY A C 1
ATOM 2261 O O . GLY A 1 308 ? -4.396 -15.464 12.723 1.00 90.44 308 GLY A O 1
ATOM 2262 N N . ASN A 1 309 ? -2.262 -16.111 12.716 1.00 90.81 309 ASN A N 1
ATOM 2263 C CA . ASN A 1 309 ? -2.169 -16.491 14.121 1.00 90.81 309 ASN A CA 1
ATOM 2264 C C . ASN A 1 309 ? -1.209 -15.620 14.944 1.00 90.81 309 ASN A C 1
ATOM 2266 O O . ASN A 1 309 ? -0.889 -15.989 16.071 1.00 90.81 309 ASN A O 1
ATOM 2270 N N . ASP A 1 310 ? -0.730 -14.513 14.385 1.00 91.62 310 ASP A N 1
ATOM 2271 C CA . ASP A 1 310 ? 0.229 -13.624 15.028 1.00 91.62 310 ASP A CA 1
ATOM 2272 C C . ASP A 1 310 ? -0.059 -12.185 14.607 1.00 91.62 310 ASP A C 1
ATOM 2274 O O . ASP A 1 310 ? 0.477 -11.671 13.619 1.00 91.62 310 ASP A O 1
ATOM 2278 N N . CYS A 1 311 ? -0.964 -11.558 15.355 1.00 92.81 311 CYS A N 1
ATOM 2279 C CA . CYS A 1 311 ? -1.304 -10.155 15.175 1.00 92.81 311 CYS A CA 1
ATOM 2280 C C . CYS A 1 311 ? -1.104 -9.374 16.460 1.00 92.81 311 CYS A C 1
ATOM 2282 O O . CYS A 1 311 ? -1.331 -9.872 17.562 1.00 92.81 311 CYS A O 1
ATOM 2284 N N . TRP A 1 312 ? -0.774 -8.104 16.303 1.00 91.31 312 TRP A N 1
ATOM 2285 C CA . TRP A 1 312 ? -0.654 -7.161 17.391 1.00 91.31 312 TRP A CA 1
ATOM 2286 C C . TRP A 1 312 ? -1.574 -5.972 17.168 1.00 91.31 312 TRP A C 1
ATOM 2288 O O . TRP A 1 312 ? -1.676 -5.455 16.058 1.00 91.31 312 TRP A O 1
ATOM 2298 N N . ALA A 1 313 ? -2.234 -5.531 18.234 1.00 89.81 313 ALA A N 1
ATOM 2299 C CA . ALA A 1 313 ? -3.084 -4.349 18.224 1.00 89.81 313 ALA A CA 1
ATOM 2300 C C . ALA A 1 313 ? -2.728 -3.440 19.397 1.00 89.81 313 ALA A C 1
ATOM 2302 O O . ALA A 1 313 ? -2.665 -3.892 20.548 1.00 89.81 313 ALA A O 1
ATOM 2303 N N . VAL A 1 314 ? -2.521 -2.160 19.099 1.00 86.88 314 VAL A N 1
ATOM 2304 C CA . VAL A 1 314 ? -2.051 -1.158 20.058 1.00 86.88 314 VAL A CA 1
ATOM 2305 C C . VAL A 1 314 ? -2.982 0.045 20.134 1.00 86.88 314 VAL A C 1
ATOM 2307 O O . VAL A 1 314 ? -3.714 0.334 19.188 1.00 86.88 314 VAL A O 1
ATOM 2310 N N . GLY A 1 315 ? -2.978 0.738 21.270 1.00 83.31 315 GLY A N 1
ATOM 2311 C CA . GLY A 1 315 ? -3.771 1.950 21.467 1.00 83.31 315 GLY A CA 1
ATOM 2312 C C . GLY A 1 315 ? -3.637 2.511 22.877 1.00 83.31 315 GLY A C 1
ATOM 2313 O O . GLY A 1 315 ? -2.560 2.460 23.480 1.00 83.31 315 GLY A O 1
ATOM 2314 N N . GLN A 1 316 ? -4.767 2.943 23.441 1.00 78.31 316 GLN A N 1
ATOM 2315 C CA . GLN A 1 316 ? -4.827 3.577 24.756 1.00 78.31 316 GLN A CA 1
ATOM 2316 C C . GLN A 1 316 ? -5.728 2.815 25.748 1.00 78.31 316 GLN A C 1
ATOM 2318 O O . GLN A 1 316 ? -6.872 2.446 25.450 1.00 78.31 316 GLN A O 1
ATOM 2323 N N . LYS A 1 317 ? -5.230 2.614 26.977 1.00 70.69 317 LYS A N 1
ATOM 2324 C CA . LYS A 1 317 ? -5.999 2.075 28.113 1.00 70.69 317 LYS A CA 1
ATOM 2325 C C . LYS A 1 317 ? -6.523 3.197 29.019 1.00 70.69 317 LYS A C 1
ATOM 2327 O O . LYS A 1 317 ? -5.993 4.308 29.061 1.00 70.69 317 LYS A O 1
ATOM 2332 N N . ASN A 1 318 ? -7.557 2.892 29.811 1.00 62.44 318 ASN A N 1
ATOM 2333 C CA . ASN A 1 318 ? -8.050 3.760 30.888 1.00 62.44 318 ASN A CA 1
ATOM 2334 C C . ASN A 1 318 ? -6.914 4.332 31.759 1.00 62.44 318 ASN A C 1
ATOM 2336 O O . ASN A 1 318 ? -6.123 3.575 32.313 1.00 62.44 318 ASN A O 1
ATOM 2340 N N . GLY A 1 319 ? -6.900 5.658 31.948 1.00 58.66 319 GLY A N 1
ATOM 2341 C CA . GLY A 1 319 ? -5.963 6.327 32.857 1.00 58.66 319 GLY A CA 1
ATOM 2342 C C . GLY A 1 319 ? -4.574 6.604 32.276 1.00 58.66 319 GLY A C 1
ATOM 2343 O O . GLY A 1 319 ? -3.656 6.822 33.063 1.00 58.66 319 GLY A O 1
ATOM 2344 N N . ASN A 1 320 ? -4.432 6.646 30.942 1.00 59.50 320 ASN A N 1
ATOM 2345 C CA . ASN A 1 320 ? -3.160 6.863 30.239 1.00 59.50 320 ASN A CA 1
ATOM 2346 C C . ASN A 1 320 ? -2.153 5.740 30.520 1.00 59.50 320 ASN A C 1
ATOM 2348 O O . ASN A 1 320 ? -1.053 6.007 31.002 1.00 59.50 320 ASN A O 1
ATOM 2352 N N . ALA A 1 321 ? -2.561 4.496 30.276 1.00 65.25 321 ALA A N 1
ATOM 2353 C CA . ALA A 1 321 ? -1.699 3.325 30.385 1.00 65.25 321 ALA A CA 1
ATOM 2354 C C . ALA A 1 321 ? -1.572 2.629 29.027 1.00 65.25 321 ALA A C 1
ATOM 2356 O O . ALA A 1 321 ? -2.445 2.761 28.162 1.00 65.25 321 ALA A O 1
ATOM 2357 N N . GLU A 1 322 ? -0.491 1.875 28.871 1.00 67.00 322 GLU A N 1
ATOM 2358 C CA . GLU A 1 322 ? -0.188 1.126 27.670 1.00 67.00 322 GLU A CA 1
ATOM 2359 C C . GLU A 1 322 ? -1.280 0.100 27.373 1.00 67.00 322 GLU A C 1
ATOM 2361 O O . GLU A 1 322 ? -1.824 -0.577 28.256 1.00 67.00 322 GLU A O 1
ATOM 2366 N N . ASN A 1 323 ? -1.601 -0.008 26.091 1.00 78.31 323 ASN A N 1
ATOM 2367 C CA . ASN A 1 323 ? -2.526 -0.996 25.597 1.00 78.31 323 ASN A CA 1
ATOM 2368 C C . ASN A 1 323 ? -1.888 -1.758 24.441 1.00 78.31 323 ASN A C 1
ATOM 2370 O O . ASN A 1 323 ? -1.873 -1.284 23.309 1.00 78.31 323 ASN A O 1
ATOM 2374 N N . LEU A 1 324 ? -1.394 -2.949 24.755 1.00 83.56 324 LEU A N 1
ATOM 2375 C CA . LEU A 1 324 ? -0.732 -3.842 23.826 1.00 83.56 324 LEU A CA 1
ATOM 2376 C C . LEU A 1 324 ? -1.427 -5.199 23.865 1.00 83.56 324 LEU A C 1
ATOM 2378 O O . LEU A 1 324 ? -1.521 -5.829 24.920 1.00 83.56 324 LEU A O 1
ATOM 2382 N N . ASN A 1 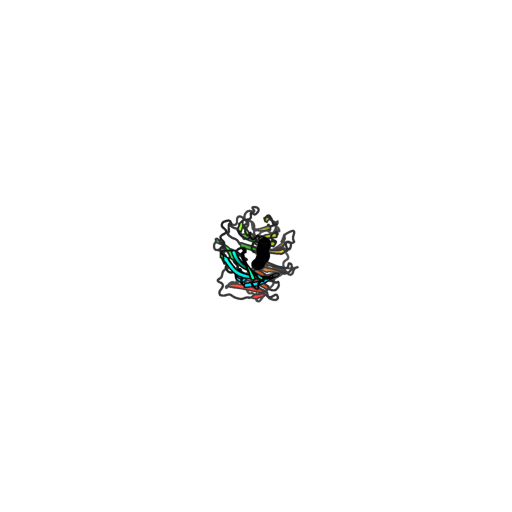325 ? -1.939 -5.641 22.724 1.00 87.25 325 ASN A N 1
ATOM 2383 C CA . ASN A 1 325 ? -2.702 -6.878 22.624 1.00 87.25 325 ASN A CA 1
ATOM 2384 C C . ASN A 1 325 ? -2.105 -7.776 21.559 1.00 87.25 325 ASN A C 1
ATOM 2386 O O . ASN A 1 325 ? -1.692 -7.293 20.508 1.00 87.25 325 ASN A O 1
ATOM 2390 N N . HIS A 1 326 ? -2.112 -9.074 21.835 1.00 89.25 326 HIS A N 1
ATOM 2391 C CA . HIS A 1 326 ? -1.589 -10.107 20.957 1.00 89.25 326 HIS A CA 1
ATOM 2392 C C . HIS A 1 326 ? -2.670 -11.124 20.616 1.00 89.25 326 HIS A C 1
ATOM 2394 O O . HIS A 1 326 ? -3.383 -11.603 21.503 1.00 89.25 326 HIS A O 1
ATOM 2400 N N . TRP A 1 327 ? -2.777 -11.445 19.335 1.00 91.50 327 TRP A N 1
ATOM 2401 C CA . TRP A 1 327 ? -3.584 -12.518 18.784 1.00 91.50 327 TRP A CA 1
ATOM 2402 C C . TRP A 1 327 ? -2.703 -13.729 18.530 1.00 91.50 327 TRP A C 1
ATOM 2404 O O . TRP A 1 327 ? -1.719 -13.637 17.803 1.00 91.50 327 TRP A O 1
ATOM 2414 N N . ASN A 1 328 ? -3.106 -14.869 19.081 1.00 89.50 328 ASN A N 1
ATOM 2415 C CA . ASN A 1 328 ? -2.382 -16.134 18.962 1.00 89.50 328 ASN A CA 1
ATOM 2416 C C . ASN A 1 328 ? -3.025 -17.129 17.973 1.00 89.50 328 ASN A C 1
ATOM 2418 O O . ASN A 1 328 ? -2.720 -18.321 18.015 1.00 89.50 328 ASN A O 1
ATOM 2422 N N . GLY A 1 329 ? -3.976 -16.680 17.146 1.00 90.12 329 GLY A N 1
ATOM 2423 C CA . GLY A 1 329 ? -4.761 -17.548 16.256 1.00 90.12 329 GLY A CA 1
ATOM 2424 C C . GLY A 1 329 ? -6.067 -18.073 16.844 1.00 90.12 329 GLY A C 1
ATOM 2425 O O . GLY A 1 329 ? -6.809 -18.769 16.159 1.00 90.12 329 GLY A O 1
ATOM 2426 N N . SER A 1 330 ? -6.371 -17.786 18.108 1.00 88.69 330 SER A N 1
ATOM 2427 C CA . SER A 1 330 ? -7.630 -18.223 18.732 1.00 88.69 330 SER A CA 1
ATOM 2428 C C . SER A 1 330 ? -8.250 -17.177 19.645 1.00 88.69 330 SER A C 1
ATOM 2430 O O . SER A 1 330 ? -9.472 -17.070 19.725 1.00 88.69 330 SER A O 1
ATOM 2432 N N . SER A 1 331 ? -7.426 -16.402 20.344 1.00 88.62 331 SER A N 1
ATOM 2433 C CA . SER A 1 331 ? -7.894 -15.365 21.255 1.00 88.62 331 SER A CA 1
ATOM 2434 C C . SER A 1 331 ? -6.928 -14.196 21.291 1.00 88.62 331 SER A C 1
ATOM 2436 O O . SER A 1 331 ? -5.711 -14.383 21.306 1.00 88.62 331 SER A O 1
ATOM 2438 N N . TRP A 1 332 ? -7.483 -12.995 21.403 1.00 89.06 332 TRP A N 1
ATOM 2439 C CA . TRP A 1 332 ? -6.713 -11.821 21.777 1.00 89.06 332 TRP A CA 1
ATOM 2440 C C . TRP A 1 332 ? -6.391 -11.874 23.268 1.00 89.06 332 TRP A C 1
ATOM 2442 O O . TRP A 1 332 ? -7.219 -12.295 24.073 1.00 89.06 332 TRP A O 1
ATOM 2452 N N . SER A 1 333 ? -5.199 -11.433 23.642 1.00 86.25 333 SER A N 1
ATOM 2453 C CA . SER A 1 333 ? -4.758 -11.323 25.030 1.00 86.25 333 SER A CA 1
ATOM 2454 C C . SER A 1 333 ? -4.027 -10.003 25.244 1.00 86.25 333 SER A C 1
ATOM 2456 O O . SER A 1 333 ? -3.304 -9.542 24.364 1.00 86.25 333 SER A O 1
ATOM 2458 N N . ASN A 1 334 ? -4.237 -9.366 26.396 1.00 82.62 334 ASN A N 1
ATOM 2459 C CA . ASN A 1 334 ? -3.518 -8.145 26.745 1.00 82.62 334 ASN A CA 1
ATOM 2460 C C . ASN A 1 334 ? -2.150 -8.509 27.325 1.00 82.62 334 ASN A C 1
ATOM 2462 O O . ASN A 1 334 ? -2.061 -9.251 28.306 1.00 82.62 334 ASN A O 1
ATOM 2466 N N . ILE A 1 335 ? -1.093 -7.974 26.728 1.00 79.44 335 ILE A N 1
ATOM 2467 C CA . ILE A 1 335 ? 0.271 -8.154 27.201 1.00 79.44 335 ILE A CA 1
ATOM 2468 C C . ILE A 1 335 ? 0.599 -6.983 28.117 1.00 79.44 335 ILE A C 1
ATOM 2470 O O . ILE A 1 335 ? 0.725 -5.841 27.683 1.00 79.44 335 ILE A O 1
ATOM 2474 N N . THR A 1 336 ? 0.740 -7.271 29.409 1.00 71.19 336 THR A N 1
ATOM 2475 C CA . THR A 1 336 ? 1.292 -6.300 30.356 1.00 71.19 336 THR A CA 1
ATOM 2476 C C . THR A 1 336 ? 2.810 -6.334 30.231 1.00 71.19 336 THR A C 1
ATOM 2478 O O . THR A 1 336 ? 3.431 -7.344 30.562 1.00 71.19 336 THR A O 1
ATOM 2481 N N . ALA A 1 337 ? 3.410 -5.252 29.739 1.00 60.06 337 ALA A N 1
ATOM 2482 C CA . ALA A 1 337 ? 4.855 -5.129 29.593 1.00 60.06 337 ALA A CA 1
ATOM 2483 C C . ALA A 1 337 ? 5.422 -4.275 30.745 1.00 60.06 337 ALA A C 1
ATOM 2485 O O . ALA A 1 337 ? 5.453 -3.053 30.639 1.00 60.06 337 ALA A O 1
ATOM 2486 N N . PRO A 1 338 ? 5.913 -4.874 31.850 1.00 54.78 338 PRO A N 1
ATOM 2487 C CA . PRO A 1 338 ? 6.375 -4.119 33.022 1.00 54.78 338 PRO A CA 1
ATOM 2488 C C . PRO A 1 338 ? 7.593 -3.211 32.761 1.00 54.78 338 PRO A C 1
ATOM 2490 O O . PRO A 1 338 ? 7.943 -2.405 33.619 1.00 54.78 338 PRO A O 1
ATOM 2493 N N . ALA A 1 339 ? 8.248 -3.339 31.603 1.00 53.72 339 ALA A N 1
ATOM 2494 C CA . ALA A 1 339 ? 9.424 -2.561 31.215 1.00 53.72 339 ALA A CA 1
ATOM 2495 C C . ALA A 1 339 ? 9.122 -1.387 30.261 1.00 53.72 339 ALA A C 1
ATOM 2497 O O . ALA A 1 339 ? 10.046 -0.651 29.911 1.00 53.72 339 ALA A O 1
ATOM 2498 N N . VAL A 1 340 ? 7.865 -1.201 29.840 1.00 56.75 340 VAL A N 1
ATOM 2499 C CA . VAL A 1 340 ? 7.479 -0.197 28.839 1.00 56.75 340 VAL A CA 1
ATOM 2500 C C . VAL A 1 340 ? 6.532 0.826 29.475 1.00 56.75 340 VAL A C 1
ATOM 2502 O O 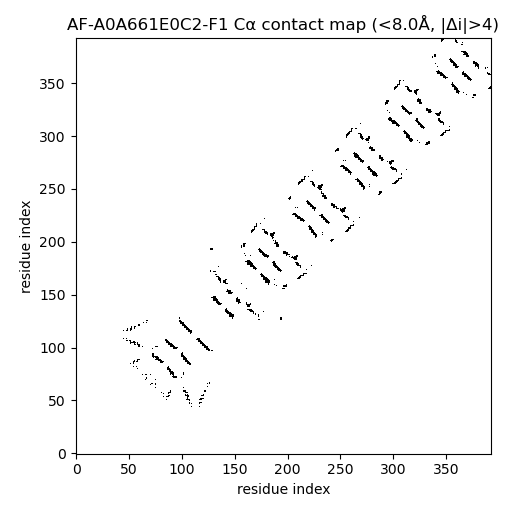. VAL A 1 340 ? 5.335 0.574 29.576 1.00 56.75 340 VAL A O 1
ATOM 2505 N N . PRO A 1 341 ? 7.034 1.982 29.943 1.00 56.09 341 PRO A N 1
ATOM 2506 C CA . PRO A 1 341 ? 6.196 3.018 30.530 1.00 56.09 341 PRO A CA 1
ATOM 2507 C C . PRO A 1 341 ? 5.552 3.845 29.412 1.00 56.09 341 PRO A C 1
ATOM 2509 O O . PRO A 1 341 ? 5.992 4.965 29.158 1.00 56.09 341 PRO A O 1
ATOM 2512 N N . ASN A 1 342 ? 4.541 3.312 28.720 1.00 64.19 342 ASN A N 1
ATOM 2513 C CA . ASN A 1 342 ? 3.831 4.074 27.693 1.00 64.19 342 ASN A CA 1
ATOM 2514 C C . ASN A 1 342 ? 2.411 4.446 28.132 1.00 64.19 342 ASN A C 1
ATOM 2516 O O . ASN A 1 342 ? 1.736 3.709 28.836 1.00 64.19 342 ASN A O 1
ATOM 2520 N N . LYS A 1 343 ? 1.972 5.639 27.741 1.00 66.56 343 LYS A N 1
ATOM 2521 C CA . LYS A 1 343 ? 0.651 6.180 28.053 1.00 66.56 343 LYS A CA 1
ATOM 2522 C C . LYS A 1 343 ? -0.313 6.070 26.877 1.00 66.56 343 LYS A C 1
ATOM 2524 O O . LYS A 1 343 ? -1.521 6.054 27.115 1.00 66.56 343 LYS A O 1
ATOM 2529 N N . ASP A 1 344 ? 0.227 6.002 25.660 1.00 72.25 344 ASP A N 1
ATOM 2530 C CA . ASP A 1 344 ? -0.517 5.908 24.410 1.00 72.25 344 ASP A CA 1
ATOM 2531 C C . ASP A 1 344 ? 0.373 5.331 23.294 1.00 72.25 344 ASP A C 1
ATOM 2533 O O . ASP A 1 344 ? 1.473 5.836 23.049 1.00 72.25 344 ASP A O 1
ATOM 2537 N N . LEU A 1 345 ? -0.077 4.259 22.641 1.00 78.56 345 LEU A N 1
ATOM 2538 C CA . LEU A 1 345 ? 0.601 3.656 21.493 1.00 78.56 345 LEU A CA 1
ATOM 2539 C C . LEU A 1 345 ? -0.157 4.028 20.214 1.00 78.56 345 LEU A C 1
ATOM 2541 O O . LEU A 1 345 ? -1.336 3.706 20.074 1.00 78.56 345 LEU A O 1
ATOM 2545 N N . ASN A 1 346 ? 0.531 4.667 19.269 1.00 76.06 346 ASN A N 1
ATOM 2546 C CA . ASN A 1 346 ? -0.078 5.184 18.041 1.00 76.06 346 ASN A CA 1
ATOM 2547 C C . ASN A 1 346 ? 0.025 4.193 16.885 1.00 76.06 346 ASN A C 1
ATOM 2549 O O . ASN A 1 346 ? -0.916 4.045 16.113 1.00 76.06 346 ASN A O 1
ATOM 2553 N N . SER A 1 347 ? 1.169 3.520 16.757 1.00 80.56 347 SER A N 1
ATOM 2554 C CA . SER A 1 347 ? 1.446 2.652 15.615 1.00 80.56 347 SER A CA 1
ATOM 2555 C C . SER A 1 347 ? 2.285 1.442 16.012 1.00 80.56 347 SER A C 1
ATOM 2557 O O . SER A 1 347 ? 3.058 1.485 16.977 1.00 80.56 347 SER A O 1
ATOM 2559 N N . ILE A 1 348 ? 2.100 0.357 15.264 1.00 85.00 348 ILE A N 1
ATOM 2560 C CA . ILE A 1 348 ? 2.859 -0.884 15.370 1.00 85.00 348 ILE A CA 1
ATOM 2561 C C . ILE A 1 348 ? 3.227 -1.385 13.977 1.00 85.00 348 ILE A C 1
ATOM 2563 O O . ILE A 1 348 ? 2.393 -1.405 13.075 1.00 85.00 348 ILE A O 1
ATOM 2567 N N . VAL A 1 349 ? 4.469 -1.836 13.833 1.00 84.19 349 VAL A N 1
ATOM 2568 C CA . VAL A 1 349 ? 4.981 -2.488 12.629 1.00 84.19 349 VAL A CA 1
ATOM 2569 C C . VAL A 1 349 ? 5.787 -3.712 13.030 1.00 84.19 349 VAL A C 1
ATOM 2571 O O . VAL A 1 349 ? 6.526 -3.675 14.012 1.00 84.19 349 VAL A O 1
ATOM 2574 N N . CYS A 1 350 ? 5.665 -4.799 12.278 1.00 79.88 350 CYS A N 1
ATOM 2575 C CA . CYS A 1 350 ? 6.473 -5.993 12.481 1.00 79.88 350 CYS A CA 1
ATOM 2576 C C . CYS A 1 350 ? 7.168 -6.378 11.183 1.00 79.88 350 CYS A C 1
ATOM 2578 O O . CYS A 1 350 ? 6.526 -6.461 10.144 1.00 79.88 350 CYS A O 1
ATOM 2580 N N . ILE A 1 351 ? 8.469 -6.654 11.243 1.00 80.69 351 ILE A N 1
ATOM 2581 C CA . ILE A 1 351 ? 9.206 -7.231 10.107 1.00 80.69 351 ILE A CA 1
ATOM 2582 C C . ILE A 1 351 ? 9.284 -8.759 10.203 1.00 80.69 351 ILE A C 1
ATOM 2584 O O . ILE A 1 351 ? 9.522 -9.435 9.205 1.00 80.69 351 ILE A O 1
ATOM 2588 N N . ALA A 1 352 ? 9.064 -9.305 11.402 1.00 76.00 352 ALA A N 1
ATOM 2589 C CA . ALA A 1 352 ? 8.944 -10.730 11.675 1.00 76.00 352 ALA A CA 1
ATOM 2590 C C . ALA A 1 352 ? 8.179 -10.960 12.991 1.00 76.00 352 ALA A C 1
ATOM 2592 O O . ALA A 1 352 ? 8.029 -10.049 13.802 1.00 76.00 352 ALA A O 1
ATOM 2593 N N . SER A 1 353 ? 7.757 -12.200 13.260 1.00 83.19 353 SER A N 1
ATOM 2594 C CA . SER A 1 353 ? 7.055 -12.583 14.503 1.00 83.19 353 SER A CA 1
ATOM 2595 C C . SER A 1 353 ? 7.855 -12.302 15.779 1.00 83.19 353 SER A C 1
ATOM 2597 O O . SER A 1 353 ? 7.316 -12.210 16.881 1.00 83.19 353 SER A O 1
ATOM 2599 N N . ASN A 1 354 ? 9.173 -12.195 15.641 1.00 82.69 354 ASN A N 1
ATOM 2600 C CA . ASN A 1 354 ? 10.114 -11.900 16.710 1.00 82.69 354 ASN A CA 1
ATOM 2601 C C . ASN A 1 354 ? 10.766 -10.521 16.574 1.00 82.69 354 ASN A C 1
ATOM 2603 O O . ASN A 1 354 ? 11.751 -10.268 17.261 1.00 82.69 354 ASN A O 1
ATOM 2607 N N . ASP A 1 355 ? 10.258 -9.668 15.688 1.00 82.56 355 ASP A N 1
ATOM 2608 C CA . ASP A 1 355 ? 10.800 -8.338 15.448 1.00 82.56 355 ASP A CA 1
ATOM 2609 C C . ASP A 1 355 ? 9.660 -7.373 15.109 1.00 82.56 355 ASP A C 1
ATOM 2611 O O . ASP A 1 355 ? 9.237 -7.236 13.955 1.00 82.56 355 ASP A O 1
ATOM 2615 N N . CYS A 1 356 ? 9.134 -6.748 16.161 1.00 83.25 356 CYS A N 1
ATOM 2616 C CA . CYS A 1 356 ? 8.110 -5.715 16.065 1.00 83.25 356 CYS A CA 1
ATOM 2617 C C . CYS A 1 356 ? 8.571 -4.440 16.754 1.00 83.25 356 CYS A C 1
ATOM 2619 O O . CYS A 1 356 ? 9.241 -4.485 17.783 1.00 83.25 356 CYS A O 1
ATOM 2621 N N . SER A 1 357 ? 8.159 -3.301 16.217 1.00 84.50 357 SER A N 1
ATOM 2622 C CA . SER A 1 357 ? 8.379 -1.988 16.803 1.00 84.50 357 SER A CA 1
ATOM 2623 C C . SER A 1 357 ? 7.057 -1.265 17.003 1.00 84.50 357 SER A C 1
ATOM 2625 O O . SER A 1 357 ? 6.181 -1.301 16.139 1.00 84.50 357 SER A O 1
ATOM 2627 N N . THR A 1 358 ? 6.921 -0.574 18.129 1.00 79.69 358 THR A N 1
ATOM 2628 C CA . THR A 1 358 ? 5.788 0.316 18.392 1.00 79.69 358 THR A CA 1
ATOM 2629 C C . THR A 1 358 ? 6.261 1.712 18.705 1.00 79.69 358 THR A C 1
ATOM 2631 O O . THR A 1 358 ? 7.281 1.887 19.373 1.00 79.69 358 THR A O 1
ATOM 2634 N N . VAL A 1 359 ? 5.474 2.698 18.291 1.00 77.06 359 VAL A N 1
ATOM 2635 C CA . VAL A 1 359 ? 5.729 4.107 18.586 1.00 77.06 359 VAL A CA 1
ATOM 2636 C C . VAL A 1 359 ? 4.533 4.742 19.281 1.00 77.06 359 VAL A C 1
ATOM 2638 O O . VAL A 1 359 ? 3.382 4.358 19.054 1.00 77.06 359 VAL A O 1
ATOM 2641 N N . GLY A 1 360 ? 4.800 5.714 20.149 1.00 71.94 360 GLY A N 1
ATOM 2642 C CA . GLY A 1 360 ? 3.750 6.391 20.898 1.00 71.94 360 GLY A CA 1
ATOM 2643 C C . GLY A 1 360 ? 4.234 7.560 21.751 1.00 71.94 360 GLY A C 1
ATOM 2644 O O . GLY A 1 360 ? 5.417 7.916 21.748 1.00 71.94 360 GLY A O 1
ATOM 2645 N N . ALA A 1 361 ? 3.299 8.154 22.491 1.00 64.00 361 ALA A N 1
ATOM 2646 C CA . ALA A 1 361 ? 3.516 9.375 23.258 1.00 64.00 361 ALA A CA 1
ATOM 2647 C C . ALA A 1 361 ? 3.560 9.117 24.776 1.00 64.00 361 ALA A C 1
ATOM 2649 O O . ALA A 1 361 ? 2.651 8.534 25.366 1.00 64.00 361 ALA A O 1
ATOM 2650 N N . MET A 1 362 ? 4.588 9.647 25.449 1.00 59.06 362 MET A N 1
ATOM 2651 C CA . MET A 1 362 ? 4.656 9.747 26.911 1.00 59.06 362 MET A CA 1
ATOM 2652 C C . MET A 1 362 ? 4.495 11.202 27.372 1.00 59.06 362 MET A C 1
ATOM 2654 O O . MET A 1 362 ? 4.766 12.155 26.647 1.00 59.06 362 MET A O 1
ATOM 2658 N N . SER A 1 363 ? 4.168 11.398 28.655 1.00 57.81 363 SER A N 1
ATOM 2659 C CA . SER A 1 363 ? 4.047 12.737 29.263 1.00 57.81 363 SER A CA 1
ATOM 2660 C C . SER A 1 363 ? 5.342 13.567 29.290 1.00 57.81 363 SER A C 1
ATOM 2662 O O . SER A 1 363 ? 5.299 14.726 29.685 1.00 57.81 363 SER A O 1
ATOM 2664 N N . SER A 1 364 ? 6.489 12.984 28.932 1.00 53.41 364 SER A N 1
ATOM 2665 C CA . SER A 1 364 ? 7.799 13.650 28.923 1.00 53.41 364 SER A CA 1
ATOM 2666 C C . SER A 1 364 ? 8.624 13.361 27.658 1.00 53.41 364 SER A C 1
ATOM 2668 O O . SER A 1 364 ? 9.845 13.491 27.704 1.00 53.41 364 SER A O 1
ATOM 2670 N N . GLY A 1 365 ? 7.994 12.926 26.558 1.00 55.84 365 GLY A N 1
ATOM 2671 C CA . GLY A 1 365 ? 8.667 12.641 25.283 1.00 55.84 365 GLY A CA 1
ATOM 2672 C C . GLY A 1 365 ? 8.049 11.475 24.509 1.00 55.84 365 GLY A C 1
ATOM 2673 O O . GLY A 1 365 ? 7.062 10.889 24.939 1.00 55.84 365 GLY A O 1
ATOM 2674 N N . GLU A 1 366 ? 8.644 11.123 23.377 1.00 62.50 366 GLU A N 1
ATOM 2675 C CA . GLU A 1 366 ? 8.228 9.992 22.536 1.00 62.50 366 GLU A CA 1
ATOM 2676 C C . GLU A 1 366 ? 8.867 8.678 23.015 1.00 62.50 366 GLU A C 1
ATOM 2678 O O . GLU A 1 366 ? 9.918 8.684 23.674 1.00 62.50 366 GLU A O 1
ATOM 2683 N N . ASN A 1 367 ? 8.234 7.543 22.701 1.00 66.94 367 ASN A N 1
ATOM 2684 C CA . ASN A 1 367 ? 8.794 6.221 22.970 1.00 66.94 367 ASN A CA 1
ATOM 2685 C C . ASN A 1 367 ? 8.789 5.325 21.731 1.00 66.94 367 ASN A C 1
ATOM 2687 O O . ASN A 1 367 ? 7.811 5.310 20.986 1.00 66.94 367 ASN A O 1
ATOM 2691 N N . ILE A 1 368 ? 9.870 4.556 21.573 1.00 74.56 368 ILE A N 1
ATOM 2692 C CA . ILE A 1 368 ? 9.976 3.446 20.626 1.00 74.56 368 ILE A CA 1
ATOM 2693 C C . ILE A 1 368 ? 10.245 2.189 21.446 1.00 74.56 368 ILE A C 1
ATOM 2695 O O . ILE A 1 368 ? 11.239 2.119 22.179 1.00 74.56 368 ILE A O 1
ATOM 2699 N N . ASP A 1 369 ? 9.373 1.200 21.310 1.00 78.75 369 ASP A N 1
ATOM 2700 C CA . ASP A 1 369 ? 9.513 -0.099 21.960 1.00 78.75 369 ASP A CA 1
ATOM 2701 C C . ASP A 1 369 ? 9.720 -1.185 20.915 1.00 78.75 369 ASP A C 1
ATOM 2703 O O . ASP A 1 369 ? 9.205 -1.096 19.804 1.00 78.75 369 ASP A O 1
ATOM 2707 N N . HIS A 1 370 ? 10.497 -2.198 21.282 1.00 83.12 370 HIS A N 1
ATOM 2708 C CA . HIS A 1 370 ? 10.913 -3.287 20.415 1.00 83.12 370 HIS A CA 1
ATOM 2709 C C . HIS A 1 370 ? 10.596 -4.640 21.046 1.00 83.12 370 HIS A C 1
ATOM 2711 O O . HIS A 1 370 ? 10.865 -4.877 22.229 1.00 83.12 370 HIS A O 1
ATOM 2717 N N . TRP A 1 371 ? 10.034 -5.524 20.236 1.00 82.81 371 TRP A N 1
ATOM 2718 C CA . TRP A 1 371 ? 9.771 -6.920 20.532 1.00 82.81 371 TRP A CA 1
ATOM 2719 C C . TRP A 1 371 ? 10.845 -7.783 19.897 1.00 82.81 371 TRP A C 1
ATOM 2721 O O . TRP A 1 371 ? 11.045 -7.726 18.690 1.00 82.81 371 TRP A O 1
ATOM 2731 N N . ASN A 1 372 ? 11.472 -8.637 20.703 1.00 81.50 372 ASN A N 1
ATOM 2732 C CA . ASN A 1 372 ? 12.538 -9.536 20.254 1.00 81.50 372 ASN A CA 1
ATOM 2733 C C . ASN A 1 372 ? 12.107 -11.015 20.148 1.00 81.50 372 ASN A C 1
ATOM 2735 O O . ASN A 1 372 ? 12.955 -11.909 20.124 1.00 81.50 372 ASN A O 1
ATOM 2739 N N . GLY A 1 373 ? 10.799 -11.298 20.180 1.00 84.00 373 GLY A N 1
ATOM 2740 C CA . GLY A 1 373 ? 10.256 -12.664 20.214 1.00 84.00 373 GLY A CA 1
ATOM 2741 C C . GLY A 1 373 ? 10.012 -13.233 21.610 1.00 84.00 373 GLY A C 1
ATOM 2742 O O . GLY A 1 373 ? 9.421 -14.303 21.730 1.00 84.00 373 GLY A O 1
ATOM 2743 N N . SER A 1 374 ? 10.445 -12.541 22.665 1.00 85.62 374 SER A N 1
ATOM 2744 C CA . SER A 1 374 ? 10.260 -13.003 24.047 1.00 85.62 374 SER A CA 1
ATOM 2745 C C . SER A 1 374 ? 9.758 -11.924 24.998 1.00 85.62 374 SER A C 1
ATOM 2747 O O . SER A 1 374 ? 8.938 -12.206 25.872 1.00 85.62 374 SER A O 1
ATOM 2749 N N . ALA A 1 375 ? 10.232 -10.690 24.837 1.00 83.94 375 ALA A N 1
ATOM 2750 C CA . ALA A 1 375 ? 9.852 -9.574 25.680 1.00 83.94 375 ALA A CA 1
ATOM 2751 C C . ALA A 1 375 ? 9.848 -8.268 24.889 1.00 83.94 375 ALA A C 1
ATOM 2753 O O . ALA A 1 375 ? 10.645 -8.070 23.970 1.00 83.94 375 ALA A O 1
ATOM 2754 N N . TRP A 1 376 ? 8.962 -7.367 25.306 1.00 84.50 376 TRP A N 1
ATOM 2755 C CA . TRP A 1 376 ? 8.994 -5.974 24.891 1.00 84.50 376 TRP A CA 1
ATOM 2756 C C . TRP A 1 376 ? 10.026 -5.225 25.722 1.00 84.50 376 TRP A C 1
ATOM 2758 O O . TRP A 1 376 ? 10.069 -5.345 26.950 1.00 84.50 376 TRP A O 1
ATOM 2768 N N . SER A 1 377 ? 10.859 -4.451 25.042 1.00 79.38 377 SER A N 1
ATOM 2769 C CA . SER A 1 377 ? 11.888 -3.627 25.656 1.00 79.38 377 SER A CA 1
ATOM 2770 C C . SER A 1 377 ? 11.926 -2.260 24.999 1.00 79.38 377 SER A C 1
ATOM 2772 O O . SER A 1 377 ? 11.664 -2.117 23.809 1.00 79.38 377 SER A O 1
ATOM 2774 N N . ARG A 1 378 ? 12.267 -1.239 25.777 1.00 76.44 378 ARG A N 1
ATOM 2775 C CA . ARG A 1 378 ? 12.414 0.110 25.249 1.00 76.44 378 ARG A CA 1
ATOM 2776 C C . ARG A 1 378 ? 13.663 0.197 24.371 1.00 76.44 378 ARG A C 1
ATOM 2778 O O . ARG A 1 378 ? 14.767 -0.031 24.864 1.00 76.44 378 ARG A O 1
ATOM 2785 N N . ALA A 1 379 ? 13.496 0.590 23.109 1.00 68.75 379 ALA A N 1
ATOM 2786 C CA . ALA A 1 379 ? 14.594 0.745 22.153 1.00 68.75 379 ALA A CA 1
ATOM 2787 C C . ALA A 1 379 ? 15.350 2.083 22.306 1.00 68.75 379 ALA A C 1
ATOM 2789 O O . ALA A 1 379 ? 16.443 2.240 21.766 1.00 68.75 379 ALA A O 1
ATOM 2790 N N . GLY A 1 380 ? 14.824 3.026 23.100 1.00 57.75 380 GLY A N 1
ATOM 2791 C CA . GLY A 1 380 ? 15.580 4.167 23.636 1.00 57.75 380 GLY A CA 1
ATOM 2792 C C . GLY A 1 380 ? 14.760 5.452 23.832 1.00 57.75 380 GLY A C 1
ATOM 2793 O O . GLY A 1 380 ? 13.585 5.515 23.474 1.00 57.75 380 GLY A O 1
ATOM 2794 N N . PRO A 1 381 ? 15.357 6.503 24.427 1.00 50.53 381 PRO A N 1
ATOM 2795 C CA . PRO A 1 381 ? 14.979 7.893 24.205 1.00 50.53 381 PRO A CA 1
ATOM 2796 C C . PRO A 1 381 ? 15.944 8.523 23.187 1.00 50.53 381 PRO A C 1
ATOM 2798 O O . PRO A 1 381 ? 17.095 8.814 23.520 1.00 50.53 381 PRO A O 1
ATOM 2801 N N . TYR A 1 382 ? 15.508 8.779 21.955 1.00 51.47 382 TYR A N 1
ATOM 2802 C CA . TYR A 1 382 ? 16.314 9.583 21.032 1.00 51.47 382 TYR A CA 1
ATOM 2803 C C . TYR A 1 382 ? 16.095 11.066 21.347 1.00 51.47 382 TYR A C 1
ATOM 2805 O O . TYR A 1 382 ? 15.226 11.715 20.779 1.00 51.47 382 TYR A O 1
ATOM 2813 N N . ALA A 1 383 ? 16.900 11.610 22.267 1.00 43.19 383 ALA A N 1
ATOM 2814 C CA . ALA A 1 383 ? 16.854 13.019 22.687 1.00 43.19 383 ALA A CA 1
ATOM 2815 C C . ALA A 1 383 ? 17.023 14.037 21.533 1.00 43.19 383 ALA A C 1
ATOM 2817 O O . ALA A 1 383 ? 16.796 15.229 21.725 1.00 43.19 383 ALA A O 1
ATOM 2818 N N . SER A 1 384 ? 17.440 13.577 20.350 1.00 45.06 384 SER A N 1
ATOM 2819 C CA . SER A 1 384 ? 17.619 14.372 19.134 1.00 45.06 384 SER A CA 1
ATOM 2820 C C . SER A 1 384 ? 16.396 14.419 18.214 1.00 45.06 384 SER A C 1
ATOM 2822 O O . SER A 1 384 ? 16.419 15.186 17.255 1.00 45.06 384 SER A O 1
ATOM 2824 N N . ILE A 1 385 ? 15.359 13.608 18.448 1.00 47.09 385 ILE A N 1
ATOM 2825 C CA . ILE A 1 385 ? 14.127 13.663 17.654 1.00 47.09 385 ILE A CA 1
ATOM 2826 C C . ILE A 1 385 ? 13.210 14.680 18.331 1.00 47.09 385 ILE A C 1
ATOM 2828 O O . ILE A 1 385 ? 12.734 14.477 19.448 1.00 47.09 385 ILE A O 1
ATOM 2832 N N . SER A 1 386 ? 13.040 15.837 17.692 1.00 41.59 386 SER A N 1
ATOM 2833 C CA . SER A 1 386 ? 12.096 16.853 18.146 1.00 41.59 386 SER A CA 1
ATOM 2834 C C . SER A 1 386 ? 10.680 16.285 18.128 1.00 41.59 386 SER A C 1
ATOM 2836 O O . SER A 1 386 ? 10.283 15.709 17.120 1.00 41.59 386 SER A O 1
ATOM 2838 N N . ASN A 1 387 ? 9.939 16.504 19.217 1.00 43.81 387 ASN A N 1
ATOM 2839 C CA . ASN A 1 387 ? 8.544 16.104 19.422 1.00 43.81 387 ASN A CA 1
ATOM 2840 C C . ASN A 1 387 ? 7.673 16.397 18.189 1.00 43.81 387 ASN A C 1
ATOM 2842 O O . ASN A 1 387 ? 7.292 17.547 17.960 1.00 43.81 387 ASN A O 1
ATOM 2846 N N . SER A 1 388 ? 7.394 15.363 17.403 1.00 45.59 388 SER A N 1
ATOM 2847 C CA . SER A 1 388 ? 6.690 15.440 16.126 1.00 45.59 388 SER A CA 1
ATOM 2848 C C . SER A 1 388 ? 5.729 14.262 15.993 1.00 45.59 388 SER A C 1
ATOM 2850 O O . SER A 1 388 ? 5.796 13.581 14.980 1.00 45.59 388 SER A O 1
ATOM 2852 N N . ASN A 1 389 ? 4.886 14.002 17.010 1.00 45.78 389 ASN A N 1
ATOM 2853 C CA . ASN A 1 389 ? 3.756 13.052 16.981 1.00 45.78 389 ASN A CA 1
ATOM 2854 C C . ASN A 1 389 ? 3.917 11.958 15.911 1.00 45.78 389 ASN A C 1
ATOM 2856 O O . ASN A 1 389 ? 3.265 12.004 14.865 1.00 45.78 389 ASN A O 1
ATOM 2860 N N . LEU A 1 390 ? 4.861 11.037 16.125 1.00 46.84 390 LEU A N 1
ATOM 2861 C CA . LEU A 1 390 ? 5.170 10.010 15.134 1.00 46.84 390 LEU A CA 1
ATOM 2862 C C . LEU A 1 390 ? 3.934 9.121 14.934 1.00 46.84 390 LEU A C 1
ATOM 2864 O O . LEU A 1 390 ? 3.558 8.361 15.828 1.00 46.84 390 LEU A O 1
ATOM 2868 N N . ASN A 1 391 ? 3.308 9.227 13.761 1.00 49.28 391 ASN A N 1
ATOM 2869 C CA . ASN A 1 391 ? 2.092 8.485 13.408 1.00 49.28 391 ASN A CA 1
ATOM 2870 C C . ASN A 1 391 ? 2.369 7.198 12.601 1.00 49.28 391 ASN A C 1
ATOM 2872 O O . ASN A 1 391 ? 1.434 6.533 12.175 1.00 49.28 391 ASN A O 1
ATOM 2876 N N . GLY A 1 392 ? 3.639 6.796 12.462 1.00 40.97 392 GLY A N 1
ATOM 2877 C CA . GLY A 1 392 ? 4.050 5.629 11.671 1.00 40.97 392 GLY A CA 1
ATOM 2878 C C . GLY A 1 392 ? 3.972 5.866 10.156 1.00 40.97 392 GLY A C 1
ATOM 2879 O O . GLY A 1 392 ? 3.202 6.703 9.689 1.00 40.97 392 GLY A O 1
ATOM 2880 N N . ALA A 1 393 ? 4.811 5.151 9.407 1.00 32.53 393 ALA A N 1
ATOM 2881 C CA . ALA A 1 393 ? 4.805 5.054 7.949 1.00 32.53 393 ALA A CA 1
ATOM 2882 C C . ALA A 1 393 ? 5.035 3.591 7.568 1.00 32.53 393 ALA A C 1
ATOM 2884 O O . ALA A 1 393 ? 5.914 2.973 8.218 1.00 32.53 393 ALA A O 1
#

Sequence (393 aa):
MKVASKKHQHGAVTLVGALFLIMAITILLGAVQRMAATDITDTALHNDAVEALFIAESGLERAGWRYATGSSCAALAGETDNVGRGSFQINSAALVGTLCLVQVTGSVVTTIAANAVNRTIEGYYSRGSFTGWAVGDASGTAILLGWDGSSWSSVSAPAVPVENLQSVYCITADYCWAVGAPNGTSANINHWDGSTWSNVSTPAVPGVTLYSVHCVTTDDCWAVGQKNGNAENLNHWNGSSWSNVSAPAVPGVTLYSVHCVATDDCWAVGQKNGNKENLNHWNGSSWSNITASPVPNKDLHSVYCVAGNDCWAVGQKNGNAENLNHWNGSSWSNITAPAVPNKDLNSIVCIASNDCSTVGAMSSGENIDHWNGSAWSRAGPYASISNSNLNGA